Protein 6PX8 (pdb70)

Organism: Dolopus genitalis (NCBI:txid2488630)

Solvent-accessible surface area: 2934 Å² total; per-residue (Å²): 120,82,98,4,116,87,86,42,117,8,192,150,2,30,79,66,0,97,85,108,65,88,211,4,7,49,4,36,106,197,106,68,18,44,19,162,183

Secondary structure (DSSP, 8-state):
----SSSS--HHHHHHHHHHT-S-EEE-TTS-EEE--

Sequence (37 aa):
GITCDLIGNERLCVVHCLAKGFRGGWCDSRKVCNCRRGITCDLIGNERLCVVHCLAKGFRGGWCDSRKVCNCRRGITCDLIGNERLCVVHCLAKGFRGGWCDSRKVCNCRRGITCDLIGNERLCVVHCLAKGFRGGWCDSRKVCNCRRGITCDLIGNERLCVVHCLAKGFRGGWCDSRKVCNCRRGITCDLIGNERLCVVHCLAKGFRGGWCDSRKVCNCRRGITCDLIGNERLCVVHCLAKGFRGGWCDSRKVCNCRRGITCDLIGNERLCVVHCLAKGFRGGWCDSRKVCNCRRGITCDLIGNERLCVVHCLAKGFRGGWCDSRKVCNCRRGITCDLIGNERLCVVHCLAKGFRGGWCDSRKVCNCRRGITCDLIGNERLCVVHCLAKGFRGGWCDSRKVCNCRRGITCDLIGNERLCVVHCLAKGFRGGWCDSRKVCNCRRGITCDLIGNERLCVVHCLAKGFRGGWCDSRKVCNCRRGITCDLIGNERLCVVHCLAKGFRGGWCDSRKVCNCRRGITCDLIGNERLCVVHCLAKGFRGGWCDSRKVCNCRRGITCDLIGNERLCVVHCLAKGFRGGWCDSRKVCNCRRGITCDLIGNERLCVVHCLAKGFRGGWCDSRKVCNCRRGITCDLIGNERLCVVHCLAKGFRGGWCDSRKVCNCRRGITCDLIGNERLCVVHCLAKGFRGGWCDSRKVCNCRRGITCDLIGNERLCVVHCLAKGFRGGWCDSRKVCNCRR

Structure (mmCIF, N/CA/C/O backbone):
data_6PX8
#
_entry.id   6PX8
#
loop_
_atom_site.group_PDB
_atom_site.id
_atom_site.type_symbol
_atom_site.label_atom_id
_atom_site.label_alt_id
_atom_site.label_comp_id
_atom_site.label_asym_id
_atom_site.label_entity_id
_atom_site.label_seq_id
_atom_site.pdbx_PDB_ins_code
_atom_site.Cartn_x
_atom_site.Cartn_y
_atom_site.Cartn_z
_atom_site.occupancy
_atom_site.B_iso_or_equiv
_atom_site.auth_seq_id
_atom_site.auth_comp_id
_atom_site.auth_asym_id
_atom_site.auth_atom_id
_atom_site.pdbx_PDB_model_num
ATOM 1 N N . GLY A 1 1 ? -7.574 -3.403 8.427 1.00 0.00 1 GLY A N 1
ATOM 2 C CA . GLY A 1 1 ? -7.852 -2.386 7.422 1.00 0.00 1 GLY A CA 1
ATOM 3 C C . GLY A 1 1 ? -7.183 -2.701 6.118 1.00 0.00 1 GLY A C 1
ATOM 4 O O . GLY A 1 1 ? -7.756 -3.395 5.277 1.00 0.00 1 GLY A O 1
ATOM 10 N N . ILE A 1 2 ? -5.961 -2.223 5.954 1.00 0.00 2 ILE A N 1
ATOM 11 C CA . ILE A 1 2 ? -5.208 -2.448 4.735 1.00 0.00 2 ILE A CA 1
ATOM 12 C C . ILE A 1 2 ? -4.828 -3.911 4.574 1.00 0.00 2 ILE A C 1
ATOM 13 O O . ILE A 1 2 ? -4.088 -4.493 5.385 1.00 0.00 2 ILE A O 1
ATOM 29 N N . THR A 1 3 ? -5.333 -4.480 3.533 1.00 0.00 3 THR A N 1
ATOM 30 C CA . THR A 1 3 ? -5.219 -5.876 3.262 1.00 0.00 3 THR A CA 1
ATOM 31 C C . THR A 1 3 ? -4.589 -6.046 1.887 1.00 0.00 3 THR A C 1
ATOM 32 O O . THR A 1 3 ? -4.727 -5.169 1.031 1.00 0.00 3 THR A O 1
ATOM 43 N N . CYS A 1 4 ? -3.901 -7.131 1.686 1.00 0.00 4 CYS A N 1
ATOM 44 C CA . CYS A 1 4 ? -3.273 -7.392 0.424 1.00 0.00 4 CYS A CA 1
ATOM 45 C C . CYS A 1 4 ? -3.798 -8.661 -0.199 1.00 0.00 4 CYS A C 1
ATOM 46 O O . CYS A 1 4 ? -3.390 -9.772 0.171 1.00 0.00 4 CYS A O 1
ATOM 53 N N . ASP A 1 5 ? -4.712 -8.512 -1.110 1.00 0.00 5 ASP A N 1
ATOM 54 C CA . ASP A 1 5 ? -5.227 -9.643 -1.853 1.00 0.00 5 ASP A CA 1
ATOM 55 C C . ASP A 1 5 ? -4.360 -9.766 -3.067 1.00 0.00 5 ASP A C 1
ATOM 56 O O . ASP A 1 5 ? -4.031 -10.854 -3.534 1.00 0.00 5 ASP A O 1
ATOM 65 N N . LEU A 1 6 ? -3.951 -8.623 -3.538 1.00 0.00 6 LEU A N 1
ATOM 66 C CA . LEU A 1 6 ? -3.067 -8.504 -4.610 1.00 0.00 6 LEU A CA 1
ATOM 67 C C . LEU A 1 6 ? -1.729 -8.118 -4.020 1.00 0.00 6 LEU A C 1
ATOM 68 O O . LEU A 1 6 ? -1.661 -7.473 -2.973 1.00 0.00 6 LEU A O 1
ATOM 84 N N . ILE A 1 7 ? -0.698 -8.525 -4.632 1.00 0.00 7 ILE A N 1
ATOM 85 C CA . ILE A 1 7 ? 0.614 -8.189 -4.186 1.00 0.00 7 ILE A CA 1
ATOM 86 C C . ILE A 1 7 ? 1.203 -7.206 -5.160 1.00 0.00 7 ILE A C 1
ATOM 87 O O . ILE A 1 7 ? 1.355 -7.503 -6.340 1.00 0.00 7 ILE A O 1
ATOM 103 N N . GLY A 1 8 ? 1.425 -6.002 -4.699 1.00 0.00 8 GLY A N 1
ATOM 104 C CA . GLY A 1 8 ? 1.987 -4.959 -5.551 1.00 0.00 8 GLY A CA 1
ATOM 105 C C . GLY A 1 8 ? 0.918 -4.267 -6.389 1.00 0.00 8 GLY A C 1
ATOM 106 O O . GLY A 1 8 ? 0.893 -3.056 -6.494 1.00 0.00 8 GLY A O 1
ATOM 110 N N . ASN A 1 9 ? -0.019 -5.044 -6.900 1.00 0.00 9 ASN A N 1
ATOM 111 C CA . ASN A 1 9 ? -1.105 -4.537 -7.775 1.00 0.00 9 ASN A CA 1
ATOM 112 C C . ASN A 1 9 ? -2.258 -4.068 -6.922 1.00 0.00 9 ASN A C 1
ATOM 113 O O . ASN A 1 9 ? -3.334 -3.685 -7.413 1.00 0.00 9 ASN A O 1
ATOM 124 N N . GLU A 1 10 ? -2.000 -4.049 -5.657 1.00 0.00 10 GLU A N 1
ATOM 125 C CA . GLU A 1 10 ? -2.954 -3.772 -4.648 1.00 0.00 10 GLU A CA 1
ATOM 126 C C . GLU A 1 10 ? -3.113 -2.253 -4.458 1.00 0.00 10 GLU A C 1
ATOM 127 O O . GLU A 1 10 ? -2.684 -1.667 -3.456 1.00 0.00 10 GLU A O 1
ATOM 139 N N . ARG A 1 11 ? -3.713 -1.633 -5.455 1.00 0.00 11 ARG A N 1
ATOM 140 C CA . ARG A 1 11 ? -3.935 -0.184 -5.502 1.00 0.00 11 ARG A CA 1
ATOM 141 C C . ARG A 1 11 ? -4.796 0.283 -4.335 1.00 0.00 11 ARG A C 1
ATOM 142 O O . ARG A 1 11 ? -4.637 1.405 -3.845 1.00 0.00 11 ARG A O 1
ATOM 163 N N . LEU A 1 12 ? -5.679 -0.588 -3.875 1.00 0.00 12 LEU A N 1
ATOM 164 C CA . LEU A 1 12 ? -6.540 -0.289 -2.740 1.00 0.00 12 LEU A CA 1
ATOM 165 C C . LEU A 1 12 ? -5.707 -0.110 -1.470 1.00 0.00 12 LEU A C 1
ATOM 166 O O . LEU A 1 12 ? -6.132 0.541 -0.523 1.00 0.00 12 LEU A O 1
ATOM 182 N N . CYS A 1 13 ? -4.532 -0.691 -1.450 1.00 0.00 13 CYS A N 1
ATOM 183 C CA . CYS A 1 13 ? -3.628 -0.466 -0.362 1.00 0.00 13 CYS A CA 1
ATOM 184 C C . CYS A 1 13 ? -2.764 0.776 -0.654 1.00 0.00 13 CYS A C 1
ATOM 185 O O . CYS A 1 13 ? -2.638 1.673 0.187 1.00 0.00 13 CYS A O 1
ATOM 192 N N . VAL A 1 14 ? -2.236 0.854 -1.894 1.00 0.00 14 VAL A N 1
ATOM 193 C CA . VAL A 1 14 ? -1.362 1.967 -2.347 1.00 0.00 14 VAL A CA 1
ATOM 194 C C . VAL A 1 14 ? -2.005 3.345 -2.077 1.00 0.00 14 VAL A C 1
ATOM 195 O O . VAL A 1 14 ? -1.332 4.284 -1.609 1.00 0.00 14 VAL A O 1
ATOM 208 N N . VAL A 1 15 ? -3.306 3.446 -2.346 1.00 0.00 15 VAL A N 1
ATOM 209 C CA . VAL A 1 15 ? -4.057 4.688 -2.160 1.00 0.00 15 VAL A CA 1
ATOM 210 C C . VAL A 1 15 ? -3.996 5.172 -0.700 1.00 0.00 15 VAL A C 1
ATOM 211 O O . VAL A 1 15 ? -3.952 6.365 -0.445 1.00 0.00 15 VAL A O 1
ATOM 224 N N . HIS A 1 16 ? -3.907 4.237 0.239 1.00 0.00 16 HIS A N 1
ATOM 225 C CA . HIS A 1 16 ? -3.821 4.572 1.652 1.00 0.00 16 HIS A CA 1
ATOM 226 C C . HIS A 1 16 ? -2.503 5.284 1.925 1.00 0.00 16 HIS A C 1
ATOM 227 O O . HIS A 1 16 ? -2.449 6.302 2.636 1.00 0.00 16 HIS A O 1
ATOM 241 N N . CYS A 1 17 ? -1.463 4.782 1.322 1.00 0.00 17 CYS A N 1
ATOM 242 C CA . CYS A 1 17 ? -0.153 5.357 1.456 1.00 0.00 17 CYS A CA 1
ATOM 243 C C . CYS A 1 17 ? -0.145 6.755 0.837 1.00 0.00 17 CYS A C 1
ATOM 244 O O . CYS A 1 17 ? 0.350 7.721 1.445 1.00 0.00 17 CYS A O 1
ATOM 251 N N . LEU A 1 18 ? -0.772 6.878 -0.324 1.00 0.00 18 LEU A N 1
ATOM 252 C CA . LEU A 1 18 ? -0.844 8.150 -1.030 1.00 0.00 18 LEU A CA 1
ATOM 253 C C . LEU A 1 18 ? -1.716 9.153 -0.270 1.00 0.00 18 LEU A C 1
ATOM 254 O O . LEU A 1 18 ? -1.430 10.346 -0.265 1.00 0.00 18 LEU A O 1
ATOM 270 N N . ALA A 1 19 ? -2.728 8.655 0.415 1.00 0.00 19 ALA A N 1
ATOM 271 C CA . ALA A 1 19 ? -3.613 9.488 1.212 1.00 0.00 19 ALA A CA 1
ATOM 272 C C . ALA A 1 19 ? -2.870 10.050 2.408 1.00 0.00 19 ALA A C 1
ATOM 273 O O . ALA A 1 19 ? -3.056 11.208 2.783 1.00 0.00 19 ALA A O 1
ATOM 280 N N . LYS A 1 20 ? -2.022 9.223 3.007 1.00 0.00 20 LYS A N 1
ATOM 281 C CA . LYS A 1 20 ? -1.199 9.663 4.127 1.00 0.00 20 LYS A CA 1
ATOM 282 C C . LYS A 1 20 ? -0.133 10.645 3.667 1.00 0.00 20 LYS A C 1
ATOM 283 O O . LYS A 1 20 ? 0.250 11.557 4.404 1.00 0.00 20 LYS A O 1
ATOM 302 N N . GLY A 1 21 ? 0.354 10.456 2.466 1.00 0.00 21 GLY A N 1
ATOM 303 C CA . GLY A 1 21 ? 1.343 11.365 1.936 1.00 0.00 21 GLY A CA 1
ATOM 304 C C . GLY A 1 21 ? 2.635 10.674 1.614 1.00 0.00 21 GLY A C 1
ATOM 305 O O . GLY A 1 21 ? 3.688 11.309 1.512 1.00 0.00 21 GLY A O 1
ATOM 309 N N . PHE A 1 22 ? 2.568 9.380 1.471 1.00 0.00 22 PHE A N 1
ATOM 310 C CA . PHE A 1 22 ? 3.705 8.588 1.094 1.00 0.00 22 PHE A CA 1
ATOM 311 C C . PHE A 1 22 ? 3.909 8.643 -0.394 1.00 0.00 22 PHE A C 1
ATOM 312 O O . PHE A 1 22 ? 2.978 8.985 -1.139 1.00 0.00 22 PHE A O 1
ATOM 329 N N . ARG A 1 23 ? 5.123 8.321 -0.827 1.00 0.00 23 ARG A N 1
ATOM 330 C CA . ARG A 1 23 ? 5.451 8.228 -2.252 1.00 0.00 23 ARG A CA 1
ATOM 331 C C . ARG A 1 23 ? 4.596 7.149 -2.880 1.00 0.00 23 ARG A C 1
ATOM 332 O O . ARG A 1 23 ? 4.237 7.221 -4.059 1.00 0.00 23 ARG A O 1
ATOM 353 N N . GLY A 1 24 ? 4.220 6.187 -2.066 1.00 0.00 24 GLY A N 1
ATOM 354 C CA . GLY A 1 24 ? 3.409 5.118 -2.521 1.00 0.00 24 GLY A CA 1
ATOM 355 C C . GLY A 1 24 ? 3.486 3.974 -1.579 1.00 0.00 24 GLY A C 1
ATOM 356 O O . GLY A 1 24 ? 4.077 4.099 -0.483 1.00 0.00 24 GLY A O 1
ATOM 360 N N . GLY A 1 25 ? 2.903 2.889 -1.956 1.00 0.00 25 GLY A N 1
ATOM 361 C CA . GLY A 1 25 ? 2.856 1.753 -1.116 1.00 0.00 25 GLY A CA 1
ATOM 362 C C . GLY A 1 25 ? 2.840 0.517 -1.923 1.00 0.00 25 GLY A C 1
ATOM 363 O O . GLY A 1 25 ? 2.609 0.574 -3.134 1.00 0.00 25 GLY A O 1
ATOM 367 N N . TRP A 1 26 ? 3.098 -0.583 -1.293 1.00 0.00 26 TRP A N 1
ATOM 368 C CA . TRP A 1 26 ? 3.143 -1.839 -1.963 1.00 0.00 26 TRP A CA 1
ATOM 369 C C . TRP A 1 26 ? 2.959 -2.940 -0.950 1.00 0.00 26 TRP A C 1
ATOM 370 O O . TRP A 1 26 ? 3.252 -2.766 0.241 1.00 0.00 26 TRP A O 1
ATOM 391 N N . CYS A 1 27 ? 2.450 -4.029 -1.394 1.00 0.00 27 CYS A N 1
ATOM 392 C CA . CYS A 1 27 ? 2.362 -5.185 -0.572 1.00 0.00 27 CYS A CA 1
ATOM 393 C C . CYS A 1 27 ? 3.536 -6.045 -0.879 1.00 0.00 27 CYS A C 1
ATOM 394 O O . CYS A 1 27 ? 3.817 -6.321 -2.058 1.00 0.00 27 CYS A O 1
ATOM 401 N N . ASP A 1 28 ? 4.244 -6.444 0.128 1.00 0.00 28 ASP A N 1
ATOM 402 C CA . ASP A 1 28 ? 5.442 -7.224 -0.094 1.00 0.00 28 ASP A CA 1
ATOM 403 C C . ASP A 1 28 ? 5.105 -8.705 -0.090 1.00 0.00 28 ASP A C 1
ATOM 404 O O . ASP A 1 28 ? 3.927 -9.079 0.013 1.00 0.00 28 ASP A O 1
ATOM 413 N N . SER A 1 29 ? 6.122 -9.535 -0.193 1.00 0.00 29 SER A N 1
ATOM 414 C CA . SER A 1 29 ? 5.978 -10.977 -0.202 1.00 0.00 29 SER A CA 1
ATOM 415 C C . SER A 1 29 ? 5.278 -11.512 1.064 1.00 0.00 29 SER A C 1
ATOM 416 O O . SER A 1 29 ? 4.641 -12.563 1.030 1.00 0.00 29 SER A O 1
ATOM 424 N N . ARG A 1 30 ? 5.364 -10.776 2.163 1.00 0.00 30 ARG A N 1
ATOM 425 C CA . ARG A 1 30 ? 4.717 -11.172 3.410 1.00 0.00 30 ARG A CA 1
ATOM 426 C C . ARG A 1 30 ? 3.228 -10.853 3.399 1.00 0.00 30 ARG A C 1
ATOM 427 O O . ARG A 1 30 ? 2.538 -11.104 4.391 1.00 0.00 30 ARG A O 1
ATOM 448 N N . LYS A 1 31 ? 2.744 -10.274 2.276 1.00 0.00 31 LYS A N 1
ATOM 449 C CA . LYS A 1 31 ? 1.330 -9.908 2.094 1.00 0.00 31 LYS A CA 1
ATOM 450 C C . LYS A 1 31 ? 0.963 -8.740 2.999 1.00 0.00 31 LYS A C 1
ATOM 451 O O . LYS A 1 31 ? -0.213 -8.498 3.289 1.00 0.00 31 LYS A O 1
ATOM 470 N N . VAL A 1 32 ? 1.973 -8.000 3.395 1.00 0.00 32 VAL A N 1
ATOM 471 C CA . VAL A 1 32 ? 1.810 -6.868 4.268 1.00 0.00 32 VAL A CA 1
ATOM 472 C C . VAL A 1 32 ? 1.886 -5.586 3.458 1.00 0.00 32 VAL A C 1
ATOM 473 O O . VAL A 1 32 ? 2.667 -5.489 2.486 1.00 0.00 32 VAL A O 1
ATOM 486 N N . CYS A 1 33 ? 1.037 -4.655 3.813 1.00 0.00 33 CYS A N 1
ATOM 487 C CA . CYS A 1 33 ? 1.026 -3.336 3.246 1.00 0.00 33 CYS A CA 1
ATOM 488 C C . CYS A 1 33 ? 2.171 -2.511 3.798 1.00 0.00 33 CYS A C 1
ATOM 489 O O . CYS A 1 33 ? 2.286 -2.320 5.020 1.00 0.00 33 CYS A O 1
ATOM 496 N N . ASN A 1 34 ? 3.014 -2.032 2.929 1.00 0.00 34 ASN A N 1
ATOM 497 C CA . ASN A 1 34 ? 4.121 -1.202 3.324 1.00 0.00 34 ASN A CA 1
ATOM 498 C C . ASN A 1 34 ? 4.026 0.080 2.538 1.00 0.00 34 ASN A C 1
ATOM 499 O O . ASN A 1 34 ? 3.684 0.053 1.366 1.00 0.00 34 ASN A O 1
ATOM 510 N N . CYS A 1 35 ? 4.249 1.189 3.172 1.00 0.00 35 CYS A N 1
ATOM 511 C CA . CYS A 1 35 ? 4.240 2.465 2.478 1.00 0.00 35 CYS A CA 1
ATOM 512 C C . CYS A 1 35 ? 5.623 3.072 2.541 1.00 0.00 35 CYS A C 1
ATOM 513 O O . CYS A 1 35 ? 6.196 3.128 3.627 1.00 0.00 35 CYS A O 1
ATOM 520 N N . ARG A 1 36 ? 6.161 3.508 1.382 1.00 0.00 36 ARG A N 1
ATOM 521 C CA . ARG A 1 36 ? 7.485 4.152 1.291 1.00 0.00 36 ARG A CA 1
ATOM 522 C C . ARG A 1 36 ? 7.865 4.347 -0.173 1.00 0.00 36 ARG A C 1
ATOM 523 O O . ARG A 1 36 ? 8.406 5.373 -0.554 1.00 0.00 36 ARG A O 1
ATOM 544 N N . ARG A 1 37 ? 7.547 3.363 -0.983 1.00 0.00 37 ARG A N 1
ATOM 545 C CA . ARG A 1 37 ? 7.954 3.339 -2.367 1.00 0.00 37 ARG A CA 1
ATOM 546 C C . ARG A 1 37 ? 6.756 3.552 -3.250 1.00 0.00 37 ARG A C 1
ATOM 547 O O . ARG A 1 37 ? 6.597 4.664 -3.773 1.00 0.00 37 ARG A O 1
ATOM 569 N N . GLY A 1 1 ? -9.209 -0.442 5.771 1.00 0.00 1 GLY A N 2
ATOM 570 C CA . GLY A 1 1 ? -7.764 -0.458 5.983 1.00 0.00 1 GLY A CA 2
ATOM 571 C C . GLY A 1 1 ? -7.071 -1.308 4.964 1.00 0.00 1 GLY A C 2
ATOM 572 O O . GLY A 1 1 ? -7.707 -1.787 4.018 1.00 0.00 1 GLY A O 2
ATOM 578 N N . ILE A 1 2 ? -5.781 -1.492 5.141 1.00 0.00 2 ILE A N 2
ATOM 579 C CA . ILE A 1 2 ? -4.960 -2.279 4.235 1.00 0.00 2 ILE A CA 2
ATOM 580 C C . ILE A 1 2 ? -5.327 -3.761 4.241 1.00 0.00 2 ILE A C 2
ATOM 581 O O . ILE A 1 2 ? -5.596 -4.356 5.288 1.00 0.00 2 ILE A O 2
ATOM 597 N N . THR A 1 3 ? -5.439 -4.307 3.073 1.00 0.00 3 THR A N 2
ATOM 598 C CA . THR A 1 3 ? -5.688 -5.708 2.877 1.00 0.00 3 THR A CA 2
ATOM 599 C C . THR A 1 3 ? -4.933 -6.116 1.624 1.00 0.00 3 THR A C 2
ATOM 600 O O . THR A 1 3 ? -4.757 -5.281 0.729 1.00 0.00 3 THR A O 2
ATOM 611 N N . CYS A 1 4 ? -4.466 -7.333 1.555 1.00 0.00 4 CYS A N 2
ATOM 612 C CA . CYS A 1 4 ? -3.745 -7.760 0.391 1.00 0.00 4 CYS A CA 2
ATOM 613 C C . CYS A 1 4 ? -4.455 -8.861 -0.353 1.00 0.00 4 CYS A C 2
ATOM 614 O O . CYS A 1 4 ? -4.572 -9.988 0.129 1.00 0.00 4 CYS A O 2
ATOM 621 N N . ASP A 1 5 ? -4.951 -8.527 -1.503 1.00 0.00 5 ASP A N 2
ATOM 622 C CA . ASP A 1 5 ? -5.498 -9.495 -2.420 1.00 0.00 5 ASP A CA 2
ATOM 623 C C . ASP A 1 5 ? -4.401 -9.839 -3.393 1.00 0.00 5 ASP A C 2
ATOM 624 O O . ASP A 1 5 ? -4.074 -11.008 -3.614 1.00 0.00 5 ASP A O 2
ATOM 633 N N . LEU A 1 6 ? -3.766 -8.812 -3.891 1.00 0.00 6 LEU A N 2
ATOM 634 C CA . LEU A 1 6 ? -2.640 -8.939 -4.757 1.00 0.00 6 LEU A CA 2
ATOM 635 C C . LEU A 1 6 ? -1.411 -8.421 -4.030 1.00 0.00 6 LEU A C 2
ATOM 636 O O . LEU A 1 6 ? -1.502 -7.897 -2.916 1.00 0.00 6 LEU A O 2
ATOM 652 N N . ILE A 1 7 ? -0.298 -8.615 -4.623 1.00 0.00 7 ILE A N 2
ATOM 653 C CA . ILE A 1 7 ? 0.975 -8.160 -4.128 1.00 0.00 7 ILE A CA 2
ATOM 654 C C . ILE A 1 7 ? 1.500 -7.154 -5.130 1.00 0.00 7 ILE A C 2
ATOM 655 O O . ILE A 1 7 ? 1.469 -7.421 -6.328 1.00 0.00 7 ILE A O 2
ATOM 671 N N . GLY A 1 8 ? 1.913 -5.990 -4.669 1.00 0.00 8 GLY A N 2
ATOM 672 C CA . GLY A 1 8 ? 2.403 -4.950 -5.573 1.00 0.00 8 GLY A CA 2
ATOM 673 C C . GLY A 1 8 ? 1.289 -4.192 -6.303 1.00 0.00 8 GLY A C 2
ATOM 674 O O . GLY A 1 8 ? 1.259 -2.974 -6.301 1.00 0.00 8 GLY A O 2
ATOM 678 N N . ASN A 1 9 ? 0.334 -4.924 -6.841 1.00 0.00 9 ASN A N 2
ATOM 679 C CA . ASN A 1 9 ? -0.758 -4.366 -7.678 1.00 0.00 9 ASN A CA 2
ATOM 680 C C . ASN A 1 9 ? -1.935 -4.042 -6.816 1.00 0.00 9 ASN A C 2
ATOM 681 O O . ASN A 1 9 ? -3.034 -3.756 -7.288 1.00 0.00 9 ASN A O 2
ATOM 692 N N . GLU A 1 10 ? -1.702 -4.052 -5.564 1.00 0.00 10 GLU A N 2
ATOM 693 C CA . GLU A 1 10 ? -2.724 -3.907 -4.627 1.00 0.00 10 GLU A CA 2
ATOM 694 C C . GLU A 1 10 ? -2.989 -2.436 -4.337 1.00 0.00 10 GLU A C 2
ATOM 695 O O . GLU A 1 10 ? -2.540 -1.877 -3.336 1.00 0.00 10 GLU A O 2
ATOM 707 N N . ARG A 1 11 ? -3.668 -1.829 -5.259 1.00 0.00 11 ARG A N 2
ATOM 708 C CA . ARG A 1 11 ? -4.031 -0.414 -5.227 1.00 0.00 11 ARG A CA 2
ATOM 709 C C . ARG A 1 11 ? -4.819 -0.038 -3.973 1.00 0.00 11 ARG A C 2
ATOM 710 O O . ARG A 1 11 ? -4.642 1.057 -3.421 1.00 0.00 11 ARG A O 2
ATOM 731 N N . LEU A 1 12 ? -5.653 -0.945 -3.504 1.00 0.00 12 LEU A N 2
ATOM 732 C CA . LEU A 1 12 ? -6.428 -0.718 -2.293 1.00 0.00 12 LEU A CA 2
ATOM 733 C C . LEU A 1 12 ? -5.519 -0.670 -1.061 1.00 0.00 12 LEU A C 2
ATOM 734 O O . LEU A 1 12 ? -5.893 -0.163 -0.006 1.00 0.00 12 LEU A O 2
ATOM 750 N N . CYS A 1 13 ? -4.335 -1.192 -1.210 1.00 0.00 13 CYS A N 2
ATOM 751 C CA . CYS A 1 13 ? -3.319 -1.094 -0.198 1.00 0.00 13 CYS A CA 2
ATOM 752 C C . CYS A 1 13 ? -2.568 0.229 -0.392 1.00 0.00 13 CYS A C 2
ATOM 753 O O . CYS A 1 13 ? -2.409 1.016 0.543 1.00 0.00 13 CYS A O 2
ATOM 760 N N . VAL A 1 14 ? -2.205 0.501 -1.649 1.00 0.00 14 VAL A N 2
ATOM 761 C CA . VAL A 1 14 ? -1.451 1.704 -2.048 1.00 0.00 14 VAL A CA 2
ATOM 762 C C . VAL A 1 14 ? -2.162 2.995 -1.598 1.00 0.00 14 VAL A C 2
ATOM 763 O O . VAL A 1 14 ? -1.512 3.963 -1.178 1.00 0.00 14 VAL A O 2
ATOM 776 N N . VAL A 1 15 ? -3.490 2.987 -1.652 1.00 0.00 15 VAL A N 2
ATOM 777 C CA . VAL A 1 15 ? -4.299 4.150 -1.286 1.00 0.00 15 VAL A CA 2
ATOM 778 C C . VAL A 1 15 ? -4.091 4.561 0.189 1.00 0.00 15 VAL A C 2
ATOM 779 O O . VAL A 1 15 ? -4.270 5.719 0.555 1.00 0.00 15 VAL A O 2
ATOM 792 N N . HIS A 1 16 ? -3.674 3.625 1.013 1.00 0.00 16 HIS A N 2
ATOM 793 C CA . HIS A 1 16 ? -3.395 3.920 2.414 1.00 0.00 16 HIS A CA 2
ATOM 794 C C . HIS A 1 16 ? -2.146 4.794 2.499 1.00 0.00 16 HIS A C 2
ATOM 795 O O . HIS A 1 16 ? -2.088 5.786 3.238 1.00 0.00 16 HIS A O 2
ATOM 809 N N . CYS A 1 17 ? -1.188 4.456 1.691 1.00 0.00 17 CYS A N 2
ATOM 810 C CA . CYS A 1 17 ? 0.048 5.177 1.605 1.00 0.00 17 CYS A CA 2
ATOM 811 C C . CYS A 1 17 ? -0.211 6.551 1.008 1.00 0.00 17 CYS A C 2
ATOM 812 O O . CYS A 1 17 ? 0.333 7.563 1.476 1.00 0.00 17 CYS A O 2
ATOM 819 N N . LEU A 1 18 ? -1.100 6.594 0.027 1.00 0.00 18 LEU A N 2
ATOM 820 C CA . LEU A 1 18 ? -1.478 7.838 -0.624 1.00 0.00 18 LEU A CA 2
ATOM 821 C C . LEU A 1 18 ? -2.215 8.745 0.366 1.00 0.00 18 LEU A C 2
ATOM 822 O O . LEU A 1 18 ? -2.070 9.963 0.332 1.00 0.00 18 LEU A O 2
ATOM 838 N N . ALA A 1 19 ? -2.948 8.129 1.286 1.00 0.00 19 ALA A N 2
ATOM 839 C CA . ALA A 1 19 ? -3.672 8.852 2.317 1.00 0.00 19 ALA A CA 2
ATOM 840 C C . ALA A 1 19 ? -2.708 9.441 3.335 1.00 0.00 19 ALA A C 2
ATOM 841 O O . ALA A 1 19 ? -2.887 10.578 3.790 1.00 0.00 19 ALA A O 2
ATOM 848 N N . LYS A 1 20 ? -1.688 8.670 3.691 1.00 0.00 20 LYS A N 2
ATOM 849 C CA . LYS A 1 20 ? -0.664 9.137 4.621 1.00 0.00 20 LYS A CA 2
ATOM 850 C C . LYS A 1 20 ? 0.274 10.165 3.981 1.00 0.00 20 LYS A C 2
ATOM 851 O O . LYS A 1 20 ? 0.923 10.942 4.686 1.00 0.00 20 LYS A O 2
ATOM 870 N N . GLY A 1 21 ? 0.356 10.159 2.664 1.00 0.00 21 GLY A N 2
ATOM 871 C CA . GLY A 1 21 ? 1.139 11.175 1.971 1.00 0.00 21 GLY A CA 2
ATOM 872 C C . GLY A 1 21 ? 2.392 10.623 1.346 1.00 0.00 21 GLY A C 2
ATOM 873 O O . GLY A 1 21 ? 3.288 11.375 0.945 1.00 0.00 21 GLY A O 2
ATOM 877 N N . PHE A 1 22 ? 2.447 9.326 1.240 1.00 0.00 22 PHE A N 2
ATOM 878 C CA . PHE A 1 22 ? 3.588 8.629 0.687 1.00 0.00 22 PHE A CA 2
ATOM 879 C C . PHE A 1 22 ? 3.688 8.769 -0.801 1.00 0.00 22 PHE A C 2
ATOM 880 O O . PHE A 1 22 ? 2.693 9.064 -1.479 1.00 0.00 22 PHE A O 2
ATOM 897 N N . ARG A 1 23 ? 4.895 8.546 -1.312 1.00 0.00 23 ARG A N 2
ATOM 898 C CA . ARG A 1 23 ? 5.144 8.533 -2.742 1.00 0.00 23 ARG A CA 2
ATOM 899 C C . ARG A 1 23 ? 4.475 7.313 -3.336 1.00 0.00 23 ARG A C 2
ATOM 900 O O . ARG A 1 23 ? 4.206 7.251 -4.541 1.00 0.00 23 ARG A O 2
ATOM 921 N N . GLY A 1 24 ? 4.158 6.367 -2.472 1.00 0.00 24 GLY A N 2
ATOM 922 C CA . GLY A 1 24 ? 3.471 5.203 -2.892 1.00 0.00 24 GLY A CA 2
ATOM 923 C C . GLY A 1 24 ? 3.590 4.111 -1.891 1.00 0.00 24 GLY A C 2
ATOM 924 O O . GLY A 1 24 ? 4.254 4.274 -0.836 1.00 0.00 24 GLY A O 2
ATOM 928 N N . GLY A 1 25 ? 2.944 3.035 -2.177 1.00 0.00 25 GLY A N 2
ATOM 929 C CA . GLY A 1 25 ? 2.903 1.939 -1.297 1.00 0.00 25 GLY A CA 2
ATOM 930 C C . GLY A 1 25 ? 2.684 0.690 -2.055 1.00 0.00 25 GLY A C 2
ATOM 931 O O . GLY A 1 25 ? 2.349 0.749 -3.236 1.00 0.00 25 GLY A O 2
ATOM 935 N N . TRP A 1 26 ? 2.897 -0.423 -1.415 1.00 0.00 26 TRP A N 2
ATOM 936 C CA . TRP A 1 26 ? 2.755 -1.703 -2.040 1.00 0.00 26 TRP A CA 2
ATOM 937 C C . TRP A 1 26 ? 2.674 -2.779 -0.982 1.00 0.00 26 TRP A C 2
ATOM 938 O O . TRP A 1 26 ? 3.275 -2.658 0.098 1.00 0.00 26 TRP A O 2
ATOM 959 N N . CYS A 1 27 ? 1.915 -3.786 -1.253 1.00 0.00 27 CYS A N 2
ATOM 960 C CA . CYS A 1 27 ? 1.887 -4.937 -0.399 1.00 0.00 27 CYS A CA 2
ATOM 961 C C . CYS A 1 27 ? 3.008 -5.839 -0.848 1.00 0.00 27 CYS A C 2
ATOM 962 O O . CYS A 1 27 ? 3.160 -6.063 -2.054 1.00 0.00 27 CYS A O 2
ATOM 969 N N . ASP A 1 28 ? 3.810 -6.310 0.074 1.00 0.00 28 ASP A N 2
ATOM 970 C CA . ASP A 1 28 ? 4.948 -7.139 -0.279 1.00 0.00 28 ASP A CA 2
ATOM 971 C C . ASP A 1 28 ? 4.615 -8.618 -0.103 1.00 0.00 28 ASP A C 2
ATOM 972 O O . ASP A 1 28 ? 3.471 -8.974 0.213 1.00 0.00 28 ASP A O 2
ATOM 981 N N . SER A 1 29 ? 5.615 -9.462 -0.279 1.00 0.00 29 SER A N 2
ATOM 982 C CA . SER A 1 29 ? 5.465 -10.905 -0.242 1.00 0.00 29 SER A CA 2
ATOM 983 C C . SER A 1 29 ? 4.944 -11.430 1.113 1.00 0.00 29 SER A C 2
ATOM 984 O O . SER A 1 29 ? 4.292 -12.475 1.173 1.00 0.00 29 SER A O 2
ATOM 992 N N . ARG A 1 30 ? 5.184 -10.679 2.177 1.00 0.00 30 ARG A N 2
ATOM 993 C CA . ARG A 1 30 ? 4.742 -11.069 3.519 1.00 0.00 30 ARG A CA 2
ATOM 994 C C . ARG A 1 30 ? 3.256 -10.728 3.730 1.00 0.00 30 ARG A C 2
ATOM 995 O O . ARG A 1 30 ? 2.724 -10.915 4.839 1.00 0.00 30 ARG A O 2
ATOM 1016 N N . LYS A 1 31 ? 2.600 -10.201 2.667 1.00 0.00 31 LYS A N 2
ATOM 1017 C CA . LYS A 1 31 ? 1.181 -9.763 2.699 1.00 0.00 31 LYS A CA 2
ATOM 1018 C C . LYS A 1 31 ? 1.063 -8.525 3.582 1.00 0.00 31 LYS A C 2
ATOM 1019 O O . LYS A 1 31 ? 0.003 -8.229 4.146 1.00 0.00 31 LYS A O 2
ATOM 1038 N N . VAL A 1 32 ? 2.151 -7.804 3.673 1.00 0.00 32 VAL A N 2
ATOM 1039 C CA . VAL A 1 32 ? 2.222 -6.623 4.480 1.00 0.00 32 VAL A CA 2
ATOM 1040 C C . VAL A 1 32 ? 2.247 -5.416 3.579 1.00 0.00 32 VAL A C 2
ATOM 1041 O O . VAL A 1 32 ? 2.910 -5.419 2.541 1.00 0.00 32 VAL A O 2
ATOM 1054 N N . CYS A 1 33 ? 1.505 -4.426 3.946 1.00 0.00 33 CYS A N 2
ATOM 1055 C CA . CYS A 1 33 ? 1.476 -3.200 3.227 1.00 0.00 33 CYS A CA 2
ATOM 1056 C C . CYS A 1 33 ? 2.570 -2.275 3.689 1.00 0.00 33 CYS A C 2
ATOM 1057 O O . CYS A 1 33 ? 2.675 -1.954 4.874 1.00 0.00 33 CYS A O 2
ATOM 1064 N N . ASN A 1 34 ? 3.390 -1.869 2.762 1.00 0.00 34 ASN A N 2
ATOM 1065 C CA . ASN A 1 34 ? 4.511 -1.007 3.041 1.00 0.00 34 ASN A CA 2
ATOM 1066 C C . ASN A 1 34 ? 4.305 0.255 2.290 1.00 0.00 34 ASN A C 2
ATOM 1067 O O . ASN A 1 34 ? 3.830 0.228 1.160 1.00 0.00 34 ASN A O 2
ATOM 1078 N N . CYS A 1 35 ? 4.574 1.340 2.904 1.00 0.00 35 CYS A N 2
ATOM 1079 C CA . CYS A 1 35 ? 4.515 2.610 2.242 1.00 0.00 35 CYS A CA 2
ATOM 1080 C C . CYS A 1 35 ? 5.889 3.210 2.239 1.00 0.00 35 CYS A C 2
ATOM 1081 O O . CYS A 1 35 ? 6.532 3.268 3.293 1.00 0.00 35 CYS A O 2
ATOM 1088 N N . ARG A 1 36 ? 6.342 3.647 1.070 1.00 0.00 36 ARG A N 2
ATOM 1089 C CA . ARG A 1 36 ? 7.662 4.234 0.903 1.00 0.00 36 ARG A CA 2
ATOM 1090 C C . ARG A 1 36 ? 7.920 4.507 -0.552 1.00 0.00 36 ARG A C 2
ATOM 1091 O O . ARG A 1 36 ? 8.207 5.631 -0.938 1.00 0.00 36 ARG A O 2
ATOM 1112 N N . ARG A 1 37 ? 7.772 3.478 -1.351 1.00 0.00 37 ARG A N 2
ATOM 1113 C CA . ARG A 1 37 ? 8.184 3.529 -2.710 1.00 0.00 37 ARG A CA 2
ATOM 1114 C C . ARG A 1 37 ? 7.127 4.154 -3.619 1.00 0.00 37 ARG A C 2
ATOM 1115 O O . ARG A 1 37 ? 7.295 5.322 -3.980 1.00 0.00 37 ARG A O 2
ATOM 1137 N N . GLY A 1 1 ? -9.442 -0.961 6.216 1.00 0.00 1 GLY A N 3
ATOM 1138 C CA . GLY A 1 1 ? -8.006 -1.045 6.409 1.00 0.00 1 GLY A CA 3
ATOM 1139 C C . GLY A 1 1 ? -7.338 -1.589 5.187 1.00 0.00 1 GLY A C 3
ATOM 1140 O O . GLY A 1 1 ? -8.003 -1.853 4.181 1.00 0.00 1 GLY A O 3
ATOM 1146 N N . ILE A 1 2 ? -6.042 -1.749 5.246 1.00 0.00 2 ILE A N 3
ATOM 1147 C CA . ILE A 1 2 ? -5.297 -2.268 4.138 1.00 0.00 2 ILE A CA 3
ATOM 1148 C C . ILE A 1 2 ? -5.149 -3.771 4.254 1.00 0.00 2 ILE A C 3
ATOM 1149 O O . ILE A 1 2 ? -4.860 -4.309 5.341 1.00 0.00 2 ILE A O 3
ATOM 1165 N N . THR A 1 3 ? -5.364 -4.430 3.166 1.00 0.00 3 THR A N 3
ATOM 1166 C CA . THR A 1 3 ? -5.378 -5.862 3.106 1.00 0.00 3 THR A CA 3
ATOM 1167 C C . THR A 1 3 ? -4.750 -6.267 1.785 1.00 0.00 3 THR A C 3
ATOM 1168 O O . THR A 1 3 ? -4.841 -5.518 0.811 1.00 0.00 3 THR A O 3
ATOM 1179 N N . CYS A 1 4 ? -4.128 -7.407 1.740 1.00 0.00 4 CYS A N 3
ATOM 1180 C CA . CYS A 1 4 ? -3.499 -7.845 0.535 1.00 0.00 4 CYS A CA 3
ATOM 1181 C C . CYS A 1 4 ? -4.215 -9.009 -0.094 1.00 0.00 4 CYS A C 3
ATOM 1182 O O . CYS A 1 4 ? -4.445 -10.055 0.545 1.00 0.00 4 CYS A O 3
ATOM 1189 N N . ASP A 1 5 ? -4.612 -8.807 -1.299 1.00 0.00 5 ASP A N 3
ATOM 1190 C CA . ASP A 1 5 ? -5.100 -9.851 -2.163 1.00 0.00 5 ASP A CA 3
ATOM 1191 C C . ASP A 1 5 ? -4.100 -9.969 -3.276 1.00 0.00 5 ASP A C 3
ATOM 1192 O O . ASP A 1 5 ? -3.770 -11.062 -3.743 1.00 0.00 5 ASP A O 3
ATOM 1201 N N . LEU A 1 6 ? -3.585 -8.824 -3.658 1.00 0.00 6 LEU A N 3
ATOM 1202 C CA . LEU A 1 6 ? -2.598 -8.703 -4.657 1.00 0.00 6 LEU A CA 3
ATOM 1203 C C . LEU A 1 6 ? -1.301 -8.274 -4.000 1.00 0.00 6 LEU A C 3
ATOM 1204 O O . LEU A 1 6 ? -1.294 -7.707 -2.909 1.00 0.00 6 LEU A O 3
ATOM 1220 N N . ILE A 1 7 ? -0.239 -8.553 -4.644 1.00 0.00 7 ILE A N 3
ATOM 1221 C CA . ILE A 1 7 ? 1.071 -8.192 -4.193 1.00 0.00 7 ILE A CA 3
ATOM 1222 C C . ILE A 1 7 ? 1.631 -7.200 -5.190 1.00 0.00 7 ILE A C 3
ATOM 1223 O O . ILE A 1 7 ? 1.670 -7.474 -6.383 1.00 0.00 7 ILE A O 3
ATOM 1239 N N . GLY A 1 8 ? 1.970 -6.021 -4.720 1.00 0.00 8 GLY A N 3
ATOM 1240 C CA . GLY A 1 8 ? 2.441 -4.962 -5.605 1.00 0.00 8 GLY A CA 3
ATOM 1241 C C . GLY A 1 8 ? 1.296 -4.243 -6.335 1.00 0.00 8 GLY A C 3
ATOM 1242 O O . GLY A 1 8 ? 1.241 -3.019 -6.369 1.00 0.00 8 GLY A O 3
ATOM 1246 N N . ASN A 1 9 ? 0.335 -5.011 -6.826 1.00 0.00 9 ASN A N 3
ATOM 1247 C CA . ASN A 1 9 ? -0.790 -4.493 -7.636 1.00 0.00 9 ASN A CA 3
ATOM 1248 C C . ASN A 1 9 ? -1.942 -4.141 -6.737 1.00 0.00 9 ASN A C 3
ATOM 1249 O O . ASN A 1 9 ? -3.062 -3.857 -7.175 1.00 0.00 9 ASN A O 3
ATOM 1260 N N . GLU A 1 10 ? -1.645 -4.114 -5.487 1.00 0.00 10 GLU A N 3
ATOM 1261 C CA . GLU A 1 10 ? -2.599 -3.918 -4.466 1.00 0.00 10 GLU A CA 3
ATOM 1262 C C . GLU A 1 10 ? -2.834 -2.416 -4.231 1.00 0.00 10 GLU A C 3
ATOM 1263 O O . GLU A 1 10 ? -2.469 -1.845 -3.195 1.00 0.00 10 GLU A O 3
ATOM 1275 N N . ARG A 1 11 ? -3.434 -1.788 -5.226 1.00 0.00 11 ARG A N 3
ATOM 1276 C CA . ARG A 1 11 ? -3.706 -0.355 -5.233 1.00 0.00 11 ARG A CA 3
ATOM 1277 C C . ARG A 1 11 ? -4.676 0.035 -4.123 1.00 0.00 11 ARG A C 3
ATOM 1278 O O . ARG A 1 11 ? -4.624 1.159 -3.599 1.00 0.00 11 ARG A O 3
ATOM 1299 N N . LEU A 1 12 ? -5.513 -0.912 -3.723 1.00 0.00 12 LEU A N 3
ATOM 1300 C CA . LEU A 1 12 ? -6.462 -0.690 -2.635 1.00 0.00 12 LEU A CA 3
ATOM 1301 C C . LEU A 1 12 ? -5.705 -0.488 -1.322 1.00 0.00 12 LEU A C 3
ATOM 1302 O O . LEU A 1 12 ? -6.229 0.063 -0.361 1.00 0.00 12 LEU A O 3
ATOM 1318 N N . CYS A 1 13 ? -4.485 -0.964 -1.287 1.00 0.00 13 CYS A N 3
ATOM 1319 C CA . CYS A 1 13 ? -3.617 -0.736 -0.175 1.00 0.00 13 CYS A CA 3
ATOM 1320 C C . CYS A 1 13 ? -2.850 0.582 -0.379 1.00 0.00 13 CYS A C 3
ATOM 1321 O O . CYS A 1 13 ? -2.761 1.421 0.523 1.00 0.00 13 CYS A O 3
ATOM 1328 N N . VAL A 1 14 ? -2.361 0.775 -1.613 1.00 0.00 14 VAL A N 3
ATOM 1329 C CA . VAL A 1 14 ? -1.553 1.949 -2.014 1.00 0.00 14 VAL A CA 3
ATOM 1330 C C . VAL A 1 14 ? -2.256 3.272 -1.675 1.00 0.00 14 VAL A C 3
ATOM 1331 O O . VAL A 1 14 ? -1.599 4.251 -1.263 1.00 0.00 14 VAL A O 3
ATOM 1344 N N . VAL A 1 15 ? -3.587 3.288 -1.823 1.00 0.00 15 VAL A N 3
ATOM 1345 C CA . VAL A 1 15 ? -4.403 4.473 -1.533 1.00 0.00 15 VAL A CA 3
ATOM 1346 C C . VAL A 1 15 ? -4.146 5.013 -0.098 1.00 0.00 15 VAL A C 3
ATOM 1347 O O . VAL A 1 15 ? -4.138 6.230 0.118 1.00 0.00 15 VAL A O 3
ATOM 1360 N N . HIS A 1 16 ? -3.855 4.108 0.840 1.00 0.00 16 HIS A N 3
ATOM 1361 C CA . HIS A 1 16 ? -3.573 4.470 2.231 1.00 0.00 16 HIS A CA 3
ATOM 1362 C C . HIS A 1 16 ? -2.267 5.225 2.331 1.00 0.00 16 HIS A C 3
ATOM 1363 O O . HIS A 1 16 ? -2.176 6.251 2.998 1.00 0.00 16 HIS A O 3
ATOM 1377 N N . CYS A 1 17 ? -1.280 4.748 1.633 1.00 0.00 17 CYS A N 3
ATOM 1378 C CA . CYS A 1 17 ? 0.021 5.371 1.632 1.00 0.00 17 CYS A CA 3
ATOM 1379 C C . CYS A 1 17 ? -0.075 6.754 1.004 1.00 0.00 17 CYS A C 3
ATOM 1380 O O . CYS A 1 17 ? 0.478 7.737 1.530 1.00 0.00 17 CYS A O 3
ATOM 1387 N N . LEU A 1 18 ? -0.851 6.852 -0.062 1.00 0.00 18 LEU A N 3
ATOM 1388 C CA . LEU A 1 18 ? -1.063 8.122 -0.734 1.00 0.00 18 LEU A CA 3
ATOM 1389 C C . LEU A 1 18 ? -1.847 9.078 0.174 1.00 0.00 18 LEU A C 3
ATOM 1390 O O . LEU A 1 18 ? -1.609 10.279 0.167 1.00 0.00 18 LEU A O 3
ATOM 1406 N N . ALA A 1 19 ? -2.723 8.522 1.002 1.00 0.00 19 ALA A N 3
ATOM 1407 C CA . ALA A 1 19 ? -3.493 9.310 1.958 1.00 0.00 19 ALA A CA 3
ATOM 1408 C C . ALA A 1 19 ? -2.579 9.847 3.047 1.00 0.00 19 ALA A C 3
ATOM 1409 O O . ALA A 1 19 ? -2.683 11.008 3.442 1.00 0.00 19 ALA A O 3
ATOM 1416 N N . LYS A 1 20 ? -1.667 8.998 3.513 1.00 0.00 20 LYS A N 3
ATOM 1417 C CA . LYS A 1 20 ? -0.680 9.377 4.530 1.00 0.00 20 LYS A CA 3
ATOM 1418 C C . LYS A 1 20 ? 0.297 10.418 3.981 1.00 0.00 20 LYS A C 3
ATOM 1419 O O . LYS A 1 20 ? 0.877 11.200 4.733 1.00 0.00 20 LYS A O 3
ATOM 1438 N N . GLY A 1 21 ? 0.495 10.396 2.678 1.00 0.00 21 GLY A N 3
ATOM 1439 C CA . GLY A 1 21 ? 1.344 11.389 2.047 1.00 0.00 21 GLY A CA 3
ATOM 1440 C C . GLY A 1 21 ? 2.613 10.780 1.533 1.00 0.00 21 GLY A C 3
ATOM 1441 O O . GLY A 1 21 ? 3.611 11.467 1.316 1.00 0.00 21 GLY A O 3
ATOM 1445 N N . PHE A 1 22 ? 2.583 9.494 1.362 1.00 0.00 22 PHE A N 3
ATOM 1446 C CA . PHE A 1 22 ? 3.702 8.748 0.859 1.00 0.00 22 PHE A CA 3
ATOM 1447 C C . PHE A 1 22 ? 3.755 8.805 -0.621 1.00 0.00 22 PHE A C 3
ATOM 1448 O O . PHE A 1 22 ? 2.741 9.090 -1.274 1.00 0.00 22 PHE A O 3
ATOM 1465 N N . ARG A 1 23 ? 4.941 8.530 -1.153 1.00 0.00 23 ARG A N 3
ATOM 1466 C CA . ARG A 1 23 ? 5.154 8.414 -2.586 1.00 0.00 23 ARG A CA 3
ATOM 1467 C C . ARG A 1 23 ? 4.259 7.323 -3.121 1.00 0.00 23 ARG A C 3
ATOM 1468 O O . ARG A 1 23 ? 3.780 7.385 -4.260 1.00 0.00 23 ARG A O 3
ATOM 1489 N N . GLY A 1 24 ? 3.977 6.363 -2.262 1.00 0.00 24 GLY A N 3
ATOM 1490 C CA . GLY A 1 24 ? 3.131 5.294 -2.619 1.00 0.00 24 GLY A CA 3
ATOM 1491 C C . GLY A 1 24 ? 3.314 4.156 -1.688 1.00 0.00 24 GLY A C 3
ATOM 1492 O O . GLY A 1 24 ? 3.974 4.304 -0.644 1.00 0.00 24 GLY A O 3
ATOM 1496 N N . GLY A 1 25 ? 2.760 3.044 -2.023 1.00 0.00 25 GLY A N 3
ATOM 1497 C CA . GLY A 1 25 ? 2.807 1.919 -1.166 1.00 0.00 25 GLY A CA 3
ATOM 1498 C C . GLY A 1 25 ? 2.666 0.670 -1.944 1.00 0.00 25 GLY A C 3
ATOM 1499 O O . GLY A 1 25 ? 2.383 0.718 -3.137 1.00 0.00 25 GLY A O 3
ATOM 1503 N N . TRP A 1 26 ? 2.867 -0.436 -1.308 1.00 0.00 26 TRP A N 3
ATOM 1504 C CA . TRP A 1 26 ? 2.783 -1.705 -1.963 1.00 0.00 26 TRP A CA 3
ATOM 1505 C C . TRP A 1 26 ? 2.654 -2.778 -0.917 1.00 0.00 26 TRP A C 3
ATOM 1506 O O . TRP A 1 26 ? 2.958 -2.557 0.255 1.00 0.00 26 TRP A O 3
ATOM 1527 N N . CYS A 1 27 ? 2.203 -3.904 -1.319 1.00 0.00 27 CYS A N 3
ATOM 1528 C CA . CYS A 1 27 ? 2.160 -5.033 -0.452 1.00 0.00 27 CYS A CA 3
ATOM 1529 C C . CYS A 1 27 ? 3.268 -5.944 -0.882 1.00 0.00 27 CYS A C 3
ATOM 1530 O O . CYS A 1 27 ? 3.441 -6.158 -2.089 1.00 0.00 27 CYS A O 3
ATOM 1537 N N . ASP A 1 28 ? 4.041 -6.438 0.055 1.00 0.00 28 ASP A N 3
ATOM 1538 C CA . ASP A 1 28 ? 5.163 -7.297 -0.284 1.00 0.00 28 ASP A CA 3
ATOM 1539 C C . ASP A 1 28 ? 4.759 -8.766 -0.136 1.00 0.00 28 ASP A C 3
ATOM 1540 O O . ASP A 1 28 ? 3.623 -9.064 0.247 1.00 0.00 28 ASP A O 3
ATOM 1549 N N . SER A 1 29 ? 5.687 -9.668 -0.415 1.00 0.00 29 SER A N 3
ATOM 1550 C CA . SER A 1 29 ? 5.448 -11.111 -0.409 1.00 0.00 29 SER A CA 3
ATOM 1551 C C . SER A 1 29 ? 4.968 -11.664 0.957 1.00 0.00 29 SER A C 3
ATOM 1552 O O . SER A 1 29 ? 4.404 -12.754 1.019 1.00 0.00 29 SER A O 3
ATOM 1560 N N . ARG A 1 30 ? 5.169 -10.912 2.035 1.00 0.00 30 ARG A N 3
ATOM 1561 C CA . ARG A 1 30 ? 4.712 -11.338 3.365 1.00 0.00 30 ARG A CA 3
ATOM 1562 C C . ARG A 1 30 ? 3.217 -11.057 3.543 1.00 0.00 30 ARG A C 3
ATOM 1563 O O . ARG A 1 30 ? 2.652 -11.370 4.599 1.00 0.00 30 ARG A O 3
ATOM 1584 N N . LYS A 1 31 ? 2.593 -10.439 2.520 1.00 0.00 31 LYS A N 3
ATOM 1585 C CA . LYS A 1 31 ? 1.177 -10.018 2.556 1.00 0.00 31 LYS A CA 3
ATOM 1586 C C . LYS A 1 31 ? 1.020 -8.849 3.522 1.00 0.00 31 LYS A C 3
ATOM 1587 O O . LYS A 1 31 ? -0.043 -8.636 4.116 1.00 0.00 31 LYS A O 3
ATOM 1606 N N . VAL A 1 32 ? 2.077 -8.078 3.632 1.00 0.00 32 VAL A N 3
ATOM 1607 C CA . VAL A 1 32 ? 2.114 -6.922 4.493 1.00 0.00 32 VAL A CA 3
ATOM 1608 C C . VAL A 1 32 ? 2.176 -5.688 3.637 1.00 0.00 32 VAL A C 3
ATOM 1609 O O . VAL A 1 32 ? 2.911 -5.647 2.635 1.00 0.00 32 VAL A O 3
ATOM 1622 N N . CYS A 1 33 ? 1.410 -4.717 4.003 1.00 0.00 33 CYS A N 3
ATOM 1623 C CA . CYS A 1 33 ? 1.412 -3.466 3.333 1.00 0.00 33 CYS A CA 3
ATOM 1624 C C . CYS A 1 33 ? 2.537 -2.575 3.844 1.00 0.00 33 CYS A C 3
ATOM 1625 O O . CYS A 1 33 ? 2.774 -2.479 5.054 1.00 0.00 33 CYS A O 3
ATOM 1632 N N . ASN A 1 34 ? 3.266 -1.989 2.923 1.00 0.00 34 ASN A N 3
ATOM 1633 C CA . ASN A 1 34 ? 4.373 -1.099 3.234 1.00 0.00 34 ASN A CA 3
ATOM 1634 C C . ASN A 1 34 ? 4.180 0.198 2.465 1.00 0.00 34 ASN A C 3
ATOM 1635 O O . ASN A 1 34 ? 3.668 0.177 1.346 1.00 0.00 34 ASN A O 3
ATOM 1646 N N . CYS A 1 35 ? 4.550 1.314 3.048 1.00 0.00 35 CYS A N 3
ATOM 1647 C CA . CYS A 1 35 ? 4.453 2.600 2.363 1.00 0.00 35 CYS A CA 3
ATOM 1648 C C . CYS A 1 35 ? 5.841 3.201 2.169 1.00 0.00 35 CYS A C 3
ATOM 1649 O O . CYS A 1 35 ? 6.592 3.302 3.139 1.00 0.00 35 CYS A O 3
ATOM 1656 N N . ARG A 1 36 ? 6.177 3.603 0.921 1.00 0.00 36 ARG A N 3
ATOM 1657 C CA . ARG A 1 36 ? 7.467 4.244 0.595 1.00 0.00 36 ARG A CA 3
ATOM 1658 C C . ARG A 1 36 ? 7.623 4.396 -0.918 1.00 0.00 36 ARG A C 3
ATOM 1659 O O . ARG A 1 36 ? 8.049 5.434 -1.404 1.00 0.00 36 ARG A O 3
ATOM 1680 N N . ARG A 1 37 ? 7.269 3.353 -1.641 1.00 0.00 37 ARG A N 3
ATOM 1681 C CA . ARG A 1 37 ? 7.494 3.286 -3.069 1.00 0.00 37 ARG A CA 3
ATOM 1682 C C . ARG A 1 37 ? 6.286 3.753 -3.828 1.00 0.00 37 ARG A C 3
ATOM 1683 O O . ARG A 1 37 ? 6.276 4.892 -4.308 1.00 0.00 37 ARG A O 3
ATOM 1705 N N . GLY A 1 1 ? -8.925 -0.524 6.152 1.00 0.00 1 GLY A N 4
ATOM 1706 C CA . GLY A 1 1 ? -7.755 -1.229 6.654 1.00 0.00 1 GLY A CA 4
ATOM 1707 C C . GLY A 1 1 ? -6.978 -1.825 5.525 1.00 0.00 1 GLY A C 4
ATOM 1708 O O . GLY A 1 1 ? -7.543 -2.539 4.685 1.00 0.00 1 GLY A O 4
ATOM 1714 N N . ILE A 1 2 ? -5.700 -1.531 5.467 1.00 0.00 2 ILE A N 4
ATOM 1715 C CA . ILE A 1 2 ? -4.853 -2.049 4.423 1.00 0.00 2 ILE A CA 4
ATOM 1716 C C . ILE A 1 2 ? -4.770 -3.569 4.454 1.00 0.00 2 ILE A C 4
ATOM 1717 O O . ILE A 1 2 ? -4.375 -4.187 5.445 1.00 0.00 2 ILE A O 4
ATOM 1733 N N . THR A 1 3 ? -5.207 -4.147 3.380 1.00 0.00 3 THR A N 4
ATOM 1734 C CA . THR A 1 3 ? -5.302 -5.563 3.230 1.00 0.00 3 THR A CA 4
ATOM 1735 C C . THR A 1 3 ? -4.608 -5.918 1.930 1.00 0.00 3 THR A C 4
ATOM 1736 O O . THR A 1 3 ? -4.699 -5.152 0.969 1.00 0.00 3 THR A O 4
ATOM 1747 N N . CYS A 1 4 ? -3.923 -7.022 1.888 1.00 0.00 4 CYS A N 4
ATOM 1748 C CA . CYS A 1 4 ? -3.223 -7.392 0.695 1.00 0.00 4 CYS A CA 4
ATOM 1749 C C . CYS A 1 4 ? -3.755 -8.656 0.103 1.00 0.00 4 CYS A C 4
ATOM 1750 O O . CYS A 1 4 ? -3.523 -9.755 0.617 1.00 0.00 4 CYS A O 4
ATOM 1757 N N . ASP A 1 5 ? -4.492 -8.499 -0.939 1.00 0.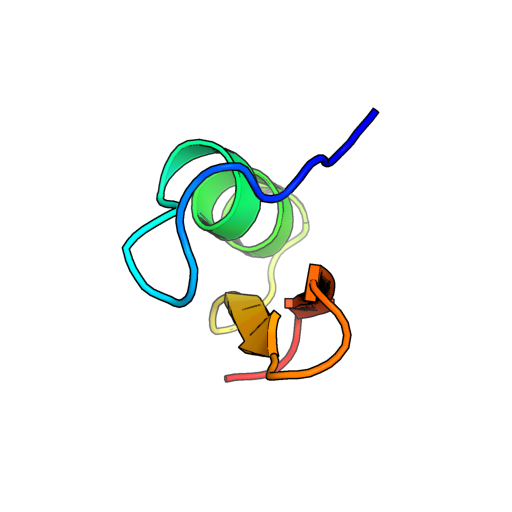00 5 ASP A N 4
ATOM 1758 C CA . ASP A 1 5 ? -4.982 -9.601 -1.708 1.00 0.00 5 ASP A CA 4
ATOM 1759 C C . ASP A 1 5 ? -3.994 -9.824 -2.824 1.00 0.00 5 ASP A C 4
ATOM 1760 O O . ASP A 1 5 ? -3.649 -10.961 -3.175 1.00 0.00 5 ASP A O 4
ATOM 1769 N N . LEU A 1 6 ? -3.477 -8.721 -3.320 1.00 0.00 6 LEU A N 4
ATOM 1770 C CA . LEU A 1 6 ? -2.487 -8.707 -4.333 1.00 0.00 6 LEU A CA 4
ATOM 1771 C C . LEU A 1 6 ? -1.184 -8.192 -3.737 1.00 0.00 6 LEU A C 4
ATOM 1772 O O . LEU A 1 6 ? -1.168 -7.550 -2.690 1.00 0.00 6 LEU A O 4
ATOM 1788 N N . ILE A 1 7 ? -0.123 -8.505 -4.377 1.00 0.00 7 ILE A N 4
ATOM 1789 C CA . ILE A 1 7 ? 1.194 -8.061 -4.011 1.00 0.00 7 ILE A CA 4
ATOM 1790 C C . ILE A 1 7 ? 1.640 -7.012 -5.002 1.00 0.00 7 ILE A C 4
ATOM 1791 O O . ILE A 1 7 ? 1.657 -7.256 -6.199 1.00 0.00 7 ILE A O 4
ATOM 1807 N N . GLY A 1 8 ? 1.896 -5.818 -4.508 1.00 0.00 8 GLY A N 4
ATOM 1808 C CA . GLY A 1 8 ? 2.350 -4.718 -5.358 1.00 0.00 8 GLY A CA 4
ATOM 1809 C C . GLY A 1 8 ? 1.228 -4.053 -6.153 1.00 0.00 8 GLY A C 4
ATOM 1810 O O . GLY A 1 8 ? 1.140 -2.831 -6.208 1.00 0.00 8 GLY A O 4
ATOM 1814 N N . ASN A 1 9 ? 0.329 -4.866 -6.681 1.00 0.00 9 ASN A N 4
ATOM 1815 C CA . ASN A 1 9 ? -0.780 -4.427 -7.557 1.00 0.00 9 ASN A CA 4
ATOM 1816 C C . ASN A 1 9 ? -1.969 -4.078 -6.719 1.00 0.00 9 ASN A C 4
ATOM 1817 O O . ASN A 1 9 ? -3.051 -3.789 -7.215 1.00 0.00 9 ASN A O 4
ATOM 1828 N N . GLU A 1 10 ? -1.744 -4.081 -5.450 1.00 0.00 10 GLU A N 4
ATOM 1829 C CA . GLU A 1 10 ? -2.744 -3.884 -4.483 1.00 0.00 10 GLU A CA 4
ATOM 1830 C C . GLU A 1 10 ? -3.028 -2.390 -4.302 1.00 0.00 10 GLU A C 4
ATOM 1831 O O . GLU A 1 10 ? -2.579 -1.737 -3.350 1.00 0.00 10 GLU A O 4
ATOM 1843 N N . ARG A 1 11 ? -3.722 -1.872 -5.274 1.00 0.00 11 ARG A N 4
ATOM 1844 C CA . ARG A 1 11 ? -4.111 -0.475 -5.382 1.00 0.00 11 ARG A CA 4
ATOM 1845 C C . ARG A 1 11 ? -4.898 -0.002 -4.160 1.00 0.00 11 ARG A C 4
ATOM 1846 O O . ARG A 1 11 ? -4.745 1.142 -3.722 1.00 0.00 11 ARG A O 4
ATOM 1867 N N . LEU A 1 12 ? -5.695 -0.895 -3.587 1.00 0.00 12 LEU A N 4
ATOM 1868 C CA . LEU A 1 12 ? -6.477 -0.576 -2.392 1.00 0.00 12 LEU A CA 4
ATOM 1869 C C . LEU A 1 12 ? -5.565 -0.302 -1.201 1.00 0.00 12 LEU A C 4
ATOM 1870 O O . LEU A 1 12 ? -5.962 0.344 -0.233 1.00 0.00 12 LEU A O 4
ATOM 1886 N N . CYS A 1 13 ? -4.358 -0.798 -1.273 1.00 0.00 13 CYS A N 4
ATOM 1887 C CA . CYS A 1 13 ? -3.380 -0.533 -0.266 1.00 0.00 13 CYS A CA 4
ATOM 1888 C C . CYS A 1 13 ? -2.635 0.761 -0.609 1.00 0.00 13 CYS A C 4
ATOM 1889 O O . CYS A 1 13 ? -2.527 1.673 0.221 1.00 0.00 13 CYS A O 4
ATOM 1896 N N . VAL A 1 14 ? -2.197 0.864 -1.874 1.00 0.00 14 VAL A N 4
ATOM 1897 C CA . VAL A 1 14 ? -1.408 2.008 -2.372 1.00 0.00 14 VAL A CA 4
ATOM 1898 C C . VAL A 1 14 ? -2.113 3.336 -2.084 1.00 0.00 14 VAL A C 4
ATOM 1899 O O . VAL A 1 14 ? -1.484 4.301 -1.615 1.00 0.00 14 VAL A O 4
ATOM 1912 N N . VAL A 1 15 ? -3.423 3.361 -2.325 1.00 0.00 15 VAL A N 4
ATOM 1913 C CA . VAL A 1 15 ? -4.241 4.557 -2.130 1.00 0.00 15 VAL A CA 4
ATOM 1914 C C . VAL A 1 15 ? -4.164 5.070 -0.677 1.00 0.00 15 VAL A C 4
ATOM 1915 O O . VAL A 1 15 ? -4.176 6.288 -0.438 1.00 0.00 15 VAL A O 4
ATOM 1928 N N . HIS A 1 16 ? -3.996 4.149 0.268 1.00 0.00 16 HIS A N 4
ATOM 1929 C CA . HIS A 1 16 ? -3.933 4.496 1.675 1.00 0.00 16 HIS A CA 4
ATOM 1930 C C . HIS A 1 16 ? -2.600 5.161 1.979 1.00 0.00 16 HIS A C 4
ATOM 1931 O O . HIS A 1 16 ? -2.535 6.153 2.711 1.00 0.00 16 HIS A O 4
ATOM 1945 N N . CYS A 1 17 ? -1.549 4.634 1.398 1.00 0.00 17 CYS A N 4
ATOM 1946 C CA . CYS A 1 17 ? -0.232 5.210 1.559 1.00 0.00 17 CYS A CA 4
ATOM 1947 C C . CYS A 1 17 ? -0.223 6.615 0.964 1.00 0.00 17 CYS A C 4
ATOM 1948 O O . CYS A 1 17 ? 0.279 7.567 1.586 1.00 0.00 17 CYS A O 4
ATOM 1955 N N . LEU A 1 18 ? -0.867 6.763 -0.192 1.00 0.00 18 LEU A N 4
ATOM 1956 C CA . LEU A 1 18 ? -0.966 8.053 -0.858 1.00 0.00 18 LEU A CA 4
ATOM 1957 C C . LEU A 1 18 ? -1.802 9.022 -0.015 1.00 0.00 18 LEU A C 4
ATOM 1958 O O . LEU A 1 18 ? -1.537 10.213 0.006 1.00 0.00 18 LEU A O 4
ATOM 1974 N N . ALA A 1 19 ? -2.778 8.484 0.711 1.00 0.00 19 ALA A N 4
ATOM 1975 C CA . ALA A 1 19 ? -3.617 9.280 1.607 1.00 0.00 19 ALA A CA 4
ATOM 1976 C C . ALA A 1 19 ? -2.801 9.780 2.791 1.00 0.00 19 ALA A C 4
ATOM 1977 O O . ALA A 1 19 ? -2.865 10.963 3.150 1.00 0.00 19 ALA A O 4
ATOM 1984 N N . LYS A 1 20 ? -2.005 8.885 3.376 1.00 0.00 20 LYS A N 4
ATOM 1985 C CA . LYS A 1 20 ? -1.142 9.246 4.496 1.00 0.00 20 LYS A CA 4
ATOM 1986 C C . LYS A 1 20 ? -0.038 10.206 4.074 1.00 0.00 20 LYS A C 4
ATOM 1987 O O . LYS A 1 20 ? 0.508 10.932 4.899 1.00 0.00 20 LYS A O 4
ATOM 2006 N N . GLY A 1 21 ? 0.300 10.194 2.804 1.00 0.00 21 GLY A N 4
ATOM 2007 C CA . GLY A 1 21 ? 1.261 11.155 2.309 1.00 0.00 21 GLY A CA 4
ATOM 2008 C C . GLY A 1 21 ? 2.510 10.506 1.811 1.00 0.00 21 GLY A C 4
ATOM 2009 O O . GLY A 1 21 ? 3.501 11.176 1.519 1.00 0.00 21 GLY A O 4
ATOM 2013 N N . PHE A 1 22 ? 2.470 9.214 1.711 1.00 0.00 22 PHE A N 4
ATOM 2014 C CA . PHE A 1 22 ? 3.576 8.445 1.214 1.00 0.00 22 PHE A CA 4
ATOM 2015 C C . PHE A 1 22 ? 3.677 8.553 -0.266 1.00 0.00 22 PHE A C 4
ATOM 2016 O O . PHE A 1 22 ? 2.682 8.810 -0.946 1.00 0.00 22 PHE A O 4
ATOM 2033 N N . ARG A 1 23 ? 4.878 8.343 -0.772 1.00 0.00 23 ARG A N 4
ATOM 2034 C CA . ARG A 1 23 ? 5.138 8.371 -2.197 1.00 0.00 23 ARG A CA 4
ATOM 2035 C C . ARG A 1 23 ? 4.493 7.179 -2.868 1.00 0.00 23 ARG A C 4
ATOM 2036 O O . ARG A 1 23 ? 4.356 7.142 -4.093 1.00 0.00 23 ARG A O 4
ATOM 2057 N N . GLY A 1 24 ? 4.067 6.232 -2.056 1.00 0.00 24 GLY A N 4
ATOM 2058 C CA . GLY A 1 24 ? 3.362 5.099 -2.557 1.00 0.00 24 GLY A CA 4
ATOM 2059 C C . GLY A 1 24 ? 3.388 4.004 -1.562 1.00 0.00 24 GLY A C 4
ATOM 2060 O O . GLY A 1 24 ? 3.880 4.204 -0.449 1.00 0.00 24 GLY A O 4
ATOM 2064 N N . GLY A 1 25 ? 2.872 2.875 -1.919 1.00 0.00 25 GLY A N 4
ATOM 2065 C CA . GLY A 1 25 ? 2.816 1.769 -1.022 1.00 0.00 25 GLY A CA 4
ATOM 2066 C C . GLY A 1 25 ? 2.654 0.497 -1.763 1.00 0.00 25 GLY A C 4
ATOM 2067 O O . GLY A 1 25 ? 2.091 0.487 -2.854 1.00 0.00 25 GLY A O 4
ATOM 2071 N N . TRP A 1 26 ? 3.124 -0.563 -1.202 1.00 0.00 26 TRP A N 4
ATOM 2072 C CA . TRP A 1 26 ? 3.103 -1.821 -1.862 1.00 0.00 26 TRP A CA 4
ATOM 2073 C C . TRP A 1 26 ? 2.909 -2.908 -0.849 1.00 0.00 26 TRP A C 4
ATOM 2074 O O . TRP A 1 26 ? 3.286 -2.766 0.317 1.00 0.00 26 TRP A O 4
ATOM 2095 N N . CYS A 1 27 ? 2.301 -3.951 -1.265 1.00 0.00 27 CYS A N 4
ATOM 2096 C CA . CYS A 1 27 ? 2.258 -5.122 -0.470 1.00 0.00 27 CYS A CA 4
ATOM 2097 C C . CYS A 1 27 ? 3.445 -5.946 -0.842 1.00 0.00 27 CYS A C 4
ATOM 2098 O O . CYS A 1 27 ? 3.731 -6.118 -2.040 1.00 0.00 27 CYS A O 4
ATOM 2105 N N . ASP A 1 28 ? 4.175 -6.388 0.136 1.00 0.00 28 ASP A N 4
ATOM 2106 C CA . ASP A 1 28 ? 5.344 -7.191 -0.126 1.00 0.00 28 ASP A CA 4
ATOM 2107 C C . ASP A 1 28 ? 4.944 -8.657 -0.218 1.00 0.00 28 ASP A C 4
ATOM 2108 O O . ASP A 1 28 ? 3.749 -8.986 -0.112 1.00 0.00 28 ASP A O 4
ATOM 2117 N N . SER A 1 29 ? 5.928 -9.521 -0.395 1.00 0.00 29 SER A N 4
ATOM 2118 C CA . SER A 1 29 ? 5.729 -10.953 -0.574 1.00 0.00 29 SER A CA 4
ATOM 2119 C C . SER A 1 29 ? 4.924 -11.599 0.586 1.00 0.00 29 SER A C 4
ATOM 2120 O O . SER A 1 29 ? 4.202 -12.573 0.383 1.00 0.00 29 SER A O 4
ATOM 2128 N N . ARG A 1 30 ? 5.003 -11.023 1.772 1.00 0.00 30 ARG A N 4
ATOM 2129 C CA . ARG A 1 30 ? 4.319 -11.567 2.949 1.00 0.00 30 ARG A CA 4
ATOM 2130 C C . ARG A 1 30 ? 2.869 -11.080 3.032 1.00 0.00 30 ARG A C 4
ATOM 2131 O O . ARG A 1 30 ? 2.184 -11.322 4.041 1.00 0.00 30 ARG A O 4
ATOM 2152 N N . LYS A 1 31 ? 2.405 -10.385 1.973 1.00 0.00 31 LYS A N 4
ATOM 2153 C CA . LYS A 1 31 ? 1.043 -9.815 1.904 1.00 0.00 31 LYS A CA 4
ATOM 2154 C C . LYS A 1 31 ? 0.894 -8.711 2.960 1.00 0.00 31 LYS A C 4
ATOM 2155 O O . LYS A 1 31 ? -0.179 -8.510 3.526 1.00 0.00 31 LYS A O 4
ATOM 2174 N N . VAL A 1 32 ? 1.975 -7.994 3.196 1.00 0.00 32 VAL A N 4
ATOM 2175 C CA . VAL A 1 32 ? 1.992 -6.900 4.157 1.00 0.00 32 VAL A CA 4
ATOM 2176 C C . VAL A 1 32 ? 2.081 -5.590 3.413 1.00 0.00 32 VAL A C 4
ATOM 2177 O O . VAL A 1 32 ? 2.854 -5.468 2.463 1.00 0.00 32 VAL A O 4
ATOM 2190 N N . CYS A 1 33 ? 1.272 -4.649 3.810 1.00 0.00 33 CYS A N 4
ATOM 2191 C CA . CYS A 1 33 ? 1.304 -3.326 3.256 1.00 0.00 33 CYS A CA 4
ATOM 2192 C C . CYS A 1 33 ? 2.450 -2.541 3.832 1.00 0.00 33 CYS A C 4
ATOM 2193 O O . CYS A 1 33 ? 2.601 -2.457 5.060 1.00 0.00 33 CYS A O 4
ATOM 2200 N N . ASN A 1 34 ? 3.261 -1.996 2.976 1.00 0.00 34 ASN A N 4
ATOM 2201 C CA . ASN A 1 34 ? 4.355 -1.155 3.379 1.00 0.00 34 ASN A CA 4
ATOM 2202 C C . ASN A 1 34 ? 4.259 0.092 2.542 1.00 0.00 34 ASN A C 4
ATOM 2203 O O . ASN A 1 34 ? 3.932 0.012 1.365 1.00 0.00 34 ASN A O 4
ATOM 2214 N N . CYS A 1 35 ? 4.491 1.225 3.115 1.00 0.00 35 CYS A N 4
ATOM 2215 C CA . CYS A 1 35 ? 4.377 2.461 2.373 1.00 0.00 35 CYS A CA 4
ATOM 2216 C C . CYS A 1 35 ? 5.739 3.136 2.226 1.00 0.00 35 CYS A C 4
ATOM 2217 O O . CYS A 1 35 ? 6.455 3.273 3.210 1.00 0.00 35 CYS A O 4
ATOM 2224 N N . ARG A 1 36 ? 6.085 3.518 0.971 1.00 0.00 36 ARG A N 4
ATOM 2225 C CA . ARG A 1 36 ? 7.333 4.219 0.590 1.00 0.00 36 ARG A CA 4
ATOM 2226 C C . ARG A 1 36 ? 7.500 4.174 -0.942 1.00 0.00 36 ARG A C 4
ATOM 2227 O O . ARG A 1 36 ? 8.047 5.092 -1.553 1.00 0.00 36 ARG A O 4
ATOM 2248 N N . ARG A 1 37 ? 7.013 3.105 -1.553 1.00 0.00 37 ARG A N 4
ATOM 2249 C CA . ARG A 1 37 ? 7.226 2.866 -2.970 1.00 0.00 37 ARG A CA 4
ATOM 2250 C C . ARG A 1 37 ? 5.908 2.632 -3.659 1.00 0.00 37 ARG A C 4
ATOM 2251 O O . ARG A 1 37 ? 5.369 3.572 -4.252 1.00 0.00 37 ARG A O 4
ATOM 2273 N N . GLY A 1 1 ? -7.796 0.495 6.298 1.00 0.00 1 GLY A N 5
ATOM 2274 C CA . GLY A 1 1 ? -7.928 -0.963 6.234 1.00 0.00 1 GLY A CA 5
ATOM 2275 C C . GLY A 1 1 ? -7.080 -1.534 5.131 1.00 0.00 1 GLY A C 5
ATOM 2276 O O . GLY A 1 1 ? -7.554 -1.734 4.005 1.00 0.00 1 GLY A O 5
ATOM 2282 N N . ILE A 1 2 ? -5.824 -1.773 5.428 1.00 0.00 2 ILE A N 5
ATOM 2283 C CA . ILE A 1 2 ? -4.907 -2.295 4.464 1.00 0.00 2 ILE A CA 5
ATOM 2284 C C . ILE A 1 2 ? -4.851 -3.814 4.522 1.00 0.00 2 ILE A C 5
ATOM 2285 O O . ILE A 1 2 ? -4.544 -4.416 5.564 1.00 0.00 2 ILE A O 5
ATOM 2301 N N . THR A 1 3 ? -5.183 -4.412 3.423 1.00 0.00 3 THR A N 5
ATOM 2302 C CA . THR A 1 3 ? -5.252 -5.838 3.270 1.00 0.00 3 THR A CA 5
ATOM 2303 C C . THR A 1 3 ? -4.697 -6.149 1.898 1.00 0.00 3 THR A C 5
ATOM 2304 O O . THR A 1 3 ? -4.943 -5.382 0.958 1.00 0.00 3 THR A O 5
ATOM 2315 N N . CYS A 1 4 ? -3.968 -7.220 1.767 1.00 0.00 4 CYS A N 5
ATOM 2316 C CA . CYS A 1 4 ? -3.365 -7.533 0.506 1.00 0.00 4 CYS A CA 5
ATOM 2317 C C . CYS A 1 4 ? -3.898 -8.802 -0.095 1.00 0.00 4 CYS A C 5
ATOM 2318 O O . CYS A 1 4 ? -3.616 -9.912 0.376 1.00 0.00 4 CYS A O 5
ATOM 2325 N N . ASP A 1 5 ? -4.672 -8.641 -1.123 1.00 0.00 5 ASP A N 5
ATOM 2326 C CA . ASP A 1 5 ? -5.165 -9.753 -1.887 1.00 0.00 5 ASP A CA 5
ATOM 2327 C C . ASP A 1 5 ? -4.189 -9.951 -3.022 1.00 0.00 5 ASP A C 5
ATOM 2328 O O . ASP A 1 5 ? -3.877 -11.071 -3.419 1.00 0.00 5 ASP A O 5
ATOM 2337 N N . LEU A 1 6 ? -3.660 -8.834 -3.492 1.00 0.00 6 LEU A N 5
ATOM 2338 C CA . LEU A 1 6 ? -2.658 -8.817 -4.507 1.00 0.00 6 LEU A CA 5
ATOM 2339 C C . LEU A 1 6 ? -1.345 -8.382 -3.885 1.00 0.00 6 LEU A C 5
ATOM 2340 O O . LEU A 1 6 ? -1.307 -7.851 -2.771 1.00 0.00 6 LEU A O 5
ATOM 2356 N N . ILE A 1 7 ? -0.306 -8.613 -4.586 1.00 0.00 7 ILE A N 5
ATOM 2357 C CA . ILE A 1 7 ? 1.025 -8.269 -4.178 1.00 0.00 7 ILE A CA 5
ATOM 2358 C C . ILE A 1 7 ? 1.518 -7.161 -5.076 1.00 0.00 7 ILE A C 5
ATOM 2359 O O . ILE A 1 7 ? 1.630 -7.336 -6.287 1.00 0.00 7 ILE A O 5
ATOM 2375 N N . GLY A 1 8 ? 1.724 -6.008 -4.501 1.00 0.00 8 GLY A N 5
ATOM 2376 C CA . GLY A 1 8 ? 2.185 -4.844 -5.249 1.00 0.00 8 GLY A CA 5
ATOM 2377 C C . GLY A 1 8 ? 1.074 -4.143 -6.029 1.00 0.00 8 GLY A C 5
ATOM 2378 O O . GLY A 1 8 ? 0.996 -2.929 -6.047 1.00 0.00 8 GLY A O 5
ATOM 2382 N N . ASN A 1 9 ? 0.172 -4.926 -6.587 1.00 0.00 9 ASN A N 5
ATOM 2383 C CA . ASN A 1 9 ? -0.912 -4.428 -7.463 1.00 0.00 9 ASN A CA 5
ATOM 2384 C C . ASN A 1 9 ? -2.112 -4.089 -6.634 1.00 0.00 9 ASN A C 5
ATOM 2385 O O . ASN A 1 9 ? -3.206 -3.799 -7.134 1.00 0.00 9 ASN A O 5
ATOM 2396 N N . GLU A 1 10 ? -1.898 -4.088 -5.378 1.00 0.00 10 GLU A N 5
ATOM 2397 C CA . GLU A 1 10 ? -2.910 -3.908 -4.440 1.00 0.00 10 GLU A CA 5
ATOM 2398 C C . GLU A 1 10 ? -3.142 -2.421 -4.182 1.00 0.00 10 GLU A C 5
ATOM 2399 O O . GLU A 1 10 ? -2.688 -1.842 -3.184 1.00 0.00 10 GLU A O 5
ATOM 2411 N N . ARG A 1 11 ? -3.803 -1.814 -5.136 1.00 0.00 11 ARG A N 5
ATOM 2412 C CA . ARG A 1 11 ? -4.141 -0.395 -5.124 1.00 0.00 11 ARG A CA 5
ATOM 2413 C C . ARG A 1 11 ? -4.926 0.006 -3.889 1.00 0.00 11 ARG A C 5
ATOM 2414 O O . ARG A 1 11 ? -4.791 1.130 -3.421 1.00 0.00 11 ARG A O 5
ATOM 2435 N N . LEU A 1 12 ? -5.703 -0.923 -3.339 1.00 0.00 12 LEU A N 5
ATOM 2436 C CA . LEU A 1 12 ? -6.484 -0.659 -2.126 1.00 0.00 12 LEU A CA 5
ATOM 2437 C C . LEU A 1 12 ? -5.566 -0.376 -0.954 1.00 0.00 12 LEU A C 5
ATOM 2438 O O . LEU A 1 12 ? -5.931 0.323 -0.008 1.00 0.00 12 LEU A O 5
ATOM 2454 N N . CYS A 1 13 ? -4.383 -0.912 -1.024 1.00 0.00 13 CYS A N 5
ATOM 2455 C CA . CYS A 1 13 ? -3.402 -0.683 -0.020 1.00 0.00 13 CYS A CA 5
ATOM 2456 C C . CYS A 1 13 ? -2.623 0.591 -0.364 1.00 0.00 13 CYS A C 5
ATOM 2457 O O . CYS A 1 13 ? -2.491 1.499 0.461 1.00 0.00 13 CYS A O 5
ATOM 2464 N N . VAL A 1 14 ? -2.204 0.690 -1.625 1.00 0.00 14 VAL A N 5
ATOM 2465 C CA . VAL A 1 14 ? -1.405 1.822 -2.123 1.00 0.00 14 VAL A CA 5
ATOM 2466 C C . VAL A 1 14 ? -2.124 3.165 -1.893 1.00 0.00 14 VAL A C 5
ATOM 2467 O O . VAL A 1 14 ? -1.491 4.173 -1.538 1.00 0.00 14 VAL A O 5
ATOM 2480 N N . VAL A 1 15 ? -3.442 3.164 -2.062 1.00 0.00 15 VAL A N 5
ATOM 2481 C CA . VAL A 1 15 ? -4.247 4.365 -1.902 1.00 0.00 15 VAL A CA 5
ATOM 2482 C C . VAL A 1 15 ? -4.175 4.907 -0.459 1.00 0.00 15 VAL A C 5
ATOM 2483 O O . VAL A 1 15 ? -4.274 6.112 -0.243 1.00 0.00 15 VAL A O 5
ATOM 2496 N N . HIS A 1 16 ? -3.931 4.018 0.501 1.00 0.00 16 HIS A N 5
ATOM 2497 C CA . HIS A 1 16 ? -3.800 4.395 1.913 1.00 0.00 16 HIS A CA 5
ATOM 2498 C C . HIS A 1 16 ? -2.501 5.168 2.102 1.00 0.00 16 HIS A C 5
ATOM 2499 O O . HIS A 1 16 ? -2.446 6.196 2.794 1.00 0.00 16 HIS A O 5
ATOM 2513 N N . CYS A 1 17 ? -1.476 4.686 1.454 1.00 0.00 17 CYS A N 5
ATOM 2514 C CA . CYS A 1 17 ? -0.176 5.301 1.495 1.00 0.00 17 CYS A CA 5
ATOM 2515 C C . CYS A 1 17 ? -0.258 6.692 0.872 1.00 0.00 17 CYS A C 5
ATOM 2516 O O . CYS A 1 17 ? 0.219 7.681 1.447 1.00 0.00 17 CYS A O 5
ATOM 2523 N N . LEU A 1 18 ? -0.927 6.771 -0.270 1.00 0.00 18 LEU A N 5
ATOM 2524 C CA . LEU A 1 18 ? -1.104 8.029 -0.985 1.00 0.00 18 LEU A CA 5
ATOM 2525 C C . LEU A 1 18 ? -1.977 8.983 -0.174 1.00 0.00 18 LEU A C 5
ATOM 2526 O O . LEU A 1 18 ? -1.795 10.197 -0.227 1.00 0.00 18 LEU A O 5
ATOM 2542 N N . ALA A 1 19 ? -2.900 8.413 0.597 1.00 0.00 19 ALA A N 5
ATOM 2543 C CA . ALA A 1 19 ? -3.783 9.177 1.462 1.00 0.00 19 ALA A CA 5
ATOM 2544 C C . ALA A 1 19 ? -2.991 9.873 2.534 1.00 0.00 19 ALA A C 5
ATOM 2545 O O . ALA A 1 19 ? -3.144 11.078 2.747 1.00 0.00 19 ALA A O 5
ATOM 2552 N N . LYS A 1 20 ? -2.127 9.122 3.195 1.00 0.00 20 LYS A N 5
ATOM 2553 C CA . LYS A 1 20 ? -1.297 9.677 4.250 1.00 0.00 20 LYS A CA 5
ATOM 2554 C C . LYS A 1 20 ? -0.289 10.679 3.709 1.00 0.00 20 LYS A C 5
ATOM 2555 O O . LYS A 1 20 ? -0.032 11.699 4.335 1.00 0.00 20 LYS A O 5
ATOM 2574 N N . GLY A 1 21 ? 0.247 10.405 2.549 1.00 0.00 21 GLY A N 5
ATOM 2575 C CA . GLY A 1 21 ? 1.208 11.315 1.965 1.00 0.00 21 GLY A CA 5
ATOM 2576 C C . GLY A 1 21 ? 2.494 10.625 1.606 1.00 0.00 21 GLY A C 5
ATOM 2577 O O . GLY A 1 21 ? 3.580 11.220 1.645 1.00 0.00 21 GLY A O 5
ATOM 2581 N N . PHE A 1 22 ? 2.388 9.373 1.283 1.00 0.00 22 PHE A N 5
ATOM 2582 C CA . PHE A 1 22 ? 3.516 8.596 0.876 1.00 0.00 22 PHE A CA 5
ATOM 2583 C C . PHE A 1 22 ? 3.729 8.691 -0.584 1.00 0.00 22 PHE A C 5
ATOM 2584 O O . PHE A 1 22 ? 2.814 9.037 -1.338 1.00 0.00 22 PHE A O 5
ATOM 2601 N N . ARG A 1 23 ? 4.935 8.389 -0.990 1.00 0.00 23 ARG A N 5
ATOM 2602 C CA . ARG A 1 23 ? 5.273 8.354 -2.382 1.00 0.00 23 ARG A CA 5
ATOM 2603 C C . ARG A 1 23 ? 4.624 7.127 -3.014 1.00 0.00 23 ARG A C 5
ATOM 2604 O O . ARG A 1 23 ? 4.453 7.047 -4.237 1.00 0.00 23 ARG A O 5
ATOM 2625 N N . GLY A 1 24 ? 4.227 6.198 -2.173 1.00 0.00 24 GLY A N 5
ATOM 2626 C CA . GLY A 1 24 ? 3.548 5.051 -2.655 1.00 0.00 24 GLY A CA 5
ATOM 2627 C C . GLY A 1 24 ? 3.573 3.950 -1.665 1.00 0.00 24 GLY A C 5
ATOM 2628 O O . GLY A 1 24 ? 4.150 4.092 -0.572 1.00 0.00 24 GLY A O 5
ATOM 2632 N N . GLY A 1 25 ? 2.931 2.882 -2.007 1.00 0.00 25 GLY A N 5
ATOM 2633 C CA . GLY A 1 25 ? 2.837 1.759 -1.151 1.00 0.00 25 GLY A CA 5
ATOM 2634 C C . GLY A 1 25 ? 2.782 0.519 -1.956 1.00 0.00 25 GLY A C 5
ATOM 2635 O O . GLY A 1 25 ? 2.631 0.593 -3.186 1.00 0.00 25 GLY A O 5
ATOM 2639 N N . TRP A 1 26 ? 2.955 -0.596 -1.320 1.00 0.00 26 TRP A N 5
ATOM 2640 C CA . TRP A 1 26 ? 2.929 -1.861 -1.985 1.00 0.00 26 TRP A CA 5
ATOM 2641 C C . TRP A 1 26 ? 2.763 -2.950 -0.971 1.00 0.00 26 TRP A C 5
ATOM 2642 O O . TRP A 1 26 ? 3.102 -2.778 0.207 1.00 0.00 26 TRP A O 5
ATOM 2663 N N . CYS A 1 27 ? 2.224 -4.029 -1.401 1.00 0.00 27 CYS A N 5
ATOM 2664 C CA . CYS A 1 27 ? 2.169 -5.199 -0.598 1.00 0.00 27 CYS A CA 5
ATOM 2665 C C . CYS A 1 27 ? 3.321 -6.045 -0.991 1.00 0.00 27 CYS A C 5
ATOM 2666 O O . CYS A 1 27 ? 3.479 -6.344 -2.175 1.00 0.00 27 CYS A O 5
ATOM 2673 N N . ASP A 1 28 ? 4.144 -6.397 -0.051 1.00 0.00 28 ASP A N 5
ATOM 2674 C CA . ASP A 1 28 ? 5.290 -7.217 -0.362 1.00 0.00 28 ASP A CA 5
ATOM 2675 C C . ASP A 1 28 ? 4.860 -8.683 -0.410 1.00 0.00 28 ASP A C 5
ATOM 2676 O O . ASP A 1 28 ? 3.671 -8.993 -0.206 1.00 0.00 28 ASP A O 5
ATOM 2685 N N . SER A 1 29 ? 5.802 -9.561 -0.672 1.00 0.00 29 SER A N 5
ATOM 2686 C CA . SER A 1 29 ? 5.568 -10.989 -0.837 1.00 0.00 29 SER A CA 5
ATOM 2687 C C . SER A 1 29 ? 4.838 -11.639 0.370 1.00 0.00 29 SER A C 5
ATOM 2688 O O . SER A 1 29 ? 4.086 -12.604 0.205 1.00 0.00 29 SER A O 5
ATOM 2696 N N . ARG A 1 30 ? 5.010 -11.066 1.559 1.00 0.00 30 ARG A N 5
ATOM 2697 C CA . ARG A 1 30 ? 4.406 -11.606 2.779 1.00 0.00 30 ARG A CA 5
ATOM 2698 C C . ARG A 1 30 ? 2.968 -11.116 2.947 1.00 0.00 30 ARG A C 5
ATOM 2699 O O . ARG A 1 30 ? 2.346 -11.380 3.984 1.00 0.00 30 ARG A O 5
ATOM 2720 N N . LYS A 1 31 ? 2.459 -10.376 1.943 1.00 0.00 31 LYS A N 5
ATOM 2721 C CA . LYS A 1 31 ? 1.098 -9.792 1.963 1.00 0.00 31 LYS A CA 5
ATOM 2722 C C . LYS A 1 31 ? 0.999 -8.656 2.976 1.00 0.00 31 LYS A C 5
ATOM 2723 O O . LYS A 1 31 ? -0.096 -8.301 3.443 1.00 0.00 31 LYS A O 5
ATOM 2742 N N . VAL A 1 32 ? 2.123 -8.060 3.268 1.00 0.00 32 VAL A N 5
ATOM 2743 C CA . VAL A 1 32 ? 2.191 -6.969 4.210 1.00 0.00 32 VAL A CA 5
ATOM 2744 C C . VAL A 1 32 ? 2.176 -5.653 3.462 1.00 0.00 32 VAL A C 5
ATOM 2745 O O . VAL A 1 32 ? 2.850 -5.505 2.431 1.00 0.00 32 VAL A O 5
ATOM 2758 N N . CYS A 1 33 ? 1.374 -4.743 3.944 1.00 0.00 33 CYS A N 5
ATOM 2759 C CA . CYS A 1 33 ? 1.301 -3.417 3.405 1.00 0.00 33 CYS A CA 5
ATOM 2760 C C . CYS A 1 33 ? 2.432 -2.566 3.913 1.00 0.00 33 CYS A C 5
ATOM 2761 O O . CYS A 1 33 ? 2.620 -2.419 5.127 1.00 0.00 33 CYS A O 5
ATOM 2768 N N . ASN A 1 34 ? 3.196 -2.029 3.007 1.00 0.00 34 ASN A N 5
ATOM 2769 C CA . ASN A 1 34 ? 4.287 -1.157 3.362 1.00 0.00 34 ASN A CA 5
ATOM 2770 C C . ASN A 1 34 ? 4.138 0.100 2.545 1.00 0.00 34 ASN A C 5
ATOM 2771 O O . ASN A 1 34 ? 3.797 0.031 1.365 1.00 0.00 34 ASN A O 5
ATOM 2782 N N . CYS A 1 35 ? 4.285 1.231 3.159 1.00 0.00 35 CYS A N 5
ATOM 2783 C CA . CYS A 1 35 ? 4.229 2.491 2.440 1.00 0.00 35 CYS A CA 5
ATOM 2784 C C . CYS A 1 35 ? 5.557 3.175 2.545 1.00 0.00 35 CYS A C 5
ATOM 2785 O O . CYS A 1 35 ? 6.079 3.307 3.647 1.00 0.00 35 CYS A O 5
ATOM 2792 N N . ARG A 1 36 ? 6.100 3.611 1.409 1.00 0.00 36 ARG A N 5
ATOM 2793 C CA . ARG A 1 36 ? 7.390 4.290 1.364 1.00 0.00 36 ARG A CA 5
ATOM 2794 C C . ARG A 1 36 ? 7.794 4.546 -0.073 1.00 0.00 36 ARG A C 5
ATOM 2795 O O . ARG A 1 36 ? 7.925 5.685 -0.503 1.00 0.00 36 ARG A O 5
ATOM 2816 N N . ARG A 1 37 ? 7.944 3.469 -0.800 1.00 0.00 37 ARG A N 5
ATOM 2817 C CA . ARG A 1 37 ? 8.505 3.478 -2.127 1.00 0.00 37 ARG A CA 5
ATOM 2818 C C . ARG A 1 37 ? 7.549 4.075 -3.163 1.00 0.00 37 ARG A C 5
ATOM 2819 O O . ARG A 1 37 ? 7.953 5.026 -3.871 1.00 0.00 37 ARG A O 5
ATOM 2841 N N . GLY A 1 1 ? -9.510 -1.690 5.962 1.00 0.00 1 GLY A N 6
ATOM 2842 C CA . GLY A 1 1 ? -8.107 -1.469 6.310 1.00 0.00 1 GLY A CA 6
ATOM 2843 C C . GLY A 1 1 ? -7.222 -1.873 5.181 1.00 0.00 1 GLY A C 6
ATOM 2844 O O . GLY A 1 1 ? -7.703 -2.056 4.065 1.00 0.00 1 GLY A O 6
ATOM 2850 N N . ILE A 1 2 ? -5.945 -2.026 5.443 1.00 0.00 2 ILE A N 6
ATOM 2851 C CA . ILE A 1 2 ? -5.013 -2.422 4.426 1.00 0.00 2 ILE A CA 6
ATOM 2852 C C . ILE A 1 2 ? -4.845 -3.929 4.401 1.00 0.00 2 ILE A C 6
ATOM 2853 O O . ILE A 1 2 ? -4.428 -4.559 5.381 1.00 0.00 2 ILE A O 6
ATOM 2869 N N . THR A 1 3 ? -5.203 -4.490 3.298 1.00 0.00 3 THR A N 6
ATOM 2870 C CA . THR A 1 3 ? -5.216 -5.905 3.085 1.00 0.00 3 THR A CA 6
ATOM 2871 C C . THR A 1 3 ? -4.615 -6.146 1.715 1.00 0.00 3 THR A C 6
ATOM 2872 O O . THR A 1 3 ? -4.680 -5.263 0.863 1.00 0.00 3 THR A O 6
ATOM 2883 N N . CYS A 1 4 ? -4.033 -7.293 1.500 1.00 0.00 4 CYS A N 6
ATOM 2884 C CA . CYS A 1 4 ? -3.392 -7.540 0.255 1.00 0.00 4 CYS A CA 6
ATOM 2885 C C . CYS A 1 4 ? -3.954 -8.745 -0.453 1.00 0.00 4 CYS A C 6
ATOM 2886 O O . CYS A 1 4 ? -3.620 -9.899 -0.138 1.00 0.00 4 CYS A O 6
ATOM 2893 N N . ASP A 1 5 ? -4.819 -8.501 -1.395 1.00 0.00 5 ASP A N 6
ATOM 2894 C CA . ASP A 1 5 ? -5.310 -9.567 -2.235 1.00 0.00 5 ASP A CA 6
ATOM 2895 C C . ASP A 1 5 ? -4.314 -9.730 -3.338 1.00 0.00 5 ASP A C 6
ATOM 2896 O O . ASP A 1 5 ? -3.989 -10.838 -3.761 1.00 0.00 5 ASP A O 6
ATOM 2905 N N . LEU A 1 6 ? -3.777 -8.608 -3.740 1.00 0.00 6 LEU A N 6
ATOM 2906 C CA . LEU A 1 6 ? -2.766 -8.542 -4.721 1.00 0.00 6 LEU A CA 6
ATOM 2907 C C . LEU A 1 6 ? -1.483 -8.127 -4.031 1.00 0.00 6 LEU A C 6
ATOM 2908 O O . LEU A 1 6 ? -1.505 -7.463 -3.003 1.00 0.00 6 LEU A O 6
ATOM 2924 N N . ILE A 1 7 ? -0.400 -8.544 -4.550 1.00 0.00 7 ILE A N 6
ATOM 2925 C CA . ILE A 1 7 ? 0.886 -8.173 -4.031 1.00 0.00 7 ILE A CA 6
ATOM 2926 C C . ILE A 1 7 ? 1.483 -7.113 -4.929 1.00 0.00 7 ILE A C 6
ATOM 2927 O O . ILE A 1 7 ? 1.641 -7.322 -6.130 1.00 0.00 7 ILE A O 6
ATOM 2943 N N . GLY A 1 8 ? 1.707 -5.949 -4.374 1.00 0.00 8 GLY A N 6
ATOM 2944 C CA . GLY A 1 8 ? 2.292 -4.851 -5.124 1.00 0.00 8 GLY A CA 6
ATOM 2945 C C . GLY A 1 8 ? 1.261 -4.077 -5.925 1.00 0.00 8 GLY A C 6
ATOM 2946 O O . GLY A 1 8 ? 1.220 -2.861 -5.877 1.00 0.00 8 GLY A O 6
ATOM 2950 N N . ASN A 1 9 ? 0.358 -4.804 -6.559 1.00 0.00 9 ASN A N 6
ATOM 2951 C CA . ASN A 1 9 ? -0.668 -4.239 -7.472 1.00 0.00 9 ASN A CA 6
ATOM 2952 C C . ASN A 1 9 ? -1.895 -3.878 -6.683 1.00 0.00 9 ASN A C 6
ATOM 2953 O O . ASN A 1 9 ? -2.947 -3.530 -7.224 1.00 0.00 9 ASN A O 6
ATOM 2964 N N . GLU A 1 10 ? -1.744 -3.912 -5.418 1.00 0.00 10 GLU A N 6
ATOM 2965 C CA . GLU A 1 10 ? -2.806 -3.750 -4.527 1.00 0.00 10 GLU A CA 6
ATOM 2966 C C . GLU A 1 10 ? -3.056 -2.279 -4.241 1.00 0.00 10 GLU A C 6
ATOM 2967 O O . GLU A 1 10 ? -2.625 -1.721 -3.228 1.00 0.00 10 GLU A O 6
ATOM 2979 N N . ARG A 1 11 ? -3.704 -1.651 -5.188 1.00 0.00 11 ARG A N 6
ATOM 2980 C CA . ARG A 1 11 ? -4.048 -0.237 -5.121 1.00 0.00 11 ARG A CA 6
ATOM 2981 C C . ARG A 1 11 ? -4.960 0.097 -3.933 1.00 0.00 11 ARG A C 6
ATOM 2982 O O . ARG A 1 11 ? -5.013 1.253 -3.484 1.00 0.00 11 ARG A O 6
ATOM 3003 N N . LEU A 1 12 ? -5.659 -0.906 -3.411 1.00 0.00 12 LEU A N 6
ATOM 3004 C CA . LEU A 1 12 ? -6.495 -0.728 -2.221 1.00 0.00 12 LEU A CA 6
ATOM 3005 C C . LEU A 1 12 ? -5.607 -0.520 -1.001 1.00 0.00 12 LEU A C 6
ATOM 3006 O O . LEU A 1 12 ? -6.008 0.077 -0.009 1.00 0.00 12 LEU A O 6
ATOM 3022 N N . CYS A 1 13 ? -4.409 -1.008 -1.096 1.00 0.00 13 CYS A N 6
ATOM 3023 C CA . CYS A 1 13 ? -3.426 -0.823 -0.076 1.00 0.00 13 CYS A CA 6
ATOM 3024 C C . CYS A 1 13 ? -2.677 0.488 -0.330 1.00 0.00 13 CYS A C 6
ATOM 3025 O O . CYS A 1 13 ? -2.565 1.342 0.556 1.00 0.00 13 CYS A O 6
ATOM 3032 N N . VAL A 1 14 ? -2.243 0.670 -1.584 1.00 0.00 14 VAL A N 6
ATOM 3033 C CA . VAL A 1 14 ? -1.464 1.845 -2.020 1.00 0.00 14 VAL A CA 6
ATOM 3034 C C . VAL A 1 14 ? -2.181 3.161 -1.685 1.00 0.00 14 VAL A C 6
ATOM 3035 O O . VAL A 1 14 ? -1.537 4.144 -1.283 1.00 0.00 14 VAL A O 6
ATOM 3048 N N . VAL A 1 15 ? -3.512 3.170 -1.823 1.00 0.00 15 VAL A N 6
ATOM 3049 C CA . VAL A 1 15 ? -4.315 4.363 -1.544 1.00 0.00 15 VAL A CA 6
ATOM 3050 C C . VAL A 1 15 ? -4.102 4.871 -0.102 1.00 0.00 15 VAL A C 6
ATOM 3051 O O . VAL A 1 15 ? -4.132 6.064 0.139 1.00 0.00 15 VAL A O 6
ATOM 3064 N N . HIS A 1 16 ? -3.805 3.962 0.823 1.00 0.00 16 HIS A N 6
ATOM 3065 C CA . HIS A 1 16 ? -3.563 4.335 2.213 1.00 0.00 16 HIS A CA 6
ATOM 3066 C C . HIS A 1 16 ? -2.281 5.146 2.307 1.00 0.00 16 HIS A C 6
ATOM 3067 O O . HIS A 1 16 ? -2.238 6.202 2.936 1.00 0.00 16 HIS A O 6
ATOM 3081 N N . CYS A 1 17 ? -1.271 4.685 1.620 1.00 0.00 17 CYS A N 6
ATOM 3082 C CA . CYS A 1 17 ? 0.013 5.341 1.602 1.00 0.00 17 CYS A CA 6
ATOM 3083 C C . CYS A 1 17 ? -0.117 6.708 0.918 1.00 0.00 17 CYS A C 6
ATOM 3084 O O . CYS A 1 17 ? 0.415 7.723 1.401 1.00 0.00 17 CYS A O 6
ATOM 3091 N N . LEU A 1 18 ? -0.891 6.746 -0.155 1.00 0.00 18 LEU A N 6
ATOM 3092 C CA . LEU A 1 18 ? -1.117 7.973 -0.915 1.00 0.00 18 LEU A CA 6
ATOM 3093 C C . LEU A 1 18 ? -1.956 8.969 -0.117 1.00 0.00 18 LEU A C 6
ATOM 3094 O O . LEU A 1 18 ? -1.794 10.181 -0.256 1.00 0.00 18 LEU A O 6
ATOM 3110 N N . ALA A 1 19 ? -2.838 8.455 0.716 1.00 0.00 19 ALA A N 6
ATOM 3111 C CA . ALA A 1 19 ? -3.653 9.287 1.577 1.00 0.00 19 ALA A CA 6
ATOM 3112 C C . ALA A 1 19 ? -2.806 9.886 2.687 1.00 0.00 19 ALA A C 6
ATOM 3113 O O . ALA A 1 19 ? -2.949 11.063 3.024 1.00 0.00 19 ALA A O 6
ATOM 3120 N N . LYS A 1 20 ? -1.903 9.082 3.237 1.00 0.00 20 LYS A N 6
ATOM 3121 C CA . LYS A 1 20 ? -1.018 9.541 4.305 1.00 0.00 20 LYS A CA 6
ATOM 3122 C C . LYS A 1 20 ? 0.026 10.520 3.781 1.00 0.00 20 LYS A C 6
ATOM 3123 O O . LYS A 1 20 ? 0.520 11.364 4.524 1.00 0.00 20 LYS A O 6
ATOM 3142 N N . GLY A 1 21 ? 0.378 10.393 2.523 1.00 0.00 21 GLY A N 6
ATOM 3143 C CA . GLY A 1 21 ? 1.303 11.338 1.943 1.00 0.00 21 GLY A CA 6
ATOM 3144 C C . GLY A 1 21 ? 2.599 10.705 1.536 1.00 0.00 21 GLY A C 6
ATOM 3145 O O . GLY A 1 21 ? 3.616 11.382 1.398 1.00 0.00 21 GLY A O 6
ATOM 3149 N N . PHE A 1 22 ? 2.575 9.419 1.352 1.00 0.00 22 PHE A N 6
ATOM 3150 C CA . PHE A 1 22 ? 3.730 8.676 0.914 1.00 0.00 22 PHE A CA 6
ATOM 3151 C C . PHE A 1 22 ? 3.929 8.814 -0.566 1.00 0.00 22 PHE A C 6
ATOM 3152 O O . PHE A 1 22 ? 3.064 9.351 -1.280 1.00 0.00 22 PHE A O 6
ATOM 3169 N N . ARG A 1 23 ? 5.068 8.363 -1.033 1.00 0.00 23 ARG A N 6
ATOM 3170 C CA . ARG A 1 23 ? 5.347 8.352 -2.446 1.00 0.00 23 ARG A CA 6
ATOM 3171 C C . ARG A 1 23 ? 4.566 7.206 -3.061 1.00 0.00 23 ARG A C 6
ATOM 3172 O O . ARG A 1 23 ? 4.262 7.198 -4.260 1.00 0.00 23 ARG A O 6
ATOM 3193 N N . GLY A 1 24 ? 4.187 6.279 -2.211 1.00 0.00 24 GLY A N 6
ATOM 3194 C CA . GLY A 1 24 ? 3.399 5.177 -2.643 1.00 0.00 24 GLY A CA 6
ATOM 3195 C C . GLY A 1 24 ? 3.446 4.053 -1.673 1.00 0.00 24 GLY A C 6
ATOM 3196 O O . GLY A 1 24 ? 3.981 4.210 -0.571 1.00 0.00 24 GLY A O 6
ATOM 3200 N N . GLY A 1 25 ? 2.894 2.941 -2.049 1.00 0.00 25 GLY A N 6
ATOM 3201 C CA . GLY A 1 25 ? 2.828 1.815 -1.183 1.00 0.00 25 GLY A CA 6
ATOM 3202 C C . GLY A 1 25 ? 2.769 0.548 -1.961 1.00 0.00 25 GLY A C 6
ATOM 3203 O O . GLY A 1 25 ? 2.550 0.580 -3.173 1.00 0.00 25 GLY A O 6
ATOM 3207 N N . TRP A 1 26 ? 2.990 -0.552 -1.304 1.00 0.00 26 TRP A N 6
ATOM 3208 C CA . TRP A 1 26 ? 2.980 -1.835 -1.945 1.00 0.00 26 TRP A CA 6
ATOM 3209 C C . TRP A 1 26 ? 2.860 -2.910 -0.903 1.00 0.00 26 TRP A C 6
ATOM 3210 O O . TRP A 1 26 ? 3.228 -2.716 0.255 1.00 0.00 26 TRP A O 6
ATOM 3231 N N . CYS A 1 27 ? 2.328 -4.006 -1.290 1.00 0.00 27 CYS A N 6
ATOM 3232 C CA . CYS A 1 27 ? 2.339 -5.154 -0.449 1.00 0.00 27 CYS A CA 6
ATOM 3233 C C . CYS A 1 27 ? 3.555 -5.949 -0.796 1.00 0.00 27 CYS A C 6
ATOM 3234 O O . CYS A 1 27 ? 3.866 -6.117 -1.991 1.00 0.00 27 CYS A O 6
ATOM 3241 N N . ASP A 1 28 ? 4.272 -6.393 0.190 1.00 0.00 28 ASP A N 6
ATOM 3242 C CA . ASP A 1 28 ? 5.424 -7.224 -0.073 1.00 0.00 28 ASP A CA 6
ATOM 3243 C C . ASP A 1 28 ? 4.968 -8.675 -0.076 1.00 0.00 28 ASP A C 6
ATOM 3244 O O . ASP A 1 28 ? 3.761 -8.945 0.099 1.00 0.00 28 ASP A O 6
ATOM 3253 N N . SER A 1 29 ? 5.885 -9.595 -0.255 1.00 0.00 29 SER A N 6
ATOM 3254 C CA . SER A 1 29 ? 5.567 -11.005 -0.365 1.00 0.00 29 SER A CA 6
ATOM 3255 C C . SER A 1 29 ? 4.906 -11.586 0.902 1.00 0.00 29 SER A C 6
ATOM 3256 O O . SER A 1 29 ? 4.202 -12.582 0.834 1.00 0.00 29 SER A O 6
ATOM 3264 N N . ARG A 1 30 ? 5.085 -10.929 2.037 1.00 0.00 30 ARG A N 6
ATOM 3265 C CA . ARG A 1 30 ? 4.480 -11.383 3.290 1.00 0.00 30 ARG A CA 6
ATOM 3266 C C . ARG A 1 30 ? 3.038 -10.885 3.401 1.00 0.00 30 ARG A C 6
ATOM 3267 O O . ARG A 1 30 ? 2.428 -11.026 4.455 1.00 0.00 30 ARG A O 6
ATOM 3288 N N . LYS A 1 31 ? 2.514 -10.263 2.320 1.00 0.00 31 LYS A N 6
ATOM 3289 C CA . LYS A 1 31 ? 1.135 -9.711 2.283 1.00 0.00 31 LYS A CA 6
ATOM 3290 C C . LYS A 1 31 ? 1.006 -8.502 3.207 1.00 0.00 31 LYS A C 6
ATOM 3291 O O . LYS A 1 31 ? -0.100 -8.108 3.589 1.00 0.00 31 LYS A O 6
ATOM 3310 N N . VAL A 1 32 ? 2.117 -7.910 3.547 1.00 0.00 32 VAL A N 6
ATOM 3311 C CA . VAL A 1 32 ? 2.118 -6.773 4.428 1.00 0.00 32 VAL A CA 6
ATOM 3312 C C . VAL A 1 32 ? 2.139 -5.506 3.605 1.00 0.00 32 VAL A C 6
ATOM 3313 O O . VAL A 1 32 ? 2.827 -5.433 2.576 1.00 0.00 32 VAL A O 6
ATOM 3326 N N . CYS A 1 33 ? 1.338 -4.559 4.013 1.00 0.00 33 CYS A N 6
ATOM 3327 C CA . CYS A 1 33 ? 1.271 -3.277 3.382 1.00 0.00 33 CYS A CA 6
ATOM 3328 C C . CYS A 1 33 ? 2.404 -2.387 3.830 1.00 0.00 33 CYS A C 6
ATOM 3329 O O . CYS A 1 33 ? 2.537 -2.075 5.018 1.00 0.00 33 CYS A O 6
ATOM 3336 N N . ASN A 1 34 ? 3.223 -1.999 2.900 1.00 0.00 34 ASN A N 6
ATOM 3337 C CA . ASN A 1 34 ? 4.357 -1.157 3.179 1.00 0.00 34 ASN A CA 6
ATOM 3338 C C . ASN A 1 34 ? 4.175 0.130 2.421 1.00 0.00 34 ASN A C 6
ATOM 3339 O O . ASN A 1 34 ? 3.685 0.116 1.296 1.00 0.00 34 ASN A O 6
ATOM 3350 N N . CYS A 1 35 ? 4.509 1.228 3.023 1.00 0.00 35 CYS A N 6
ATOM 3351 C CA . CYS A 1 35 ? 4.410 2.507 2.362 1.00 0.00 35 CYS A CA 6
ATOM 3352 C C . CYS A 1 35 ? 5.790 3.133 2.192 1.00 0.00 35 CYS A C 6
ATOM 3353 O O . CYS A 1 35 ? 6.534 3.260 3.171 1.00 0.00 35 CYS A O 6
ATOM 3360 N N . ARG A 1 36 ? 6.126 3.498 0.941 1.00 0.00 36 ARG A N 6
ATOM 3361 C CA . ARG A 1 36 ? 7.374 4.178 0.572 1.00 0.00 36 ARG A CA 6
ATOM 3362 C C . ARG A 1 36 ? 7.483 4.302 -0.948 1.00 0.00 36 ARG A C 6
ATOM 3363 O O . ARG A 1 36 ? 7.639 5.389 -1.461 1.00 0.00 36 ARG A O 6
ATOM 3384 N N . ARG A 1 37 ? 7.374 3.174 -1.641 1.00 0.00 37 ARG A N 6
ATOM 3385 C CA . ARG A 1 37 ? 7.596 3.101 -3.089 1.00 0.00 37 ARG A CA 6
ATOM 3386 C C . ARG A 1 37 ? 6.432 3.681 -3.873 1.00 0.00 37 ARG A C 6
ATOM 3387 O O . ARG A 1 37 ? 6.500 4.844 -4.277 1.00 0.00 37 ARG A O 6
ATOM 3409 N N . GLY A 1 1 ? -8.661 0.159 4.428 1.00 0.00 1 GLY A N 7
ATOM 3410 C CA . GLY A 1 1 ? -7.788 -0.693 5.214 1.00 0.00 1 GLY A CA 7
ATOM 3411 C C . GLY A 1 1 ? -6.881 -1.497 4.338 1.00 0.00 1 GLY A C 7
ATOM 3412 O O . GLY A 1 1 ? -7.336 -2.107 3.360 1.00 0.00 1 GLY A O 7
ATOM 3418 N N . ILE A 1 2 ? -5.598 -1.491 4.657 1.00 0.00 2 ILE A N 7
ATOM 3419 C CA . ILE A 1 2 ? -4.613 -2.233 3.902 1.00 0.00 2 ILE A CA 7
ATOM 3420 C C . ILE A 1 2 ? -4.848 -3.728 3.984 1.00 0.00 2 ILE A C 7
ATOM 3421 O O . ILE A 1 2 ? -4.834 -4.335 5.065 1.00 0.00 2 ILE A O 7
ATOM 3437 N N . THR A 1 3 ? -5.098 -4.287 2.848 1.00 0.00 3 THR A N 7
ATOM 3438 C CA . THR A 1 3 ? -5.379 -5.676 2.683 1.00 0.00 3 THR A CA 7
ATOM 3439 C C . THR A 1 3 ? -4.543 -6.119 1.493 1.00 0.00 3 THR A C 7
ATOM 3440 O O . THR A 1 3 ? -4.156 -5.270 0.692 1.00 0.00 3 THR A O 7
ATOM 3451 N N . CYS A 1 4 ? -4.236 -7.372 1.376 1.00 0.00 4 CYS A N 7
ATOM 3452 C CA . CYS A 1 4 ? -3.486 -7.817 0.238 1.00 0.00 4 CYS A CA 7
ATOM 3453 C C . CYS A 1 4 ? -4.235 -8.897 -0.505 1.00 0.00 4 CYS A C 7
ATOM 3454 O O . CYS A 1 4 ? -4.155 -10.090 -0.169 1.00 0.00 4 CYS A O 7
ATOM 3461 N N . ASP A 1 5 ? -5.018 -8.476 -1.462 1.00 0.00 5 ASP A N 7
ATOM 3462 C CA . ASP A 1 5 ? -5.763 -9.375 -2.328 1.00 0.00 5 ASP A CA 7
ATOM 3463 C C . ASP A 1 5 ? -4.838 -9.726 -3.472 1.00 0.00 5 ASP A C 7
ATOM 3464 O O . ASP A 1 5 ? -4.805 -10.861 -3.967 1.00 0.00 5 ASP A O 7
ATOM 3473 N N . LEU A 1 6 ? -4.049 -8.746 -3.847 1.00 0.00 6 LEU A N 7
ATOM 3474 C CA . LEU A 1 6 ? -3.018 -8.878 -4.824 1.00 0.00 6 LEU A CA 7
ATOM 3475 C C . LEU A 1 6 ? -1.784 -8.211 -4.271 1.00 0.00 6 LEU A C 7
ATOM 3476 O O . LEU A 1 6 ? -1.838 -7.563 -3.236 1.00 0.00 6 LEU A O 7
ATOM 3492 N N . ILE A 1 7 ? -0.688 -8.393 -4.920 1.00 0.00 7 ILE A N 7
ATOM 3493 C CA . ILE A 1 7 ? 0.534 -7.736 -4.558 1.00 0.00 7 ILE A CA 7
ATOM 3494 C C . ILE A 1 7 ? 0.962 -6.849 -5.719 1.00 0.00 7 ILE A C 7
ATOM 3495 O O . ILE A 1 7 ? 0.866 -7.249 -6.873 1.00 0.00 7 ILE A O 7
ATOM 3511 N N . GLY A 1 8 ? 1.325 -5.612 -5.421 1.00 0.00 8 GLY A N 7
ATOM 3512 C CA . GLY A 1 8 ? 1.758 -4.672 -6.454 1.00 0.00 8 GLY A CA 7
ATOM 3513 C C . GLY A 1 8 ? 0.583 -3.953 -7.103 1.00 0.00 8 GLY A C 7
ATOM 3514 O O . GLY A 1 8 ? 0.558 -2.725 -7.205 1.00 0.00 8 GLY A O 7
ATOM 3518 N N . ASN A 1 9 ? -0.417 -4.725 -7.466 1.00 0.00 9 ASN A N 7
ATOM 3519 C CA . ASN A 1 9 ? -1.631 -4.223 -8.133 1.00 0.00 9 ASN A CA 7
ATOM 3520 C C . ASN A 1 9 ? -2.664 -3.889 -7.102 1.00 0.00 9 ASN A C 7
ATOM 3521 O O . ASN A 1 9 ? -3.806 -3.543 -7.409 1.00 0.00 9 ASN A O 7
ATOM 3532 N N . GLU A 1 10 ? -2.239 -3.954 -5.883 1.00 0.00 10 GLU A N 7
ATOM 3533 C CA . GLU A 1 10 ? -3.065 -3.761 -4.753 1.00 0.00 10 GLU A CA 7
ATOM 3534 C C . GLU A 1 10 ? -3.218 -2.269 -4.454 1.00 0.00 10 GLU A C 7
ATOM 3535 O O . GLU A 1 10 ? -2.630 -1.706 -3.517 1.00 0.00 10 GLU A O 7
ATOM 3547 N N . ARG A 1 11 ? -3.986 -1.648 -5.300 1.00 0.00 11 ARG A N 7
ATOM 3548 C CA . ARG A 1 11 ? -4.259 -0.225 -5.272 1.00 0.00 11 ARG A CA 7
ATOM 3549 C C . ARG A 1 11 ? -4.944 0.193 -3.982 1.00 0.00 11 ARG A C 7
ATOM 3550 O O . ARG A 1 11 ? -4.720 1.296 -3.484 1.00 0.00 11 ARG A O 7
ATOM 3571 N N . LEU A 1 12 ? -5.718 -0.708 -3.417 1.00 0.00 12 LEU A N 7
ATOM 3572 C CA . LEU A 1 12 ? -6.408 -0.453 -2.171 1.00 0.00 12 LEU A CA 7
ATOM 3573 C C . LEU A 1 12 ? -5.425 -0.406 -0.995 1.00 0.00 12 LEU A C 7
ATOM 3574 O O . LEU A 1 12 ? -5.738 0.119 0.076 1.00 0.00 12 LEU A O 7
ATOM 3590 N N . CYS A 1 13 ? -4.245 -0.952 -1.193 1.00 0.00 13 CYS A N 7
ATOM 3591 C CA . CYS A 1 13 ? -3.200 -0.833 -0.208 1.00 0.00 13 CYS A CA 7
ATOM 3592 C C . CYS A 1 13 ? -2.495 0.502 -0.423 1.00 0.00 13 CYS A C 7
ATOM 3593 O O . CYS A 1 13 ? -2.369 1.318 0.498 1.00 0.00 13 CYS A O 7
ATOM 3600 N N . VAL A 1 14 ? -2.145 0.760 -1.687 1.00 0.00 14 VAL A N 7
ATOM 3601 C CA . VAL A 1 14 ? -1.414 1.966 -2.104 1.00 0.00 14 VAL A CA 7
ATOM 3602 C C . VAL A 1 14 ? -2.146 3.237 -1.674 1.00 0.00 14 VAL A C 7
ATOM 3603 O O . VAL A 1 14 ? -1.520 4.205 -1.231 1.00 0.00 14 VAL A O 7
ATOM 3616 N N . VAL A 1 15 ? -3.466 3.214 -1.783 1.00 0.00 15 VAL A N 7
ATOM 3617 C CA . VAL A 1 15 ? -4.295 4.359 -1.451 1.00 0.00 15 VAL A CA 7
ATOM 3618 C C . VAL A 1 15 ? -4.152 4.767 0.029 1.00 0.00 15 VAL A C 7
ATOM 3619 O O . VAL A 1 15 ? -4.271 5.938 0.360 1.00 0.00 15 VAL A O 7
ATOM 3632 N N . HIS A 1 16 ? -3.831 3.809 0.897 1.00 0.00 16 HIS A N 7
ATOM 3633 C CA . HIS A 1 16 ? -3.602 4.121 2.309 1.00 0.00 16 HIS A CA 7
ATOM 3634 C C . HIS A 1 16 ? -2.344 4.950 2.437 1.00 0.00 16 HIS A C 7
ATOM 3635 O O . HIS A 1 16 ? -2.309 5.961 3.134 1.00 0.00 16 HIS A O 7
ATOM 3649 N N . CYS A 1 17 ? -1.346 4.556 1.709 1.00 0.00 17 CYS A N 7
ATOM 3650 C CA . CYS A 1 17 ? -0.093 5.256 1.688 1.00 0.00 17 CYS A CA 7
ATOM 3651 C C . CYS A 1 17 ? -0.277 6.638 1.068 1.00 0.00 17 CYS A C 7
ATOM 3652 O O . CYS A 1 17 ? 0.283 7.623 1.545 1.00 0.00 17 CYS A O 7
ATOM 3659 N N . LEU A 1 18 ? -1.119 6.719 0.054 1.00 0.00 18 LEU A N 7
ATOM 3660 C CA . LEU A 1 18 ? -1.419 7.986 -0.596 1.00 0.00 18 LEU A CA 7
ATOM 3661 C C . LEU A 1 18 ? -2.212 8.895 0.344 1.00 0.00 18 LEU A C 7
ATOM 3662 O O . LEU A 1 18 ? -2.048 10.107 0.319 1.00 0.00 18 LEU A O 7
ATOM 3678 N N . ALA A 1 19 ? -3.029 8.294 1.196 1.00 0.00 19 ALA A N 7
ATOM 3679 C CA . ALA A 1 19 ? -3.787 9.036 2.189 1.00 0.00 19 ALA A CA 7
ATOM 3680 C C . ALA A 1 19 ? -2.859 9.548 3.284 1.00 0.00 19 ALA A C 7
ATOM 3681 O O . ALA A 1 19 ? -3.049 10.642 3.816 1.00 0.00 19 ALA A O 7
ATOM 3688 N N . LYS A 1 20 ? -1.856 8.752 3.614 1.00 0.00 20 LYS A N 7
ATOM 3689 C CA . LYS A 1 20 ? -0.853 9.137 4.601 1.00 0.00 20 LYS A CA 7
ATOM 3690 C C . LYS A 1 20 ? 0.052 10.245 4.060 1.00 0.00 20 LYS A C 7
ATOM 3691 O O . LYS A 1 20 ? 0.499 11.116 4.810 1.00 0.00 20 LYS A O 7
ATOM 3710 N N . GLY A 1 21 ? 0.302 10.206 2.773 1.00 0.00 21 GLY A N 7
ATOM 3711 C CA . GLY A 1 21 ? 1.146 11.197 2.144 1.00 0.00 21 GLY A CA 7
ATOM 3712 C C . GLY A 1 21 ? 2.440 10.587 1.672 1.00 0.00 21 GLY A C 7
ATOM 3713 O O . GLY A 1 21 ? 3.495 11.232 1.678 1.00 0.00 21 GLY A O 7
ATOM 3717 N N . PHE A 1 22 ? 2.365 9.340 1.285 1.00 0.00 22 PHE A N 7
ATOM 3718 C CA . PHE A 1 22 ? 3.503 8.594 0.814 1.00 0.00 22 PHE A CA 7
ATOM 3719 C C . PHE A 1 22 ? 3.573 8.536 -0.671 1.00 0.00 22 PHE A C 7
ATOM 3720 O O . PHE A 1 22 ? 2.565 8.692 -1.362 1.00 0.00 22 PHE A O 7
ATOM 3737 N N . ARG A 1 23 ? 4.777 8.292 -1.148 1.00 0.00 23 ARG A N 7
ATOM 3738 C CA . ARG A 1 23 ? 5.076 8.127 -2.553 1.00 0.00 23 ARG A CA 7
ATOM 3739 C C . ARG A 1 23 ? 4.357 6.893 -3.107 1.00 0.00 23 ARG A C 7
ATOM 3740 O O . ARG A 1 23 ? 4.082 6.797 -4.311 1.00 0.00 23 ARG A O 7
ATOM 3761 N N . GLY A 1 24 ? 4.020 5.975 -2.229 1.00 0.00 24 GLY A N 7
ATOM 3762 C CA . GLY A 1 24 ? 3.303 4.810 -2.649 1.00 0.00 24 GLY A CA 7
ATOM 3763 C C . GLY A 1 24 ? 3.398 3.716 -1.647 1.00 0.00 24 GLY A C 7
ATOM 3764 O O . GLY A 1 24 ? 4.088 3.865 -0.626 1.00 0.00 24 GLY A O 7
ATOM 3768 N N . GLY A 1 25 ? 2.715 2.642 -1.915 1.00 0.00 25 GLY A N 7
ATOM 3769 C CA . GLY A 1 25 ? 2.657 1.550 -1.008 1.00 0.00 25 GLY A CA 7
ATOM 3770 C C . GLY A 1 25 ? 2.570 0.264 -1.743 1.00 0.00 25 GLY A C 7
ATOM 3771 O O . GLY A 1 25 ? 2.199 0.254 -2.920 1.00 0.00 25 GLY A O 7
ATOM 3775 N N . TRP A 1 26 ? 2.903 -0.807 -1.088 1.00 0.00 26 TRP A N 7
ATOM 3776 C CA . TRP A 1 26 ? 2.920 -2.095 -1.719 1.00 0.00 26 TRP A CA 7
ATOM 3777 C C . TRP A 1 26 ? 2.870 -3.180 -0.665 1.00 0.00 26 TRP A C 7
ATOM 3778 O O . TRP A 1 26 ? 3.305 -2.971 0.481 1.00 0.00 26 TRP A O 7
ATOM 3799 N N . CYS A 1 27 ? 2.315 -4.298 -1.029 1.00 0.00 27 CYS A N 7
ATOM 3800 C CA . CYS A 1 27 ? 2.400 -5.472 -0.206 1.00 0.00 27 CYS A CA 7
ATOM 3801 C C . CYS A 1 27 ? 3.707 -6.143 -0.543 1.00 0.00 27 CYS A C 7
ATOM 3802 O O . CYS A 1 27 ? 4.083 -6.199 -1.727 1.00 0.00 27 CYS A O 7
ATOM 3809 N N . ASP A 1 28 ? 4.433 -6.565 0.440 1.00 0.00 28 ASP A N 7
ATOM 3810 C CA . ASP A 1 28 ? 5.636 -7.323 0.181 1.00 0.00 28 ASP A CA 7
ATOM 3811 C C . ASP A 1 28 ? 5.305 -8.803 0.357 1.00 0.00 28 ASP A C 7
ATOM 3812 O O . ASP A 1 28 ? 4.137 -9.146 0.620 1.00 0.00 28 ASP A O 7
ATOM 3821 N N . SER A 1 29 ? 6.295 -9.669 0.238 1.00 0.00 29 SER A N 7
ATOM 3822 C CA . SER A 1 29 ? 6.093 -11.115 0.323 1.00 0.00 29 SER A CA 7
ATOM 3823 C C . SER A 1 29 ? 5.489 -11.569 1.678 1.00 0.00 29 SER A C 7
ATOM 3824 O O . SER A 1 29 ? 4.903 -12.645 1.773 1.00 0.00 29 SER A O 7
ATOM 3832 N N . ARG A 1 30 ? 5.610 -10.744 2.703 1.00 0.00 30 ARG A N 7
ATOM 3833 C CA . ARG A 1 30 ? 5.082 -11.077 4.024 1.00 0.00 30 ARG A CA 7
ATOM 3834 C C . ARG A 1 30 ? 3.597 -10.709 4.145 1.00 0.00 30 ARG A C 7
ATOM 3835 O O . ARG A 1 30 ? 3.022 -10.844 5.219 1.00 0.00 30 ARG A O 7
ATOM 3856 N N . LYS A 1 31 ? 2.996 -10.215 3.039 1.00 0.00 31 LYS A N 7
ATOM 3857 C CA . LYS A 1 31 ? 1.573 -9.757 2.981 1.00 0.00 31 LYS A CA 7
ATOM 3858 C C . LYS A 1 31 ? 1.400 -8.449 3.759 1.00 0.00 31 LYS A C 7
ATOM 3859 O O . LYS A 1 31 ? 0.279 -8.018 4.059 1.00 0.00 31 LYS A O 7
ATOM 3878 N N . VAL A 1 32 ? 2.501 -7.817 4.058 1.00 0.00 32 VAL A N 7
ATOM 3879 C CA . VAL A 1 32 ? 2.488 -6.588 4.801 1.00 0.00 32 VAL A CA 7
ATOM 3880 C C . VAL A 1 32 ? 2.506 -5.427 3.840 1.00 0.00 32 VAL A C 7
ATOM 3881 O O . VAL A 1 32 ? 3.243 -5.442 2.846 1.00 0.00 32 VAL A O 7
ATOM 3894 N N . CYS A 1 33 ? 1.656 -4.477 4.093 1.00 0.00 33 CYS A N 7
ATOM 3895 C CA . CYS A 1 33 ? 1.627 -3.266 3.342 1.00 0.00 33 CYS A CA 7
ATOM 3896 C C . CYS A 1 33 ? 2.620 -2.300 3.900 1.00 0.00 33 CYS A C 7
ATOM 3897 O O . CYS A 1 33 ? 2.648 -2.038 5.111 1.00 0.00 33 CYS A O 7
ATOM 3904 N N . ASN A 1 34 ? 3.446 -1.807 3.051 1.00 0.00 34 ASN A N 7
ATOM 3905 C CA . ASN A 1 34 ? 4.455 -0.870 3.438 1.00 0.00 34 ASN A CA 7
ATOM 3906 C C . ASN A 1 34 ? 4.268 0.350 2.587 1.00 0.00 34 ASN A C 7
ATOM 3907 O O . ASN A 1 34 ? 3.786 0.236 1.464 1.00 0.00 34 ASN A O 7
ATOM 3918 N N . CYS A 1 35 ? 4.582 1.492 3.110 1.00 0.00 35 CYS A N 7
ATOM 3919 C CA . CYS A 1 35 ? 4.488 2.731 2.376 1.00 0.00 35 CYS A CA 7
ATOM 3920 C C . CYS A 1 35 ? 5.884 3.326 2.216 1.00 0.00 35 CYS A C 7
ATOM 3921 O O . CYS A 1 35 ? 6.561 3.562 3.219 1.00 0.00 35 CYS A O 7
ATOM 3928 N N . ARG A 1 36 ? 6.320 3.564 0.964 1.00 0.00 36 ARG A N 7
ATOM 3929 C CA . ARG A 1 36 ? 7.658 4.105 0.678 1.00 0.00 36 ARG A CA 7
ATOM 3930 C C . ARG A 1 36 ? 7.890 4.176 -0.831 1.00 0.00 36 ARG A C 7
ATOM 3931 O O . ARG A 1 36 ? 8.232 5.221 -1.361 1.00 0.00 36 ARG A O 7
ATOM 3952 N N . ARG A 1 37 ? 7.683 3.057 -1.499 1.00 0.00 37 ARG A N 7
ATOM 3953 C CA . ARG A 1 37 ? 8.019 2.905 -2.905 1.00 0.00 37 ARG A CA 7
ATOM 3954 C C . ARG A 1 37 ? 7.048 3.636 -3.803 1.00 0.00 37 ARG A C 7
ATOM 3955 O O . ARG A 1 37 ? 7.453 4.608 -4.455 1.00 0.00 37 ARG A O 7
ATOM 3977 N N . GLY A 1 1 ? -9.604 -1.069 5.798 1.00 0.00 1 GLY A N 8
ATOM 3978 C CA . GLY A 1 1 ? -8.343 -1.531 6.360 1.00 0.00 1 GLY A CA 8
ATOM 3979 C C . GLY A 1 1 ? -7.451 -2.068 5.280 1.00 0.00 1 GLY A C 8
ATOM 3980 O O . GLY A 1 1 ? -7.932 -2.540 4.252 1.00 0.00 1 GLY A O 8
ATOM 3986 N N . ILE A 1 2 ? -6.160 -2.005 5.496 1.00 0.00 2 ILE A N 8
ATOM 3987 C CA . ILE A 1 2 ? -5.205 -2.468 4.533 1.00 0.00 2 ILE A CA 8
ATOM 3988 C C . ILE A 1 2 ? -5.172 -3.997 4.497 1.00 0.00 2 ILE A C 8
ATOM 3989 O O . ILE A 1 2 ? -4.984 -4.664 5.522 1.00 0.00 2 ILE A O 8
ATOM 4005 N N . THR A 1 3 ? -5.434 -4.530 3.338 1.00 0.00 3 THR A N 8
ATOM 4006 C CA . THR A 1 3 ? -5.527 -5.953 3.118 1.00 0.00 3 THR A CA 8
ATOM 4007 C C . THR A 1 3 ? -4.850 -6.259 1.786 1.00 0.00 3 THR A C 8
ATOM 4008 O O . THR A 1 3 ? -5.067 -5.534 0.814 1.00 0.00 3 THR A O 8
ATOM 4019 N N . CYS A 1 4 ? -4.048 -7.284 1.737 1.00 0.00 4 CYS A N 8
ATOM 4020 C CA . CYS A 1 4 ? -3.339 -7.601 0.526 1.00 0.00 4 CYS A CA 8
ATOM 4021 C C . CYS A 1 4 ? -3.935 -8.764 -0.214 1.00 0.00 4 CYS A C 8
ATOM 4022 O O . CYS A 1 4 ? -3.919 -9.912 0.252 1.00 0.00 4 CYS A O 8
ATOM 4029 N N . ASP A 1 5 ? -4.482 -8.472 -1.346 1.00 0.00 5 ASP A N 8
ATOM 4030 C CA . ASP A 1 5 ? -4.942 -9.476 -2.256 1.00 0.00 5 ASP A CA 8
ATOM 4031 C C . ASP A 1 5 ? -3.856 -9.679 -3.278 1.00 0.00 5 ASP A C 8
ATOM 4032 O O . ASP A 1 5 ? -3.405 -10.804 -3.518 1.00 0.00 5 ASP A O 8
ATOM 4041 N N . LEU A 1 6 ? -3.386 -8.581 -3.817 1.00 0.00 6 LEU A N 8
ATOM 4042 C CA . LEU A 1 6 ? -2.320 -8.594 -4.748 1.00 0.00 6 LEU A CA 8
ATOM 4043 C C . LEU A 1 6 ? -1.056 -8.081 -4.091 1.00 0.00 6 LEU A C 8
ATOM 4044 O O . LEU A 1 6 ? -1.082 -7.471 -3.030 1.00 0.00 6 LEU A O 8
ATOM 4060 N N . ILE A 1 7 ? 0.015 -8.363 -4.710 1.00 0.00 7 ILE A N 8
ATOM 4061 C CA . ILE A 1 7 ? 1.327 -7.943 -4.302 1.00 0.00 7 ILE A CA 8
ATOM 4062 C C . ILE A 1 7 ? 1.754 -6.825 -5.234 1.00 0.00 7 ILE A C 8
ATOM 4063 O O . ILE A 1 7 ? 1.696 -6.980 -6.457 1.00 0.00 7 ILE A O 8
ATOM 4079 N N . GLY A 1 8 ? 2.126 -5.695 -4.673 1.00 0.00 8 GLY A N 8
ATOM 4080 C CA . GLY A 1 8 ? 2.520 -4.540 -5.472 1.00 0.00 8 GLY A CA 8
ATOM 4081 C C . GLY A 1 8 ? 1.345 -3.784 -6.104 1.00 0.00 8 GLY A C 8
ATOM 4082 O O . GLY A 1 8 ? 1.255 -2.574 -5.990 1.00 0.00 8 GLY A O 8
ATOM 4086 N N . ASN A 1 9 ? 0.406 -4.514 -6.674 1.00 0.00 9 ASN A N 8
ATOM 4087 C CA . ASN A 1 9 ? -0.702 -3.933 -7.457 1.00 0.00 9 ASN A CA 8
ATOM 4088 C C . ASN A 1 9 ? -1.918 -3.814 -6.622 1.00 0.00 9 ASN A C 8
ATOM 4089 O O . ASN A 1 9 ? -3.037 -3.653 -7.117 1.00 0.00 9 ASN A O 8
ATOM 4100 N N . GLU A 1 10 ? -1.708 -3.843 -5.365 1.00 0.00 10 GLU A N 8
ATOM 4101 C CA . GLU A 1 10 ? -2.749 -3.807 -4.436 1.00 0.00 10 GLU A CA 8
ATOM 4102 C C . GLU A 1 10 ? -3.146 -2.362 -4.151 1.00 0.00 10 GLU A C 8
ATOM 4103 O O . GLU A 1 10 ? -2.776 -1.761 -3.141 1.00 0.00 10 GLU A O 8
ATOM 4115 N N . ARG A 1 11 ? -3.849 -1.812 -5.112 1.00 0.00 11 ARG A N 8
ATOM 4116 C CA . ARG A 1 11 ? -4.320 -0.428 -5.121 1.00 0.00 11 ARG A CA 8
ATOM 4117 C C . ARG A 1 11 ? -5.138 -0.088 -3.890 1.00 0.00 11 ARG A C 8
ATOM 4118 O O . ARG A 1 11 ? -5.050 1.031 -3.365 1.00 0.00 11 ARG A O 8
ATOM 4139 N N . LEU A 1 12 ? -5.887 -1.060 -3.394 1.00 0.00 12 LEU A N 8
ATOM 4140 C CA . LEU A 1 12 ? -6.713 -0.860 -2.216 1.00 0.00 12 LEU A CA 8
ATOM 4141 C C . LEU A 1 12 ? -5.849 -0.647 -0.981 1.00 0.00 12 LEU A C 8
ATOM 4142 O O . LEU A 1 12 ? -6.309 -0.109 0.023 1.00 0.00 12 LEU A O 8
ATOM 4158 N N . CYS A 1 13 ? -4.619 -1.091 -1.049 1.00 0.00 13 CYS A N 8
ATOM 4159 C CA . CYS A 1 13 ? -3.663 -0.833 -0.012 1.00 0.00 13 CYS A CA 8
ATOM 4160 C C . CYS A 1 13 ? -2.956 0.501 -0.292 1.00 0.00 13 CYS A C 8
ATOM 4161 O O . CYS A 1 13 ? -2.924 1.388 0.564 1.00 0.00 13 CYS A O 8
ATOM 4168 N N . VAL A 1 14 ? -2.476 0.656 -1.542 1.00 0.00 14 VAL A N 8
ATOM 4169 C CA . VAL A 1 14 ? -1.691 1.830 -1.998 1.00 0.00 14 VAL A CA 8
ATOM 4170 C C . VAL A 1 14 ? -2.380 3.164 -1.672 1.00 0.00 14 VAL A C 8
ATOM 4171 O O . VAL A 1 14 ? -1.715 4.122 -1.250 1.00 0.00 14 VAL A O 8
ATOM 4184 N N . VAL A 1 15 ? -3.707 3.209 -1.841 1.00 0.00 15 VAL A N 8
ATOM 4185 C CA . VAL A 1 15 ? -4.511 4.417 -1.570 1.00 0.00 15 VAL A CA 8
ATOM 4186 C C . VAL A 1 15 ? -4.246 4.990 -0.146 1.00 0.00 15 VAL A C 8
ATOM 4187 O O . VAL A 1 15 ? -4.245 6.211 0.058 1.00 0.00 15 VAL A O 8
ATOM 4200 N N . HIS A 1 16 ? -3.939 4.106 0.792 1.00 0.00 16 HIS A N 8
ATOM 4201 C CA . HIS A 1 16 ? -3.642 4.487 2.169 1.00 0.00 16 HIS A CA 8
ATOM 4202 C C . HIS A 1 16 ? -2.326 5.251 2.234 1.00 0.00 16 HIS A C 8
ATOM 4203 O O . HIS A 1 16 ? -2.233 6.295 2.856 1.00 0.00 16 HIS A O 8
ATOM 4217 N N . CYS A 1 17 ? -1.342 4.750 1.546 1.00 0.00 17 CYS A N 8
ATOM 4218 C CA . CYS A 1 17 ? -0.025 5.360 1.514 1.00 0.00 17 CYS A CA 8
ATOM 4219 C C . CYS A 1 17 ? -0.090 6.693 0.789 1.00 0.00 17 CYS A C 8
ATOM 4220 O O . CYS A 1 17 ? 0.550 7.678 1.191 1.00 0.00 17 CYS A O 8
ATOM 4227 N N . LEU A 1 18 ? -0.921 6.746 -0.231 1.00 0.00 18 LEU A N 8
ATOM 4228 C CA . LEU A 1 18 ? -1.148 7.966 -0.979 1.00 0.00 18 LEU A CA 8
ATOM 4229 C C . LEU A 1 18 ? -1.876 8.980 -0.104 1.00 0.00 18 LEU A C 8
ATOM 4230 O O . LEU A 1 18 ? -1.690 10.186 -0.243 1.00 0.00 18 LEU A O 8
ATOM 4246 N N . ALA A 1 19 ? -2.692 8.477 0.804 1.00 0.00 19 ALA A N 8
ATOM 4247 C CA . ALA A 1 19 ? -3.384 9.311 1.756 1.00 0.00 19 ALA A CA 8
ATOM 4248 C C . ALA A 1 19 ? -2.420 9.825 2.817 1.00 0.00 19 ALA A C 8
ATOM 4249 O O . ALA A 1 19 ? -2.512 10.979 3.238 1.00 0.00 19 ALA A O 8
ATOM 4256 N N . LYS A 1 20 ? -1.486 8.976 3.230 1.00 0.00 20 LYS A N 8
ATOM 4257 C CA . LYS A 1 20 ? -0.485 9.357 4.228 1.00 0.00 20 LYS A CA 8
ATOM 4258 C C . LYS A 1 20 ? 0.504 10.362 3.644 1.00 0.00 20 LYS A C 8
ATOM 4259 O O . LYS A 1 20 ? 1.122 11.135 4.372 1.00 0.00 20 LYS A O 8
ATOM 4278 N N . GLY A 1 21 ? 0.671 10.319 2.334 1.00 0.00 21 GLY A N 8
ATOM 4279 C CA . GLY A 1 21 ? 1.538 11.271 1.667 1.00 0.00 21 GLY A CA 8
ATOM 4280 C C . GLY A 1 21 ? 2.832 10.636 1.241 1.00 0.00 21 GLY A C 8
ATOM 4281 O O . GLY A 1 21 ? 3.859 11.308 1.088 1.00 0.00 21 GLY A O 8
ATOM 4285 N N . PHE A 1 22 ? 2.782 9.346 1.056 1.00 0.00 22 PHE A N 8
ATOM 4286 C CA . PHE A 1 22 ? 3.923 8.564 0.658 1.00 0.00 22 PHE A CA 8
ATOM 4287 C C . PHE A 1 22 ? 4.095 8.542 -0.835 1.00 0.00 22 PHE A C 8
ATOM 4288 O O . PHE A 1 22 ? 3.187 8.925 -1.576 1.00 0.00 22 PHE A O 8
ATOM 4305 N N . ARG A 1 23 ? 5.277 8.109 -1.268 1.00 0.00 23 ARG A N 8
ATOM 4306 C CA . ARG A 1 23 ? 5.590 7.897 -2.684 1.00 0.00 23 ARG A CA 8
ATOM 4307 C C . ARG A 1 23 ? 4.662 6.860 -3.249 1.00 0.00 23 ARG A C 8
ATOM 4308 O O . ARG A 1 23 ? 4.340 6.863 -4.438 1.00 0.00 23 ARG A O 8
ATOM 4329 N N . GLY A 1 24 ? 4.227 5.993 -2.381 1.00 0.00 24 GLY A N 8
ATOM 4330 C CA . GLY A 1 24 ? 3.333 4.976 -2.741 1.00 0.00 24 GLY A CA 8
ATOM 4331 C C . GLY A 1 24 ? 3.364 3.909 -1.723 1.00 0.00 24 GLY A C 8
ATOM 4332 O O . GLY A 1 24 ? 4.038 4.046 -0.681 1.00 0.00 24 GLY A O 8
ATOM 4336 N N . GLY A 1 25 ? 2.655 2.880 -1.976 1.00 0.00 25 GLY A N 8
ATOM 4337 C CA . GLY A 1 25 ? 2.579 1.803 -1.075 1.00 0.00 25 GLY A CA 8
ATOM 4338 C C . GLY A 1 25 ? 2.511 0.554 -1.833 1.00 0.00 25 GLY A C 8
ATOM 4339 O O . GLY A 1 25 ? 2.262 0.591 -3.045 1.00 0.00 25 GLY A O 8
ATOM 4343 N N . TRP A 1 26 ? 2.728 -0.534 -1.185 1.00 0.00 26 TRP A N 8
ATOM 4344 C CA . TRP A 1 26 ? 2.716 -1.788 -1.846 1.00 0.00 26 TRP A CA 8
ATOM 4345 C C . TRP A 1 26 ? 2.540 -2.881 -0.839 1.00 0.00 26 TRP A C 8
ATOM 4346 O O . TRP A 1 26 ? 2.901 -2.734 0.342 1.00 0.00 26 TRP A O 8
ATOM 4367 N N . CYS A 1 27 ? 1.943 -3.926 -1.271 1.00 0.00 27 CYS A N 8
ATOM 4368 C CA . CYS A 1 27 ? 1.918 -5.117 -0.512 1.00 0.00 27 CYS A CA 8
ATOM 4369 C C . CYS A 1 27 ? 3.092 -5.925 -0.914 1.00 0.00 27 CYS A C 8
ATOM 4370 O O . CYS A 1 27 ? 3.272 -6.208 -2.100 1.00 0.00 27 CYS A O 8
ATOM 4377 N N . ASP A 1 28 ? 3.912 -6.238 0.034 1.00 0.00 28 ASP A N 8
ATOM 4378 C CA . ASP A 1 28 ? 5.104 -7.020 -0.211 1.00 0.00 28 ASP A CA 8
ATOM 4379 C C . ASP A 1 28 ? 4.709 -8.499 -0.340 1.00 0.00 28 ASP A C 8
ATOM 4380 O O . ASP A 1 28 ? 3.533 -8.854 -0.168 1.00 0.00 28 ASP A O 8
ATOM 4389 N N . SER A 1 29 ? 5.674 -9.338 -0.566 1.00 0.00 29 SER A N 8
ATOM 4390 C CA . SER A 1 29 ? 5.482 -10.768 -0.734 1.00 0.00 29 SER A CA 8
ATOM 4391 C C . SER A 1 29 ? 5.005 -11.342 0.585 1.00 0.00 29 SER A C 8
ATOM 4392 O O . SER A 1 29 ? 4.189 -12.267 0.634 1.00 0.00 29 SER A O 8
ATOM 4400 N N . ARG A 1 30 ? 5.450 -10.701 1.650 1.00 0.00 30 ARG A N 8
ATOM 4401 C CA . ARG A 1 30 ? 5.123 -11.067 3.011 1.00 0.00 30 ARG A CA 8
ATOM 4402 C C . ARG A 1 30 ? 3.692 -10.636 3.374 1.00 0.00 30 ARG A C 8
ATOM 4403 O O . ARG A 1 30 ? 3.273 -10.762 4.516 1.00 0.00 30 ARG A O 8
ATOM 4424 N N . LYS A 1 31 ? 2.965 -10.106 2.368 1.00 0.00 31 LYS A N 8
ATOM 4425 C CA . LYS A 1 31 ? 1.545 -9.710 2.470 1.00 0.00 31 LYS A CA 8
ATOM 4426 C C . LYS A 1 31 ? 1.361 -8.560 3.445 1.00 0.00 31 LYS A C 8
ATOM 4427 O O . LYS A 1 31 ? 0.281 -8.363 4.012 1.00 0.00 31 LYS A O 8
ATOM 4446 N N . VAL A 1 32 ? 2.402 -7.798 3.603 1.00 0.00 32 VAL A N 8
ATOM 4447 C CA . VAL A 1 32 ? 2.396 -6.669 4.488 1.00 0.00 32 VAL A CA 8
ATOM 4448 C C . VAL A 1 32 ? 2.189 -5.410 3.680 1.00 0.00 32 VAL A C 8
ATOM 4449 O O . VAL A 1 32 ? 2.836 -5.225 2.622 1.00 0.00 32 VAL A O 8
ATOM 4462 N N . CYS A 1 33 ? 1.282 -4.597 4.136 1.00 0.00 33 CYS A N 8
ATOM 4463 C CA . CYS A 1 33 ? 1.050 -3.307 3.563 1.00 0.00 33 CYS A CA 8
ATOM 4464 C C . CYS A 1 33 ? 2.101 -2.341 4.039 1.00 0.00 33 CYS A C 8
ATOM 4465 O O . CYS A 1 33 ? 2.162 -1.988 5.226 1.00 0.00 33 CYS A O 8
ATOM 4472 N N . ASN A 1 34 ? 2.948 -1.946 3.144 1.00 0.00 34 ASN A N 8
ATOM 4473 C CA . ASN A 1 34 ? 3.999 -1.035 3.477 1.00 0.00 34 ASN A CA 8
ATOM 4474 C C . ASN A 1 34 ? 3.848 0.222 2.672 1.00 0.00 34 ASN A C 8
ATOM 4475 O O . ASN A 1 34 ? 3.390 0.182 1.529 1.00 0.00 34 ASN A O 8
ATOM 4486 N N . CYS A 1 35 ? 4.197 1.327 3.256 1.00 0.00 35 CYS A N 8
ATOM 4487 C CA . CYS A 1 35 ? 4.166 2.596 2.566 1.00 0.00 35 CYS A CA 8
ATOM 4488 C C . CYS A 1 35 ? 5.575 3.132 2.450 1.00 0.00 35 CYS A C 8
ATOM 4489 O O . CYS A 1 35 ? 6.235 3.318 3.481 1.00 0.00 35 CYS A O 8
ATOM 4496 N N . ARG A 1 36 ? 6.040 3.369 1.198 1.00 0.00 36 ARG A N 8
ATOM 4497 C CA . ARG A 1 36 ? 7.395 3.880 0.919 1.00 0.00 36 ARG A CA 8
ATOM 4498 C C . ARG A 1 36 ? 7.673 3.867 -0.589 1.00 0.00 36 ARG A C 8
ATOM 4499 O O . ARG A 1 36 ? 8.227 4.813 -1.132 1.00 0.00 36 ARG A O 8
ATOM 4520 N N . ARG A 1 37 ? 7.270 2.794 -1.245 1.00 0.00 37 ARG A N 8
ATOM 4521 C CA . ARG A 1 37 ? 7.564 2.580 -2.658 1.00 0.00 37 ARG A CA 8
ATOM 4522 C C . ARG A 1 37 ? 6.517 3.213 -3.542 1.00 0.00 37 ARG A C 8
ATOM 4523 O O . ARG A 1 37 ? 6.731 4.343 -3.990 1.00 0.00 37 ARG A O 8
ATOM 4545 N N . GLY A 1 1 ? -8.803 -0.483 4.911 1.00 0.00 1 GLY A N 9
ATOM 4546 C CA . GLY A 1 1 ? -7.423 -0.422 5.378 1.00 0.00 1 GLY A CA 9
ATOM 4547 C C . GLY A 1 1 ? -6.526 -1.205 4.470 1.00 0.00 1 GLY A C 9
ATOM 4548 O O . GLY A 1 1 ? -6.992 -1.754 3.464 1.00 0.00 1 GLY A O 9
ATOM 4554 N N . ILE A 1 2 ? -5.263 -1.290 4.807 1.00 0.00 2 ILE A N 9
ATOM 4555 C CA . ILE A 1 2 ? -4.317 -1.996 3.982 1.00 0.00 2 ILE A CA 9
ATOM 4556 C C . ILE A 1 2 ? -4.335 -3.499 4.241 1.00 0.00 2 ILE A C 9
ATOM 4557 O O . ILE A 1 2 ? -4.053 -3.982 5.342 1.00 0.00 2 ILE A O 9
ATOM 4573 N N . THR A 1 3 ? -4.699 -4.216 3.235 1.00 0.00 3 THR A N 9
ATOM 4574 C CA . THR A 1 3 ? -4.775 -5.655 3.247 1.00 0.00 3 THR A CA 9
ATOM 4575 C C . THR A 1 3 ? -4.344 -6.126 1.862 1.00 0.00 3 THR A C 9
ATOM 4576 O O . THR A 1 3 ? -4.620 -5.439 0.887 1.00 0.00 3 THR A O 9
ATOM 4587 N N . CYS A 1 4 ? -3.683 -7.241 1.759 1.00 0.00 4 CYS A N 9
ATOM 4588 C CA . CYS A 1 4 ? -3.197 -7.667 0.471 1.00 0.00 4 CYS A CA 9
ATOM 4589 C C . CYS A 1 4 ? -4.000 -8.797 -0.123 1.00 0.00 4 CYS A C 9
ATOM 4590 O O . CYS A 1 4 ? -3.828 -9.969 0.248 1.00 0.00 4 CYS A O 9
ATOM 4597 N N . ASP A 1 5 ? -4.894 -8.449 -1.011 1.00 0.00 5 ASP A N 9
ATOM 4598 C CA . ASP A 1 5 ? -5.672 -9.427 -1.753 1.00 0.00 5 ASP A CA 9
ATOM 4599 C C . ASP A 1 5 ? -4.941 -9.677 -3.050 1.00 0.00 5 ASP A C 9
ATOM 4600 O O . ASP A 1 5 ? -4.876 -10.799 -3.555 1.00 0.00 5 ASP A O 9
ATOM 4609 N N . LEU A 1 6 ? -4.352 -8.617 -3.553 1.00 0.00 6 LEU A N 9
ATOM 4610 C CA . LEU A 1 6 ? -3.512 -8.655 -4.703 1.00 0.00 6 LEU A CA 9
ATOM 4611 C C . LEU A 1 6 ? -2.145 -8.197 -4.257 1.00 0.00 6 LEU A C 9
ATOM 4612 O O . LEU A 1 6 ? -2.020 -7.429 -3.314 1.00 0.00 6 LEU A O 9
ATOM 4628 N N . ILE A 1 7 ? -1.143 -8.704 -4.856 1.00 0.00 7 ILE A N 9
ATOM 4629 C CA . ILE A 1 7 ? 0.181 -8.301 -4.561 1.00 0.00 7 ILE A CA 9
ATOM 4630 C C . ILE A 1 7 ? 0.621 -7.240 -5.537 1.00 0.00 7 ILE A C 9
ATOM 4631 O O . ILE A 1 7 ? 0.664 -7.464 -6.745 1.00 0.00 7 ILE A O 9
ATOM 4647 N N . GLY A 1 8 ? 0.862 -6.071 -5.014 1.00 0.00 8 GLY A N 9
ATOM 4648 C CA . GLY A 1 8 ? 1.351 -4.941 -5.815 1.00 0.00 8 GLY A CA 9
ATOM 4649 C C . GLY A 1 8 ? 0.254 -4.227 -6.597 1.00 0.00 8 GLY A C 9
ATOM 4650 O O . GLY A 1 8 ? 0.229 -3.004 -6.677 1.00 0.00 8 GLY A O 9
ATOM 4654 N N . ASN A 1 9 ? -0.682 -4.997 -7.121 1.00 0.00 9 ASN A N 9
ATOM 4655 C CA . ASN A 1 9 ? -1.819 -4.485 -7.924 1.00 0.00 9 ASN A CA 9
ATOM 4656 C C . ASN A 1 9 ? -2.924 -4.053 -6.996 1.00 0.00 9 ASN A C 9
ATOM 4657 O O . ASN A 1 9 ? -4.027 -3.666 -7.407 1.00 0.00 9 ASN A O 9
ATOM 4668 N N . GLU A 1 10 ? -2.600 -4.099 -5.757 1.00 0.00 10 GLU A N 9
ATOM 4669 C CA . GLU A 1 10 ? -3.461 -3.835 -4.679 1.00 0.00 10 GLU A CA 9
ATOM 4670 C C . GLU A 1 10 ? -3.564 -2.321 -4.456 1.00 0.00 10 GLU A C 9
ATOM 4671 O O . GLU A 1 10 ? -2.984 -1.747 -3.525 1.00 0.00 10 GLU A O 9
ATOM 4683 N N . ARG A 1 11 ? -4.262 -1.685 -5.372 1.00 0.00 11 ARG A N 9
ATOM 4684 C CA . ARG A 1 11 ? -4.462 -0.241 -5.368 1.00 0.00 11 ARG A CA 9
ATOM 4685 C C . ARG A 1 11 ? -5.153 0.238 -4.104 1.00 0.00 11 ARG A C 9
ATOM 4686 O O . ARG A 1 11 ? -4.887 1.342 -3.631 1.00 0.00 11 ARG A O 9
ATOM 4707 N N . LEU A 1 12 ? -6.006 -0.611 -3.537 1.00 0.00 12 LEU A N 9
ATOM 4708 C CA . LEU A 1 12 ? -6.711 -0.296 -2.296 1.00 0.00 12 LEU A CA 9
ATOM 4709 C C . LEU A 1 12 ? -5.735 -0.184 -1.123 1.00 0.00 12 LEU A C 9
ATOM 4710 O O . LEU A 1 12 ? -6.059 0.393 -0.085 1.00 0.00 12 LEU A O 9
ATOM 4726 N N . CYS A 1 13 ? -4.560 -0.742 -1.287 1.00 0.00 13 CYS A N 9
ATOM 4727 C CA . CYS A 1 13 ? -3.523 -0.616 -0.303 1.00 0.00 13 CYS A CA 9
ATOM 4728 C C . CYS A 1 13 ? -2.756 0.671 -0.575 1.00 0.00 13 CYS A C 9
ATOM 4729 O O . CYS A 1 13 ? -2.634 1.540 0.296 1.00 0.00 13 CYS A O 9
ATOM 4736 N N . VAL A 1 14 ? -2.337 0.828 -1.831 1.00 0.00 14 VAL A N 9
ATOM 4737 C CA . VAL A 1 14 ? -1.532 1.971 -2.279 1.00 0.00 14 VAL A CA 9
ATOM 4738 C C . VAL A 1 14 ? -2.217 3.305 -1.942 1.00 0.00 14 VAL A C 9
ATOM 4739 O O . VAL A 1 14 ? -1.563 4.257 -1.498 1.00 0.00 14 VAL A O 9
ATOM 4752 N N . VAL A 1 15 ? -3.534 3.349 -2.109 1.00 0.00 15 VAL A N 9
ATOM 4753 C CA . VAL A 1 15 ? -4.314 4.559 -1.866 1.00 0.00 15 VAL A CA 9
ATOM 4754 C C . VAL A 1 15 ? -4.230 5.024 -0.392 1.00 0.00 15 VAL A C 9
ATOM 4755 O O . VAL A 1 15 ? -4.321 6.221 -0.103 1.00 0.00 15 VAL A O 9
ATOM 4768 N N . HIS A 1 16 ? -4.007 4.090 0.521 1.00 0.00 16 HIS A N 9
ATOM 4769 C CA . HIS A 1 16 ? -3.883 4.426 1.943 1.00 0.00 16 HIS A CA 9
ATOM 4770 C C . HIS A 1 16 ? -2.568 5.164 2.160 1.00 0.00 16 HIS A C 9
ATOM 4771 O O . HIS A 1 16 ? -2.494 6.170 2.884 1.00 0.00 16 HIS A O 9
ATOM 4785 N N . CYS A 1 17 ? -1.556 4.689 1.489 1.00 0.00 17 CYS A N 9
ATOM 4786 C CA . CYS A 1 17 ? -0.244 5.279 1.541 1.00 0.00 17 CYS A CA 9
ATOM 4787 C C . CYS A 1 17 ? -0.297 6.671 0.915 1.00 0.00 17 CYS A C 9
ATOM 4788 O O . CYS A 1 17 ? 0.204 7.654 1.490 1.00 0.00 17 CYS A O 9
ATOM 4795 N N . LEU A 1 18 ? -0.992 6.766 -0.214 1.00 0.00 18 LEU A N 9
ATOM 4796 C CA . LEU A 1 18 ? -1.134 8.031 -0.933 1.00 0.00 18 LEU A CA 9
ATOM 4797 C C . LEU A 1 18 ? -1.929 9.036 -0.095 1.00 0.00 18 LEU A C 9
ATOM 4798 O O . LEU A 1 18 ? -1.672 10.234 -0.148 1.00 0.00 18 LEU A O 9
ATOM 4814 N N . ALA A 1 19 ? -2.857 8.528 0.706 1.00 0.00 19 ALA A N 9
ATOM 4815 C CA . ALA A 1 19 ? -3.646 9.360 1.607 1.00 0.00 19 ALA A CA 9
ATOM 4816 C C . ALA A 1 19 ? -2.766 9.909 2.716 1.00 0.00 19 ALA A C 9
ATOM 4817 O O . ALA A 1 19 ? -2.832 11.094 3.056 1.00 0.00 19 ALA A O 9
ATOM 4824 N N . LYS A 1 20 ? -1.920 9.051 3.272 1.00 0.00 20 LYS A N 9
ATOM 4825 C CA . LYS A 1 20 ? -0.983 9.469 4.312 1.00 0.00 20 LYS A CA 9
ATOM 4826 C C . LYS A 1 20 ? 0.114 10.375 3.764 1.00 0.00 20 LYS A C 9
ATOM 4827 O O . LYS A 1 20 ? 0.800 11.053 4.521 1.00 0.00 20 LYS A O 9
ATOM 4846 N N . GLY A 1 21 ? 0.303 10.349 2.463 1.00 0.00 21 GLY A N 9
ATOM 4847 C CA . GLY A 1 21 ? 1.223 11.283 1.847 1.00 0.00 21 GLY A CA 9
ATOM 4848 C C . GLY A 1 21 ? 2.438 10.609 1.306 1.00 0.00 21 GLY A C 9
ATOM 4849 O O . GLY A 1 21 ? 3.405 11.260 0.917 1.00 0.00 21 GLY A O 9
ATOM 4853 N N . PHE A 1 22 ? 2.400 9.314 1.289 1.00 0.00 22 PHE A N 9
ATOM 4854 C CA . PHE A 1 22 ? 3.474 8.510 0.772 1.00 0.00 22 PHE A CA 9
ATOM 4855 C C . PHE A 1 22 ? 3.491 8.539 -0.718 1.00 0.00 22 PHE A C 9
ATOM 4856 O O . PHE A 1 22 ? 2.477 8.843 -1.355 1.00 0.00 22 PHE A O 9
ATOM 4873 N N . ARG A 1 23 ? 4.629 8.207 -1.273 1.00 0.00 23 ARG A N 9
ATOM 4874 C CA . ARG A 1 23 ? 4.774 8.067 -2.699 1.00 0.00 23 ARG A CA 9
ATOM 4875 C C . ARG A 1 23 ? 4.084 6.779 -3.088 1.00 0.00 23 ARG A C 9
ATOM 4876 O O . ARG A 1 23 ? 3.619 6.617 -4.221 1.00 0.00 23 ARG A O 9
ATOM 4897 N N . GLY A 1 24 ? 3.965 5.869 -2.122 1.00 0.00 24 GLY A N 9
ATOM 4898 C CA . GLY A 1 24 ? 3.273 4.672 -2.412 1.00 0.00 24 GLY A CA 9
ATOM 4899 C C . GLY A 1 24 ? 3.530 3.555 -1.454 1.00 0.00 24 GLY A C 9
ATOM 4900 O O . GLY A 1 24 ? 4.419 3.631 -0.537 1.00 0.00 24 GLY A O 9
ATOM 4904 N N . GLY A 1 25 ? 2.739 2.536 -1.648 1.00 0.00 25 GLY A N 9
ATOM 4905 C CA . GLY A 1 25 ? 2.725 1.400 -0.822 1.00 0.00 25 GLY A CA 9
ATOM 4906 C C . GLY A 1 25 ? 2.576 0.166 -1.641 1.00 0.00 25 GLY A C 9
ATOM 4907 O O . GLY A 1 25 ? 2.025 0.219 -2.740 1.00 0.00 25 GLY A O 9
ATOM 4911 N N . TRP A 1 26 ? 3.059 -0.925 -1.134 1.00 0.00 26 TRP A N 9
ATOM 4912 C CA . TRP A 1 26 ? 3.067 -2.166 -1.855 1.00 0.00 26 TRP A CA 9
ATOM 4913 C C . TRP A 1 26 ? 3.040 -3.313 -0.880 1.00 0.00 26 TRP A C 9
ATOM 4914 O O . TRP A 1 26 ? 3.461 -3.169 0.282 1.00 0.00 26 TRP A O 9
ATOM 4935 N N . CYS A 1 27 ? 2.539 -4.415 -1.329 1.00 0.00 27 CYS A N 9
ATOM 4936 C CA . CYS A 1 27 ? 2.587 -5.626 -0.573 1.00 0.00 27 CYS A CA 9
ATOM 4937 C C . CYS A 1 27 ? 3.894 -6.319 -0.856 1.00 0.00 27 CYS A C 9
ATOM 4938 O O . CYS A 1 27 ? 4.213 -6.593 -2.025 1.00 0.00 27 CYS A O 9
ATOM 4945 N N . ASP A 1 28 ? 4.665 -6.565 0.170 1.00 0.00 28 ASP A N 9
ATOM 4946 C CA . ASP A 1 28 ? 5.927 -7.260 -0.003 1.00 0.00 28 ASP A CA 9
ATOM 4947 C C . ASP A 1 28 ? 5.687 -8.772 0.042 1.00 0.00 28 ASP A C 9
ATOM 4948 O O . ASP A 1 28 ? 4.527 -9.219 0.100 1.00 0.00 28 ASP A O 9
ATOM 4957 N N . SER A 1 29 ? 6.758 -9.546 0.047 1.00 0.00 29 SER A N 9
ATOM 4958 C CA . SER A 1 29 ? 6.702 -11.001 0.021 1.00 0.00 29 SER A CA 9
ATOM 4959 C C . SER A 1 29 ? 5.935 -11.605 1.225 1.00 0.00 29 SER A C 9
ATOM 4960 O O . SER A 1 29 ? 5.367 -12.701 1.133 1.00 0.00 29 SER A O 9
ATOM 4968 N N . ARG A 1 30 ? 5.874 -10.867 2.320 1.00 0.00 30 ARG A N 9
ATOM 4969 C CA . ARG A 1 30 ? 5.193 -11.316 3.530 1.00 0.00 30 ARG A CA 9
ATOM 4970 C C . ARG A 1 30 ? 3.711 -10.931 3.500 1.00 0.00 30 ARG A C 9
ATOM 4971 O O . ARG A 1 30 ? 3.010 -11.103 4.496 1.00 0.00 30 ARG A O 9
ATOM 4992 N N . LYS A 1 31 ? 3.257 -10.372 2.364 1.00 0.00 31 LYS A N 9
ATOM 4993 C CA . LYS A 1 31 ? 1.852 -9.934 2.158 1.00 0.00 31 LYS A CA 9
ATOM 4994 C C . LYS A 1 31 ? 1.517 -8.744 3.059 1.00 0.00 31 LYS A C 9
ATOM 4995 O O . LYS A 1 31 ? 0.352 -8.499 3.399 1.00 0.00 31 LYS A O 9
ATOM 5014 N N . VAL A 1 32 ? 2.528 -7.999 3.412 1.00 0.00 32 VAL A N 9
ATOM 5015 C CA . VAL A 1 32 ? 2.366 -6.844 4.255 1.00 0.00 32 VAL A CA 9
ATOM 5016 C C . VAL A 1 32 ? 2.389 -5.601 3.404 1.00 0.00 32 VAL A C 9
ATOM 5017 O O . VAL A 1 32 ? 3.207 -5.488 2.481 1.00 0.00 32 VAL A O 9
ATOM 5030 N N . CYS A 1 33 ? 1.462 -4.719 3.662 1.00 0.00 33 CYS A N 9
ATOM 5031 C CA . CYS A 1 33 ? 1.439 -3.442 3.024 1.00 0.00 33 CYS A CA 9
ATOM 5032 C C . CYS A 1 33 ? 2.438 -2.524 3.665 1.00 0.00 33 CYS A C 9
ATOM 5033 O O . CYS A 1 33 ? 2.364 -2.240 4.871 1.00 0.00 33 CYS A O 9
ATOM 5040 N N . ASN A 1 34 ? 3.371 -2.089 2.898 1.00 0.00 34 ASN A N 9
ATOM 5041 C CA . ASN A 1 34 ? 4.354 -1.161 3.367 1.00 0.00 34 ASN A CA 9
ATOM 5042 C C . ASN A 1 34 ? 4.169 0.082 2.580 1.00 0.00 34 ASN A C 9
ATOM 5043 O O . ASN A 1 34 ? 3.979 0.008 1.388 1.00 0.00 34 ASN A O 9
ATOM 5054 N N . CYS A 1 35 ? 4.149 1.185 3.220 1.00 0.00 35 CYS A N 9
ATOM 5055 C CA . CYS A 1 35 ? 4.117 2.460 2.545 1.00 0.00 35 CYS A CA 9
ATOM 5056 C C . CYS A 1 35 ? 5.404 3.113 2.892 1.00 0.00 35 CYS A C 9
ATOM 5057 O O . CYS A 1 35 ? 5.667 3.313 4.089 1.00 0.00 35 CYS A O 9
ATOM 5064 N N . ARG A 1 36 ? 6.214 3.463 1.893 1.00 0.00 36 ARG A N 9
ATOM 5065 C CA . ARG A 1 36 ? 7.558 3.976 2.194 1.00 0.00 36 ARG A CA 9
ATOM 5066 C C . ARG A 1 36 ? 8.358 4.257 0.939 1.00 0.00 36 ARG A C 9
ATOM 5067 O O . ARG A 1 36 ? 9.299 5.048 0.973 1.00 0.00 36 ARG A O 9
ATOM 5088 N N . ARG A 1 37 ? 8.011 3.631 -0.162 1.00 0.00 37 ARG A N 9
ATOM 5089 C CA . ARG A 1 37 ? 8.824 3.784 -1.320 1.00 0.00 37 ARG A CA 9
ATOM 5090 C C . ARG A 1 37 ? 8.266 4.874 -2.243 1.00 0.00 37 ARG A C 9
ATOM 5091 O O . ARG A 1 37 ? 8.553 6.047 -1.971 1.00 0.00 37 ARG A O 9
ATOM 5113 N N . GLY A 1 1 ? -6.466 -2.627 9.314 1.00 0.00 1 GLY A N 10
ATOM 5114 C CA . GLY A 1 1 ? -7.298 -1.918 8.352 1.00 0.00 1 GLY A CA 10
ATOM 5115 C C . GLY A 1 1 ? -7.010 -2.329 6.936 1.00 0.00 1 GLY A C 10
ATOM 5116 O O . GLY A 1 1 ? -7.847 -2.941 6.287 1.00 0.00 1 GLY A O 10
ATOM 5122 N N . ILE A 1 2 ? -5.828 -2.005 6.450 1.00 0.00 2 ILE A N 10
ATOM 5123 C CA . ILE A 1 2 ? -5.451 -2.341 5.088 1.00 0.00 2 ILE A CA 10
ATOM 5124 C C . ILE A 1 2 ? -5.179 -3.832 4.930 1.00 0.00 2 ILE A C 10
ATOM 5125 O O . ILE A 1 2 ? -4.714 -4.495 5.860 1.00 0.00 2 ILE A O 10
ATOM 5141 N N . THR A 1 3 ? -5.507 -4.349 3.791 1.00 0.00 3 THR A N 10
ATOM 5142 C CA . THR A 1 3 ? -5.405 -5.761 3.513 1.00 0.00 3 THR A CA 10
ATOM 5143 C C . THR A 1 3 ? -4.829 -5.962 2.116 1.00 0.00 3 THR A C 10
ATOM 5144 O O . THR A 1 3 ? -5.095 -5.164 1.211 1.00 0.00 3 THR A O 10
ATOM 5155 N N . CYS A 1 4 ? -4.048 -6.992 1.943 1.00 0.00 4 CYS A N 10
ATOM 5156 C CA . CYS A 1 4 ? -3.496 -7.300 0.655 1.00 0.00 4 CYS A CA 10
ATOM 5157 C C . CYS A 1 4 ? -4.145 -8.520 0.076 1.00 0.00 4 CYS A C 10
ATOM 5158 O O . CYS A 1 4 ? -4.134 -9.599 0.689 1.00 0.00 4 CYS A O 10
ATOM 5165 N N . ASP A 1 5 ? -4.725 -8.368 -1.073 1.00 0.00 5 ASP A N 10
ATOM 5166 C CA . ASP A 1 5 ? -5.248 -9.489 -1.785 1.00 0.00 5 ASP A CA 10
ATOM 5167 C C . ASP A 1 5 ? -4.223 -9.860 -2.817 1.00 0.00 5 ASP A C 10
ATOM 5168 O O . ASP A 1 5 ? -3.834 -11.020 -2.949 1.00 0.00 5 ASP A O 10
ATOM 5177 N N . LEU A 1 6 ? -3.728 -8.854 -3.496 1.00 0.00 6 LEU A N 10
ATOM 5178 C CA . LEU A 1 6 ? -2.707 -9.026 -4.467 1.00 0.00 6 LEU A CA 10
ATOM 5179 C C . LEU A 1 6 ? -1.398 -8.506 -3.924 1.00 0.00 6 LEU A C 10
ATOM 5180 O O . LEU A 1 6 ? -1.340 -7.865 -2.874 1.00 0.00 6 LEU A O 10
ATOM 5196 N N . ILE A 1 7 ? -0.376 -8.799 -4.624 1.00 0.00 7 ILE A N 10
ATOM 5197 C CA . ILE A 1 7 ? 0.949 -8.364 -4.326 1.00 0.00 7 ILE A CA 10
ATOM 5198 C C . ILE A 1 7 ? 1.368 -7.427 -5.442 1.00 0.00 7 ILE A C 10
ATOM 5199 O O . ILE A 1 7 ? 1.107 -7.711 -6.612 1.00 0.00 7 ILE A O 10
ATOM 5215 N N . GLY A 1 8 ? 1.902 -6.272 -5.079 1.00 0.00 8 GLY A N 10
ATOM 5216 C CA . GLY A 1 8 ? 2.348 -5.280 -6.058 1.00 0.00 8 GLY A CA 10
ATOM 5217 C C . GLY A 1 8 ? 1.214 -4.510 -6.753 1.00 0.00 8 GLY A C 10
ATOM 5218 O O . GLY A 1 8 ? 1.328 -3.314 -6.984 1.00 0.00 8 GLY A O 10
ATOM 5222 N N . ASN A 1 9 ? 0.119 -5.182 -7.027 1.00 0.00 9 ASN A N 10
ATOM 5223 C CA . ASN A 1 9 ? -1.001 -4.629 -7.806 1.00 0.00 9 ASN A CA 10
ATOM 5224 C C . ASN A 1 9 ? -2.140 -4.255 -6.906 1.00 0.00 9 ASN A C 10
ATOM 5225 O O . ASN A 1 9 ? -3.250 -3.965 -7.354 1.00 0.00 9 ASN A O 10
ATOM 5236 N N . GLU A 1 10 ? -1.859 -4.223 -5.647 1.00 0.00 10 GLU A N 10
ATOM 5237 C CA . GLU A 1 10 ? -2.853 -3.985 -4.649 1.00 0.00 10 GLU A CA 10
ATOM 5238 C C . GLU A 1 10 ? -3.047 -2.466 -4.420 1.00 0.00 10 GLU A C 10
ATOM 5239 O O . GLU A 1 10 ? -2.756 -1.916 -3.348 1.00 0.00 10 GLU A O 10
ATOM 5251 N N . ARG A 1 11 ? -3.545 -1.806 -5.456 1.00 0.00 11 ARG A N 10
ATOM 5252 C CA . ARG A 1 11 ? -3.739 -0.355 -5.473 1.00 0.00 11 ARG A CA 10
ATOM 5253 C C . ARG A 1 11 ? -4.764 0.100 -4.437 1.00 0.00 11 ARG A C 10
ATOM 5254 O O . ARG A 1 11 ? -4.707 1.237 -3.941 1.00 0.00 11 ARG A O 10
ATOM 5275 N N . LEU A 1 12 ? -5.662 -0.794 -4.081 1.00 0.00 12 LEU A N 10
ATOM 5276 C CA . LEU A 1 12 ? -6.643 -0.517 -3.042 1.00 0.00 12 LEU A CA 10
ATOM 5277 C C . LEU A 1 12 ? -5.964 -0.318 -1.694 1.00 0.00 12 LEU A C 10
ATOM 5278 O O . LEU A 1 12 ? -6.511 0.317 -0.807 1.00 0.00 12 LEU A O 10
ATOM 5294 N N . CYS A 1 13 ? -4.786 -0.867 -1.530 1.00 0.00 13 CYS A N 10
ATOM 5295 C CA . CYS A 1 13 ? -4.037 -0.591 -0.343 1.00 0.00 13 CYS A CA 10
ATOM 5296 C C . CYS A 1 13 ? -3.189 0.668 -0.556 1.00 0.00 13 CYS A C 10
ATOM 5297 O O . CYS A 1 13 ? -3.104 1.538 0.315 1.00 0.00 13 CYS A O 10
ATOM 5304 N N . VAL A 1 14 ? -2.625 0.784 -1.769 1.00 0.00 14 VAL A N 10
ATOM 5305 C CA . VAL A 1 14 ? -1.735 1.898 -2.165 1.00 0.00 14 VAL A CA 10
ATOM 5306 C C . VAL A 1 14 ? -2.401 3.263 -1.935 1.00 0.00 14 VAL A C 10
ATOM 5307 O O . VAL A 1 14 ? -1.731 4.237 -1.550 1.00 0.00 14 VAL A O 10
ATOM 5320 N N . VAL A 1 15 ? -3.718 3.320 -2.146 1.00 0.00 15 VAL A N 10
ATOM 5321 C CA . VAL A 1 15 ? -4.496 4.549 -1.958 1.00 0.00 15 VAL A CA 10
ATOM 5322 C C . VAL A 1 15 ? -4.312 5.127 -0.531 1.00 0.00 15 VAL A C 10
ATOM 5323 O O . VAL A 1 15 ? -4.276 6.336 -0.354 1.00 0.00 15 VAL A O 10
ATOM 5336 N N . HIS A 1 16 ? -4.114 4.249 0.454 1.00 0.00 16 HIS A N 10
ATOM 5337 C CA . HIS A 1 16 ? -3.886 4.663 1.838 1.00 0.00 16 HIS A CA 10
ATOM 5338 C C . HIS A 1 16 ? -2.563 5.413 1.948 1.00 0.00 16 HIS A C 10
ATOM 5339 O O . HIS A 1 16 ? -2.471 6.474 2.574 1.00 0.00 16 HIS A O 10
ATOM 5353 N N . CYS A 1 17 ? -1.563 4.890 1.296 1.00 0.00 17 CYS A N 10
ATOM 5354 C CA . CYS A 1 17 ? -0.244 5.484 1.306 1.00 0.00 17 CYS A CA 10
ATOM 5355 C C . CYS A 1 17 ? -0.285 6.836 0.595 1.00 0.00 17 CYS A C 10
ATOM 5356 O O . CYS A 1 17 ? 0.289 7.828 1.074 1.00 0.00 17 CYS A O 10
ATOM 5363 N N . LEU A 1 18 ? -1.030 6.891 -0.496 1.00 0.00 18 LEU A N 10
ATOM 5364 C CA . LEU A 1 18 ? -1.172 8.111 -1.285 1.00 0.00 18 LEU A CA 10
ATOM 5365 C C . LEU A 1 18 ? -1.979 9.157 -0.511 1.00 0.00 18 LEU A C 10
ATOM 5366 O O . LEU A 1 18 ? -1.746 10.364 -0.646 1.00 0.00 18 LEU A O 10
ATOM 5382 N N . ALA A 1 19 ? -2.909 8.686 0.308 1.00 0.00 19 ALA A N 10
ATOM 5383 C CA . ALA A 1 19 ? -3.717 9.549 1.154 1.00 0.00 19 ALA A CA 10
ATOM 5384 C C . ALA A 1 19 ? -2.877 10.115 2.284 1.00 0.00 19 ALA A C 10
ATOM 5385 O O . ALA A 1 19 ? -3.092 11.241 2.728 1.00 0.00 19 ALA A O 10
ATOM 5392 N N . LYS A 1 20 ? -1.934 9.321 2.769 1.00 0.00 20 LYS A N 10
ATOM 5393 C CA . LYS A 1 20 ? -1.018 9.788 3.800 1.00 0.00 20 LYS A CA 10
ATOM 5394 C C . LYS A 1 20 ? 0.011 10.732 3.221 1.00 0.00 20 LYS A C 10
ATOM 5395 O O . LYS A 1 20 ? 0.533 11.604 3.914 1.00 0.00 20 LYS A O 10
ATOM 5414 N N . GLY A 1 21 ? 0.318 10.551 1.971 1.00 0.00 21 GLY A N 10
ATOM 5415 C CA . GLY A 1 21 ? 1.248 11.429 1.330 1.00 0.00 21 GLY A CA 10
ATOM 5416 C C . GLY A 1 21 ? 2.572 10.773 1.116 1.00 0.00 21 GLY A C 10
ATOM 5417 O O . GLY A 1 21 ? 3.600 11.438 1.037 1.00 0.00 21 GLY A O 10
ATOM 5421 N N . PHE A 1 22 ? 2.549 9.465 1.054 1.00 0.00 22 PHE A N 10
ATOM 5422 C CA . PHE A 1 22 ? 3.720 8.672 0.788 1.00 0.00 22 PHE A CA 10
ATOM 5423 C C . PHE A 1 22 ? 3.971 8.617 -0.691 1.00 0.00 22 PHE A C 10
ATOM 5424 O O . PHE A 1 22 ? 3.067 8.886 -1.485 1.00 0.00 22 PHE A O 10
ATOM 5441 N N . ARG A 1 23 ? 5.179 8.244 -1.070 1.00 0.00 23 ARG A N 10
ATOM 5442 C CA . ARG A 1 23 ? 5.539 8.159 -2.480 1.00 0.00 23 ARG A CA 10
ATOM 5443 C C . ARG A 1 23 ? 4.923 6.907 -3.036 1.00 0.00 23 ARG A C 10
ATOM 5444 O O . ARG A 1 23 ? 4.737 6.762 -4.253 1.00 0.00 23 ARG A O 10
ATOM 5465 N N . GLY A 1 24 ? 4.572 6.013 -2.132 1.00 0.00 24 GLY A N 10
ATOM 5466 C CA . GLY A 1 24 ? 3.872 4.860 -2.511 1.00 0.00 24 GLY A CA 10
ATOM 5467 C C . GLY A 1 24 ? 3.883 3.757 -1.492 1.00 0.00 24 GLY A C 10
ATOM 5468 O O . GLY A 1 24 ? 4.663 3.757 -0.469 1.00 0.00 24 GLY A O 10
ATOM 5472 N N . GLY A 1 25 ? 3.007 2.842 -1.751 1.00 0.00 25 GLY A N 10
ATOM 5473 C CA . GLY A 1 25 ? 2.792 1.729 -0.936 1.00 0.00 25 GLY A CA 10
ATOM 5474 C C . GLY A 1 25 ? 2.554 0.555 -1.794 1.00 0.00 25 GLY A C 10
ATOM 5475 O O . GLY A 1 25 ? 2.159 0.716 -2.937 1.00 0.00 25 GLY A O 10
ATOM 5479 N N . TRP A 1 26 ? 2.840 -0.599 -1.294 1.00 0.00 26 TRP A N 10
ATOM 5480 C CA . TRP A 1 26 ? 2.688 -1.806 -2.053 1.00 0.00 26 TRP A CA 10
ATOM 5481 C C . TRP A 1 26 ? 2.670 -2.975 -1.127 1.00 0.00 26 TRP A C 10
ATOM 5482 O O . TRP A 1 26 ? 3.237 -2.925 -0.027 1.00 0.00 26 TRP A O 10
ATOM 5503 N N . CYS A 1 27 ? 1.999 -3.986 -1.536 1.00 0.00 27 CYS A N 10
ATOM 5504 C CA . CYS A 1 27 ? 2.009 -5.209 -0.826 1.00 0.00 27 CYS A CA 10
ATOM 5505 C C . CYS A 1 27 ? 3.155 -6.018 -1.309 1.00 0.00 27 CYS A C 10
ATOM 5506 O O . CYS A 1 27 ? 3.292 -6.250 -2.527 1.00 0.00 27 CYS A O 10
ATOM 5513 N N . ASP A 1 28 ? 4.003 -6.393 -0.407 1.00 0.00 28 ASP A N 10
ATOM 5514 C CA . ASP A 1 28 ? 5.168 -7.166 -0.760 1.00 0.00 28 ASP A CA 10
ATOM 5515 C C . ASP A 1 28 ? 4.830 -8.655 -0.654 1.00 0.00 28 ASP A C 10
ATOM 5516 O O . ASP A 1 28 ? 3.668 -9.013 -0.391 1.00 0.00 28 ASP A O 10
ATOM 5525 N N . SER A 1 29 ? 5.822 -9.508 -0.836 1.00 0.00 29 SER A N 10
ATOM 5526 C CA . SER A 1 29 ? 5.651 -10.958 -0.838 1.00 0.00 29 SER A CA 10
ATOM 5527 C C . SER A 1 29 ? 5.086 -11.504 0.495 1.00 0.00 29 SER A C 10
ATOM 5528 O O . SER A 1 29 ? 4.476 -12.571 0.528 1.00 0.00 29 SER A O 10
ATOM 5536 N N . ARG A 1 30 ? 5.260 -10.760 1.574 1.00 0.00 30 ARG A N 10
ATOM 5537 C CA . ARG A 1 30 ? 4.769 -11.181 2.885 1.00 0.00 30 ARG A CA 10
ATOM 5538 C C . ARG A 1 30 ? 3.296 -10.810 3.069 1.00 0.00 30 ARG A C 10
ATOM 5539 O O . ARG A 1 30 ? 2.750 -11.000 4.153 1.00 0.00 30 ARG A O 10
ATOM 5560 N N . LYS A 1 31 ? 2.667 -10.250 2.009 1.00 0.00 31 LYS A N 10
ATOM 5561 C CA . LYS A 1 31 ? 1.246 -9.807 2.034 1.00 0.00 31 LYS A CA 10
ATOM 5562 C C . LYS A 1 31 ? 1.080 -8.593 2.943 1.00 0.00 31 LYS A C 10
ATOM 5563 O O . LYS A 1 31 ? -0.022 -8.289 3.422 1.00 0.00 31 LYS A O 10
ATOM 5582 N N . VAL A 1 32 ? 2.163 -7.887 3.146 1.00 0.00 32 VAL A N 10
ATOM 5583 C CA . VAL A 1 32 ? 2.164 -6.722 3.981 1.00 0.00 32 VAL A CA 10
ATOM 5584 C C . VAL A 1 32 ? 2.059 -5.483 3.125 1.00 0.00 32 VAL A C 10
ATOM 5585 O O . VAL A 1 32 ? 2.717 -5.382 2.078 1.00 0.00 32 VAL A O 10
ATOM 5598 N N . CYS A 1 33 ? 1.175 -4.603 3.526 1.00 0.00 33 CYS A N 10
ATOM 5599 C CA . CYS A 1 33 ? 1.051 -3.295 2.951 1.00 0.00 33 CYS A CA 10
ATOM 5600 C C . CYS A 1 33 ? 2.168 -2.433 3.475 1.00 0.00 33 CYS A C 10
ATOM 5601 O O . CYS A 1 33 ? 2.259 -2.209 4.681 1.00 0.00 33 CYS A O 10
ATOM 5608 N N . ASN A 1 34 ? 3.027 -1.985 2.615 1.00 0.00 34 ASN A N 10
ATOM 5609 C CA . ASN A 1 34 ? 4.136 -1.167 3.037 1.00 0.00 34 ASN A CA 10
ATOM 5610 C C . ASN A 1 34 ? 4.037 0.173 2.384 1.00 0.00 34 ASN A C 10
ATOM 5611 O O . ASN A 1 34 ? 4.117 0.254 1.183 1.00 0.00 34 ASN A O 10
ATOM 5622 N N . CYS A 1 35 ? 3.795 1.200 3.140 1.00 0.00 35 CYS A N 10
ATOM 5623 C CA . CYS A 1 35 ? 3.908 2.549 2.615 1.00 0.00 35 CYS A CA 10
ATOM 5624 C C . CYS A 1 35 ? 5.262 2.986 3.052 1.00 0.00 35 CYS A C 10
ATOM 5625 O O . CYS A 1 35 ? 5.503 3.118 4.268 1.00 0.00 35 CYS A O 10
ATOM 5632 N N . ARG A 1 36 ? 6.167 3.201 2.127 1.00 0.00 36 ARG A N 10
ATOM 5633 C CA . ARG A 1 36 ? 7.545 3.416 2.569 1.00 0.00 36 ARG A CA 10
ATOM 5634 C C . ARG A 1 36 ? 8.396 3.980 1.481 1.00 0.00 36 ARG A C 10
ATOM 5635 O O . ARG A 1 36 ? 9.249 4.829 1.724 1.00 0.00 36 ARG A O 10
ATOM 5656 N N . ARG A 1 37 ? 8.169 3.511 0.297 1.00 0.00 37 ARG A N 10
ATOM 5657 C CA . ARG A 1 37 ? 8.875 3.981 -0.846 1.00 0.00 37 ARG A CA 10
ATOM 5658 C C . ARG A 1 37 ? 8.426 5.412 -1.086 1.00 0.00 37 ARG A C 10
ATOM 5659 O O . ARG A 1 37 ? 9.276 6.300 -1.251 1.00 0.00 37 ARG A O 10
ATOM 5681 N N . GLY A 1 1 ? -9.334 -1.101 5.689 1.00 0.00 1 GLY A N 11
ATOM 5682 C CA . GLY A 1 1 ? -8.060 -1.491 6.269 1.00 0.00 1 GLY A CA 11
ATOM 5683 C C . GLY A 1 1 ? -7.152 -2.053 5.222 1.00 0.00 1 GLY A C 11
ATOM 5684 O O . GLY A 1 1 ? -7.624 -2.596 4.218 1.00 0.00 1 GLY A O 11
ATOM 5690 N N . ILE A 1 2 ? -5.859 -1.907 5.422 1.00 0.00 2 ILE A N 11
ATOM 5691 C CA . ILE A 1 2 ? -4.878 -2.419 4.501 1.00 0.00 2 ILE A CA 11
ATOM 5692 C C . ILE A 1 2 ? -4.840 -3.931 4.510 1.00 0.00 2 ILE A C 11
ATOM 5693 O O . ILE A 1 2 ? -4.658 -4.566 5.546 1.00 0.00 2 ILE A O 11
ATOM 5709 N N . THR A 1 3 ? -5.070 -4.483 3.375 1.00 0.00 3 THR A N 11
ATOM 5710 C CA . THR A 1 3 ? -5.082 -5.895 3.175 1.00 0.00 3 THR A CA 11
ATOM 5711 C C . THR A 1 3 ? -4.474 -6.140 1.812 1.00 0.00 3 THR A C 11
ATOM 5712 O O . THR A 1 3 ? -4.647 -5.319 0.922 1.00 0.00 3 THR A O 11
ATOM 5723 N N . CYS A 1 4 ? -3.747 -7.200 1.656 1.00 0.00 4 CYS A N 11
ATOM 5724 C CA . CYS A 1 4 ? -3.174 -7.501 0.380 1.00 0.00 4 CYS A CA 11
ATOM 5725 C C . CYS A 1 4 ? -3.630 -8.831 -0.096 1.00 0.00 4 CYS A C 11
ATOM 5726 O O . CYS A 1 4 ? -3.337 -9.857 0.523 1.00 0.00 4 CYS A O 11
ATOM 5733 N N . ASP A 1 5 ? -4.381 -8.826 -1.142 1.00 0.00 5 ASP A N 11
ATOM 5734 C CA . ASP A 1 5 ? -4.784 -10.049 -1.786 1.00 0.00 5 ASP A CA 11
ATOM 5735 C C . ASP A 1 5 ? -4.044 -10.117 -3.092 1.00 0.00 5 ASP A C 11
ATOM 5736 O O . ASP A 1 5 ? -3.726 -11.192 -3.618 1.00 0.00 5 ASP A O 11
ATOM 5745 N N . LEU A 1 6 ? -3.751 -8.952 -3.596 1.00 0.00 6 LEU A N 11
ATOM 5746 C CA . LEU A 1 6 ? -2.959 -8.780 -4.744 1.00 0.00 6 LEU A CA 11
ATOM 5747 C C . LEU A 1 6 ? -1.672 -8.128 -4.290 1.00 0.00 6 LEU A C 11
ATOM 5748 O O . LEU A 1 6 ? -1.560 -7.698 -3.140 1.00 0.00 6 LEU A O 11
ATOM 5764 N N . ILE A 1 7 ? -0.716 -8.090 -5.138 1.00 0.00 7 ILE A N 11
ATOM 5765 C CA . ILE A 1 7 ? 0.549 -7.473 -4.855 1.00 0.00 7 ILE A CA 11
ATOM 5766 C C . ILE A 1 7 ? 0.857 -6.491 -5.964 1.00 0.00 7 ILE A C 11
ATOM 5767 O O . ILE A 1 7 ? 0.886 -6.858 -7.139 1.00 0.00 7 ILE A O 11
ATOM 5783 N N . GLY A 1 8 ? 0.987 -5.233 -5.609 1.00 0.00 8 GLY A N 11
ATOM 5784 C CA . GLY A 1 8 ? 1.269 -4.185 -6.592 1.00 0.00 8 GLY A CA 11
ATOM 5785 C C . GLY A 1 8 ? 0.009 -3.703 -7.278 1.00 0.00 8 GLY A C 11
ATOM 5786 O O . GLY A 1 8 ? -0.178 -2.519 -7.509 1.00 0.00 8 GLY A O 11
ATOM 5790 N N . ASN A 1 9 ? -0.875 -4.639 -7.551 1.00 0.00 9 ASN A N 11
ATOM 5791 C CA . ASN A 1 9 ? -2.168 -4.369 -8.173 1.00 0.00 9 ASN A CA 11
ATOM 5792 C C . ASN A 1 9 ? -3.161 -4.098 -7.078 1.00 0.00 9 ASN A C 11
ATOM 5793 O O . ASN A 1 9 ? -4.336 -3.829 -7.305 1.00 0.00 9 ASN A O 11
ATOM 5804 N N . GLU A 1 10 ? -2.652 -4.154 -5.883 1.00 0.00 10 GLU A N 11
ATOM 5805 C CA . GLU A 1 10 ? -3.396 -3.961 -4.688 1.00 0.00 10 GLU A CA 11
ATOM 5806 C C . GLU A 1 10 ? -3.486 -2.460 -4.417 1.00 0.00 10 GLU A C 11
ATOM 5807 O O . GLU A 1 10 ? -2.907 -1.920 -3.460 1.00 0.00 10 GLU A O 11
ATOM 5819 N N . ARG A 1 11 ? -4.200 -1.785 -5.290 1.00 0.00 11 ARG A N 11
ATOM 5820 C CA . ARG A 1 11 ? -4.312 -0.339 -5.261 1.00 0.00 11 ARG A CA 11
ATOM 5821 C C . ARG A 1 11 ? -5.058 0.113 -4.009 1.00 0.00 11 ARG A C 11
ATOM 5822 O O . ARG A 1 11 ? -4.854 1.223 -3.529 1.00 0.00 11 ARG A O 11
ATOM 5843 N N . LEU A 1 12 ? -5.863 -0.787 -3.451 1.00 0.00 12 LEU A N 11
ATOM 5844 C CA . LEU A 1 12 ? -6.592 -0.532 -2.211 1.00 0.00 12 LEU A CA 11
ATOM 5845 C C . LEU A 1 12 ? -5.619 -0.360 -1.038 1.00 0.00 12 LEU A C 11
ATOM 5846 O O . LEU A 1 12 ? -5.934 0.296 -0.040 1.00 0.00 12 LEU A O 11
ATOM 5862 N N . CYS A 1 13 ? -4.443 -0.925 -1.171 1.00 0.00 13 CYS A N 11
ATOM 5863 C CA . CYS A 1 13 ? -3.420 -0.760 -0.176 1.00 0.00 13 CYS A CA 11
ATOM 5864 C C . CYS A 1 13 ? -2.625 0.510 -0.477 1.00 0.00 13 CYS A C 11
ATOM 5865 O O . CYS A 1 13 ? -2.454 1.371 0.386 1.00 0.00 13 CYS A O 11
ATOM 5872 N N . VAL A 1 14 ? -2.236 0.662 -1.742 1.00 0.00 14 VAL A N 11
ATOM 5873 C CA . VAL A 1 14 ? -1.417 1.795 -2.207 1.00 0.00 14 VAL A CA 11
ATOM 5874 C C . VAL A 1 14 ? -2.099 3.148 -1.906 1.00 0.00 14 VAL A C 11
ATOM 5875 O O . VAL A 1 14 ? -1.432 4.139 -1.567 1.00 0.00 14 VAL A O 11
ATOM 5888 N N . VAL A 1 15 ? -3.422 3.175 -2.000 1.00 0.00 15 VAL A N 11
ATOM 5889 C CA . VAL A 1 15 ? -4.194 4.387 -1.758 1.00 0.00 15 VAL A CA 11
ATOM 5890 C C . VAL A 1 15 ? -4.058 4.860 -0.296 1.00 0.00 15 VAL A C 11
ATOM 5891 O O . VAL A 1 15 ? -4.156 6.042 -0.012 1.00 0.00 15 VAL A O 11
ATOM 5904 N N . HIS A 1 16 ? -3.770 3.936 0.604 1.00 0.00 16 HIS A N 11
ATOM 5905 C CA . HIS A 1 16 ? -3.562 4.269 2.010 1.00 0.00 16 HIS A CA 11
ATOM 5906 C C . HIS A 1 16 ? -2.252 5.043 2.153 1.00 0.00 16 HIS A C 11
ATOM 5907 O O . HIS A 1 16 ? -2.143 6.011 2.916 1.00 0.00 16 HIS A O 11
ATOM 5921 N N . CYS A 1 17 ? -1.291 4.631 1.385 1.00 0.00 17 CYS A N 11
ATOM 5922 C CA . CYS A 1 17 ? -0.006 5.268 1.335 1.00 0.00 17 CYS A CA 11
ATOM 5923 C C . CYS A 1 17 ? -0.163 6.652 0.726 1.00 0.00 17 CYS A C 11
ATOM 5924 O O . CYS A 1 17 ? 0.414 7.629 1.208 1.00 0.00 17 CYS A O 11
ATOM 5931 N N . LEU A 1 18 ? -0.997 6.743 -0.298 1.00 0.00 18 LEU A N 11
ATOM 5932 C CA . LEU A 1 18 ? -1.285 8.018 -0.947 1.00 0.00 18 LEU A CA 11
ATOM 5933 C C . LEU A 1 18 ? -2.063 8.934 0.003 1.00 0.00 18 LEU A C 11
ATOM 5934 O O . LEU A 1 18 ? -1.921 10.153 -0.040 1.00 0.00 18 LEU A O 11
ATOM 5950 N N . ALA A 1 19 ? -2.872 8.329 0.860 1.00 0.00 19 ALA A N 11
ATOM 5951 C CA . ALA A 1 19 ? -3.633 9.050 1.864 1.00 0.00 19 ALA A CA 11
ATOM 5952 C C . ALA A 1 19 ? -2.710 9.665 2.900 1.00 0.00 19 ALA A C 11
ATOM 5953 O O . ALA A 1 19 ? -2.853 10.840 3.246 1.00 0.00 19 ALA A O 11
ATOM 5960 N N . LYS A 1 20 ? -1.756 8.880 3.389 1.00 0.00 20 LYS A N 11
ATOM 5961 C CA . LYS A 1 20 ? -0.793 9.385 4.368 1.00 0.00 20 LYS A CA 11
ATOM 5962 C C . LYS A 1 20 ? 0.120 10.442 3.763 1.00 0.00 20 LYS A C 11
ATOM 5963 O O . LYS A 1 20 ? 0.430 11.444 4.404 1.00 0.00 20 LYS A O 11
ATOM 5982 N N . GLY A 1 21 ? 0.507 10.239 2.532 1.00 0.00 21 GLY A N 11
ATOM 5983 C CA . GLY A 1 21 ? 1.397 11.170 1.880 1.00 0.00 21 GLY A CA 11
ATOM 5984 C C . GLY A 1 21 ? 2.677 10.494 1.470 1.00 0.00 21 GLY A C 11
ATOM 5985 O O . GLY A 1 21 ? 3.772 11.007 1.680 1.00 0.00 21 GLY A O 11
ATOM 5989 N N . PHE A 1 22 ? 2.539 9.317 0.941 1.00 0.00 22 PHE A N 11
ATOM 5990 C CA . PHE A 1 22 ? 3.649 8.551 0.449 1.00 0.00 22 PHE A CA 11
ATOM 5991 C C . PHE A 1 22 ? 3.677 8.583 -1.027 1.00 0.00 22 PHE A C 11
ATOM 5992 O O . PHE A 1 22 ? 2.675 8.909 -1.667 1.00 0.00 22 PHE A O 11
ATOM 6009 N N . ARG A 1 23 ? 4.806 8.245 -1.571 1.00 0.00 23 ARG A N 11
ATOM 6010 C CA . ARG A 1 23 ? 4.963 8.178 -2.995 1.00 0.00 23 ARG A CA 11
ATOM 6011 C C . ARG A 1 23 ? 4.470 6.844 -3.463 1.00 0.00 23 ARG A C 11
ATOM 6012 O O . ARG A 1 23 ? 4.245 6.631 -4.665 1.00 0.00 23 ARG A O 11
ATOM 6033 N N . GLY A 1 24 ? 4.232 5.961 -2.506 1.00 0.00 24 GLY A N 11
ATOM 6034 C CA . GLY A 1 24 ? 3.698 4.707 -2.846 1.00 0.00 24 GLY A CA 11
ATOM 6035 C C . GLY A 1 24 ? 3.848 3.686 -1.771 1.00 0.00 24 GLY A C 11
ATOM 6036 O O . GLY A 1 24 ? 4.605 3.865 -0.756 1.00 0.00 24 GLY A O 11
ATOM 6040 N N . GLY A 1 25 ? 3.101 2.653 -1.955 1.00 0.00 25 GLY A N 11
ATOM 6041 C CA . GLY A 1 25 ? 3.028 1.594 -1.056 1.00 0.00 25 GLY A CA 11
ATOM 6042 C C . GLY A 1 25 ? 2.865 0.340 -1.806 1.00 0.00 25 GLY A C 11
ATOM 6043 O O . GLY A 1 25 ? 2.367 0.356 -2.937 1.00 0.00 25 GLY A O 11
ATOM 6047 N N . TRP A 1 26 ? 3.264 -0.725 -1.229 1.00 0.00 26 TRP A N 11
ATOM 6048 C CA . TRP A 1 26 ? 3.253 -1.975 -1.893 1.00 0.00 26 TRP A CA 11
ATOM 6049 C C . TRP A 1 26 ? 3.150 -3.062 -0.866 1.00 0.00 26 TRP A C 11
ATOM 6050 O O . TRP A 1 26 ? 3.504 -2.866 0.313 1.00 0.00 26 TRP A O 11
ATOM 6071 N N . CYS A 1 27 ? 2.659 -4.165 -1.280 1.00 0.00 27 CYS A N 11
ATOM 6072 C CA . CYS A 1 27 ? 2.593 -5.304 -0.445 1.00 0.00 27 CYS A CA 11
ATOM 6073 C C . CYS A 1 27 ? 3.857 -6.082 -0.628 1.00 0.00 27 CYS A C 11
ATOM 6074 O O . CYS A 1 27 ? 4.254 -6.368 -1.771 1.00 0.00 27 CYS A O 11
ATOM 6081 N N . ASP A 1 28 ? 4.531 -6.382 0.443 1.00 0.00 28 ASP A N 11
ATOM 6082 C CA . ASP A 1 28 ? 5.718 -7.189 0.319 1.00 0.00 28 ASP A CA 11
ATOM 6083 C C . ASP A 1 28 ? 5.299 -8.655 0.311 1.00 0.00 28 ASP A C 11
ATOM 6084 O O . ASP A 1 28 ? 4.097 -8.956 0.427 1.00 0.00 28 ASP A O 11
ATOM 6093 N N . SER A 1 29 ? 6.244 -9.555 0.186 1.00 0.00 29 SER A N 11
ATOM 6094 C CA . SER A 1 29 ? 5.958 -10.983 0.075 1.00 0.00 29 SER A CA 11
ATOM 6095 C C . SER A 1 29 ? 5.227 -11.585 1.311 1.00 0.00 29 SER A C 11
ATOM 6096 O O . SER A 1 29 ? 4.665 -12.686 1.231 1.00 0.00 29 SER A O 11
ATOM 6104 N N . ARG A 1 30 ? 5.204 -10.862 2.421 1.00 0.00 30 ARG A N 11
ATOM 6105 C CA . ARG A 1 30 ? 4.501 -11.312 3.624 1.00 0.00 30 ARG A CA 11
ATOM 6106 C C . ARG A 1 30 ? 3.063 -10.779 3.622 1.00 0.00 30 ARG A C 11
ATOM 6107 O O . ARG A 1 30 ? 2.341 -10.926 4.607 1.00 0.00 30 ARG A O 11
ATOM 6128 N N . LYS A 1 31 ? 2.674 -10.120 2.509 1.00 0.00 31 LYS A N 11
ATOM 6129 C CA . LYS A 1 31 ? 1.333 -9.514 2.326 1.00 0.00 31 LYS A CA 11
ATOM 6130 C C . LYS A 1 31 ? 1.145 -8.298 3.218 1.00 0.00 31 LYS A C 11
ATOM 6131 O O . LYS A 1 31 ? 0.021 -7.832 3.432 1.00 0.00 31 LYS A O 11
ATOM 6150 N N . VAL A 1 32 ? 2.243 -7.766 3.690 1.00 0.00 32 VAL A N 11
ATOM 6151 C CA . VAL A 1 32 ? 2.229 -6.605 4.541 1.00 0.00 32 VAL A CA 11
ATOM 6152 C C . VAL A 1 32 ? 2.245 -5.354 3.685 1.00 0.00 32 VAL A C 11
ATOM 6153 O O . VAL A 1 32 ? 3.004 -5.267 2.708 1.00 0.00 32 VAL A O 11
ATOM 6166 N N . CYS A 1 33 ? 1.373 -4.438 4.011 1.00 0.00 33 CYS A N 11
ATOM 6167 C CA . CYS A 1 33 ? 1.303 -3.163 3.353 1.00 0.00 33 CYS A CA 11
ATOM 6168 C C . CYS A 1 33 ? 2.386 -2.254 3.850 1.00 0.00 33 CYS A C 11
ATOM 6169 O O . CYS A 1 33 ? 2.428 -1.913 5.037 1.00 0.00 33 CYS A O 11
ATOM 6176 N N . ASN A 1 34 ? 3.269 -1.885 2.983 1.00 0.00 34 ASN A N 11
ATOM 6177 C CA . ASN A 1 34 ? 4.327 -0.995 3.345 1.00 0.00 34 ASN A CA 11
ATOM 6178 C C . ASN A 1 34 ? 4.178 0.252 2.544 1.00 0.00 34 ASN A C 11
ATOM 6179 O O . ASN A 1 34 ? 4.033 0.182 1.342 1.00 0.00 34 ASN A O 11
ATOM 6190 N N . CYS A 1 35 ? 4.163 1.362 3.186 1.00 0.00 35 CYS A N 11
ATOM 6191 C CA . CYS A 1 35 ? 4.153 2.631 2.500 1.00 0.00 35 CYS A CA 11
ATOM 6192 C C . CYS A 1 35 ? 5.469 3.250 2.800 1.00 0.00 35 CYS A C 11
ATOM 6193 O O . CYS A 1 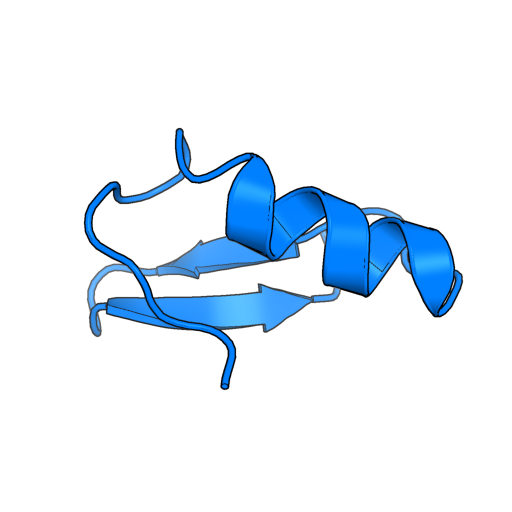35 ? 5.792 3.447 3.985 1.00 0.00 35 CYS A O 11
ATOM 6200 N N . ARG A 1 36 ? 6.248 3.556 1.767 1.00 0.00 36 ARG A N 11
ATOM 6201 C CA . ARG A 1 36 ? 7.628 3.966 1.995 1.00 0.00 36 ARG A CA 11
ATOM 6202 C C . ARG A 1 36 ? 8.324 4.252 0.682 1.00 0.00 36 ARG A C 11
ATOM 6203 O O . ARG A 1 36 ? 9.238 5.059 0.624 1.00 0.00 36 ARG A O 11
ATOM 6224 N N . ARG A 1 37 ? 7.900 3.591 -0.365 1.00 0.00 37 ARG A N 11
ATOM 6225 C CA . ARG A 1 37 ? 8.562 3.704 -1.630 1.00 0.00 37 ARG A CA 11
ATOM 6226 C C . ARG A 1 37 ? 7.626 4.271 -2.646 1.00 0.00 37 ARG A C 11
ATOM 6227 O O . ARG A 1 37 ? 6.886 3.509 -3.267 1.00 0.00 37 ARG A O 11
ATOM 6249 N N . GLY A 1 1 ? -9.854 -0.683 4.488 1.00 0.00 1 GLY A N 12
ATOM 6250 C CA . GLY A 1 1 ? -8.624 -1.011 5.198 1.00 0.00 1 GLY A CA 12
ATOM 6251 C C . GLY A 1 1 ? -7.636 -1.650 4.270 1.00 0.00 1 GLY A C 12
ATOM 6252 O O . GLY A 1 1 ? -8.006 -2.065 3.159 1.00 0.00 1 GLY A O 12
ATOM 6258 N N . ILE A 1 2 ? -6.381 -1.730 4.689 1.00 0.00 2 ILE A N 12
ATOM 6259 C CA . ILE A 1 2 ? -5.358 -2.329 3.892 1.00 0.00 2 ILE A CA 12
ATOM 6260 C C . ILE A 1 2 ? -5.582 -3.810 3.725 1.00 0.00 2 ILE A C 12
ATOM 6261 O O . ILE A 1 2 ? -5.693 -4.563 4.689 1.00 0.00 2 ILE A O 12
ATOM 6277 N N . THR A 1 3 ? -5.664 -4.194 2.518 1.00 0.00 3 THR A N 12
ATOM 6278 C CA . THR A 1 3 ? -5.884 -5.535 2.137 1.00 0.00 3 THR A CA 12
ATOM 6279 C C . THR A 1 3 ? -4.737 -5.892 1.250 1.00 0.00 3 THR A C 12
ATOM 6280 O O . THR A 1 3 ? -4.239 -5.016 0.560 1.00 0.00 3 THR A O 12
ATOM 6291 N N . CYS A 1 4 ? -4.273 -7.102 1.307 1.00 0.00 4 CYS A N 12
ATOM 6292 C CA . CYS A 1 4 ? -3.245 -7.505 0.411 1.00 0.00 4 CYS A CA 12
ATOM 6293 C C . CYS A 1 4 ? -3.642 -8.752 -0.284 1.00 0.00 4 CYS A C 12
ATOM 6294 O O . CYS A 1 4 ? -3.321 -9.865 0.143 1.00 0.00 4 CYS A O 12
ATOM 6301 N N . ASP A 1 5 ? -4.409 -8.581 -1.299 1.00 0.00 5 ASP A N 12
ATOM 6302 C CA . ASP A 1 5 ? -4.822 -9.674 -2.120 1.00 0.00 5 ASP A CA 12
ATOM 6303 C C . ASP A 1 5 ? -3.844 -9.725 -3.248 1.00 0.00 5 ASP A C 12
ATOM 6304 O O . ASP A 1 5 ? -3.514 -10.781 -3.776 1.00 0.00 5 ASP A O 12
ATOM 6313 N N . LEU A 1 6 ? -3.342 -8.558 -3.580 1.00 0.00 6 LEU A N 12
ATOM 6314 C CA . LEU A 1 6 ? -2.331 -8.408 -4.539 1.00 0.00 6 LEU A CA 12
ATOM 6315 C C . LEU A 1 6 ? -1.048 -7.960 -3.859 1.00 0.00 6 LEU A C 12
ATOM 6316 O O . LEU A 1 6 ? -1.055 -7.287 -2.834 1.00 0.00 6 LEU A O 12
ATOM 6332 N N . ILE A 1 7 ? 0.012 -8.383 -4.406 1.00 0.00 7 ILE A N 12
ATOM 6333 C CA . ILE A 1 7 ? 1.337 -8.018 -4.013 1.00 0.00 7 ILE A CA 12
ATOM 6334 C C . ILE A 1 7 ? 1.823 -7.009 -5.046 1.00 0.00 7 ILE A C 12
ATOM 6335 O O . ILE A 1 7 ? 1.690 -7.249 -6.254 1.00 0.00 7 ILE A O 12
ATOM 6351 N N . GLY A 1 8 ? 2.296 -5.866 -4.598 1.00 0.00 8 GLY A N 12
ATOM 6352 C CA . GLY A 1 8 ? 2.765 -4.825 -5.514 1.00 0.00 8 GLY A CA 12
ATOM 6353 C C . GLY A 1 8 ? 1.640 -3.993 -6.142 1.00 0.00 8 GLY A C 12
ATOM 6354 O O . GLY A 1 8 ? 1.651 -2.772 -6.081 1.00 0.00 8 GLY A O 12
ATOM 6358 N N . ASN A 1 9 ? 0.629 -4.674 -6.646 1.00 0.00 9 ASN A N 12
ATOM 6359 C CA . ASN A 1 9 ? -0.479 -4.069 -7.423 1.00 0.00 9 ASN A CA 12
ATOM 6360 C C . ASN A 1 9 ? -1.634 -3.773 -6.534 1.00 0.00 9 ASN A C 12
ATOM 6361 O O . ASN A 1 9 ? -2.773 -3.558 -6.979 1.00 0.00 9 ASN A O 12
ATOM 6372 N N . GLU A 1 10 ? -1.358 -3.708 -5.300 1.00 0.00 10 GLU A N 12
ATOM 6373 C CA . GLU A 1 10 ? -2.364 -3.607 -4.363 1.00 0.00 10 GLU A CA 12
ATOM 6374 C C . GLU A 1 10 ? -2.713 -2.168 -4.059 1.00 0.00 10 GLU A C 12
ATOM 6375 O O . GLU A 1 10 ? -2.216 -1.550 -3.104 1.00 0.00 10 GLU A O 12
ATOM 6387 N N . ARG A 1 11 ? -3.526 -1.646 -4.921 1.00 0.00 11 ARG A N 12
ATOM 6388 C CA . ARG A 1 11 ? -4.045 -0.285 -4.852 1.00 0.00 11 ARG A CA 12
ATOM 6389 C C . ARG A 1 11 ? -4.758 0.002 -3.526 1.00 0.00 11 ARG A C 12
ATOM 6390 O O . ARG A 1 11 ? -4.746 1.143 -3.044 1.00 0.00 11 ARG A O 12
ATOM 6411 N N . LEU A 1 12 ? -5.327 -1.035 -2.918 1.00 0.00 12 LEU A N 12
ATOM 6412 C CA . LEU A 1 12 ? -6.001 -0.906 -1.615 1.00 0.00 12 LEU A CA 12
ATOM 6413 C C . LEU A 1 12 ? -4.995 -0.532 -0.527 1.00 0.00 12 LEU A C 12
ATOM 6414 O O . LEU A 1 12 ? -5.342 0.082 0.493 1.00 0.00 12 LEU A O 12
ATOM 6430 N N . CYS A 1 13 ? -3.759 -0.893 -0.759 1.00 0.00 13 CYS A N 12
ATOM 6431 C CA . CYS A 1 13 ? -2.671 -0.553 0.117 1.00 0.00 13 CYS A CA 12
ATOM 6432 C C . CYS A 1 13 ? -2.135 0.822 -0.280 1.00 0.00 13 CYS A C 12
ATOM 6433 O O . CYS A 1 13 ? -1.985 1.714 0.556 1.00 0.00 13 CYS A O 12
ATOM 6440 N N . VAL A 1 14 ? -1.956 1.009 -1.591 1.00 0.00 14 VAL A N 12
ATOM 6441 C CA . VAL A 1 14 ? -1.431 2.254 -2.169 1.00 0.00 14 VAL A CA 12
ATOM 6442 C C . VAL A 1 14 ? -2.195 3.480 -1.668 1.00 0.00 14 VAL A C 12
ATOM 6443 O O . VAL A 1 14 ? -1.591 4.466 -1.251 1.00 0.00 14 VAL A O 12
ATOM 6456 N N . VAL A 1 15 ? -3.512 3.391 -1.676 1.00 0.00 15 VAL A N 12
ATOM 6457 C CA . VAL A 1 15 ? -4.365 4.499 -1.278 1.00 0.00 15 VAL A CA 12
ATOM 6458 C C . VAL A 1 15 ? -4.174 4.869 0.218 1.00 0.00 15 VAL A C 12
ATOM 6459 O O . VAL A 1 15 ? -4.319 6.037 0.610 1.00 0.00 15 VAL A O 12
ATOM 6472 N N . HIS A 1 16 ? -3.761 3.896 1.018 1.00 0.00 16 HIS A N 12
ATOM 6473 C CA . HIS A 1 16 ? -3.489 4.128 2.436 1.00 0.00 16 HIS A CA 12
ATOM 6474 C C . HIS A 1 16 ? -2.189 4.909 2.555 1.00 0.00 16 HIS A C 12
ATOM 6475 O O . HIS A 1 16 ? -2.065 5.858 3.336 1.00 0.00 16 HIS A O 12
ATOM 6489 N N . CYS A 1 17 ? -1.251 4.535 1.735 1.00 0.00 17 CYS A N 12
ATOM 6490 C CA . CYS A 1 17 ? 0.026 5.187 1.668 1.00 0.00 17 CYS A CA 12
ATOM 6491 C C . CYS A 1 17 ? -0.130 6.600 1.131 1.00 0.00 17 CYS A C 12
ATOM 6492 O O . CYS A 1 17 ? 0.530 7.525 1.598 1.00 0.00 17 CYS A O 12
ATOM 6499 N N . LEU A 1 18 ? -1.046 6.781 0.195 1.00 0.00 18 LEU A N 12
ATOM 6500 C CA . LEU A 1 18 ? -1.321 8.102 -0.344 1.00 0.00 18 LEU A CA 12
ATOM 6501 C C . LEU A 1 18 ? -1.999 8.959 0.725 1.00 0.00 18 LEU A C 12
ATOM 6502 O O . LEU A 1 18 ? -1.753 10.157 0.813 1.00 0.00 18 LEU A O 12
ATOM 6518 N N . ALA A 1 19 ? -2.790 8.313 1.581 1.00 0.00 19 ALA A N 12
ATOM 6519 C CA . ALA A 1 19 ? -3.433 8.991 2.700 1.00 0.00 19 ALA A CA 12
ATOM 6520 C C . ALA A 1 19 ? -2.395 9.431 3.733 1.00 0.00 19 ALA A C 12
ATOM 6521 O O . ALA A 1 19 ? -2.520 10.493 4.347 1.00 0.00 19 ALA A O 12
ATOM 6528 N N . LYS A 1 20 ? -1.384 8.611 3.934 1.00 0.00 20 LYS A N 12
ATOM 6529 C CA . LYS A 1 20 ? -0.306 8.945 4.855 1.00 0.00 20 LYS A CA 12
ATOM 6530 C C . LYS A 1 20 ? 0.604 10.037 4.302 1.00 0.00 20 LYS A C 12
ATOM 6531 O O . LYS A 1 20 ? 1.047 10.922 5.040 1.00 0.00 20 LYS A O 12
ATOM 6550 N N . GLY A 1 21 ? 0.851 9.994 3.021 1.00 0.00 21 GLY A N 12
ATOM 6551 C CA . GLY A 1 21 ? 1.720 10.970 2.401 1.00 0.00 21 GLY A CA 12
ATOM 6552 C C . GLY A 1 21 ? 2.920 10.297 1.803 1.00 0.00 21 GLY A C 12
ATOM 6553 O O . GLY A 1 21 ? 4.066 10.641 2.098 1.00 0.00 21 GLY A O 12
ATOM 6557 N N . PHE A 1 22 ? 2.653 9.313 0.995 1.00 0.00 22 PHE A N 12
ATOM 6558 C CA . PHE A 1 22 ? 3.664 8.518 0.363 1.00 0.00 22 PHE A CA 12
ATOM 6559 C C . PHE A 1 22 ? 3.534 8.545 -1.116 1.00 0.00 22 PHE A C 12
ATOM 6560 O O . PHE A 1 22 ? 2.484 8.928 -1.641 1.00 0.00 22 PHE A O 12
ATOM 6577 N N . ARG A 1 23 ? 4.604 8.137 -1.799 1.00 0.00 23 ARG A N 12
ATOM 6578 C CA . ARG A 1 23 ? 4.584 8.007 -3.249 1.00 0.00 23 ARG A CA 12
ATOM 6579 C C . ARG A 1 23 ? 3.602 6.931 -3.607 1.00 0.00 23 ARG A C 12
ATOM 6580 O O . ARG A 1 23 ? 2.952 6.986 -4.649 1.00 0.00 23 ARG A O 12
ATOM 6601 N N . GLY A 1 24 ? 3.448 5.991 -2.699 1.00 0.00 24 GLY A N 12
ATOM 6602 C CA . GLY A 1 24 ? 2.565 4.903 -2.908 1.00 0.00 24 GLY A CA 12
ATOM 6603 C C . GLY A 1 24 ? 2.901 3.798 -1.982 1.00 0.00 24 GLY A C 12
ATOM 6604 O O . GLY A 1 24 ? 3.727 3.986 -1.063 1.00 0.00 24 GLY A O 12
ATOM 6608 N N . GLY A 1 25 ? 2.301 2.674 -2.182 1.00 0.00 25 GLY A N 12
ATOM 6609 C CA . GLY A 1 25 ? 2.507 1.583 -1.303 1.00 0.00 25 GLY A CA 12
ATOM 6610 C C . GLY A 1 25 ? 2.401 0.293 -2.012 1.00 0.00 25 GLY A C 12
ATOM 6611 O O . GLY A 1 25 ? 1.919 0.241 -3.140 1.00 0.00 25 GLY A O 12
ATOM 6615 N N . TRP A 1 26 ? 2.827 -0.739 -1.382 1.00 0.00 26 TRP A N 12
ATOM 6616 C CA . TRP A 1 26 ? 2.814 -2.020 -1.980 1.00 0.00 26 TRP A CA 12
ATOM 6617 C C . TRP A 1 26 ? 2.746 -3.069 -0.905 1.00 0.00 26 TRP A C 12
ATOM 6618 O O . TRP A 1 26 ? 3.404 -2.959 0.140 1.00 0.00 26 TRP A O 12
ATOM 6639 N N . CYS A 1 27 ? 1.907 -4.021 -1.101 1.00 0.00 27 CYS A N 12
ATOM 6640 C CA . CYS A 1 27 ? 1.920 -5.161 -0.258 1.00 0.00 27 CYS A CA 12
ATOM 6641 C C . CYS A 1 27 ? 3.017 -6.038 -0.732 1.00 0.00 27 CYS A C 12
ATOM 6642 O O . CYS A 1 27 ? 3.106 -6.316 -1.933 1.00 0.00 27 CYS A O 12
ATOM 6649 N N . ASP A 1 28 ? 3.884 -6.414 0.153 1.00 0.00 28 ASP A N 12
ATOM 6650 C CA . ASP A 1 28 ? 5.021 -7.225 -0.233 1.00 0.00 28 ASP A CA 12
ATOM 6651 C C . ASP A 1 28 ? 4.679 -8.700 -0.057 1.00 0.00 28 ASP A C 12
ATOM 6652 O O . ASP A 1 28 ? 3.521 -9.052 0.226 1.00 0.00 28 ASP A O 12
ATOM 6661 N N . SER A 1 29 ? 5.673 -9.546 -0.202 1.00 0.00 29 SER A N 12
ATOM 6662 C CA . SER A 1 29 ? 5.528 -10.980 -0.100 1.00 0.00 29 SER A CA 12
ATOM 6663 C C . SER A 1 29 ? 5.019 -11.424 1.292 1.00 0.00 29 SER A C 12
ATOM 6664 O O . SER A 1 29 ? 4.375 -12.473 1.424 1.00 0.00 29 SER A O 12
ATOM 6672 N N . ARG A 1 30 ? 5.272 -10.612 2.315 1.00 0.00 30 ARG A N 12
ATOM 6673 C CA . ARG A 1 30 ? 4.810 -10.899 3.672 1.00 0.00 30 ARG A CA 12
ATOM 6674 C C . ARG A 1 30 ? 3.318 -10.605 3.818 1.00 0.00 30 ARG A C 12
ATOM 6675 O O . ARG A 1 30 ? 2.735 -10.893 4.867 1.00 0.00 30 ARG A O 12
ATOM 6696 N N . LYS A 1 31 ? 2.717 -10.019 2.764 1.00 0.00 31 LYS A N 12
ATOM 6697 C CA . LYS A 1 31 ? 1.307 -9.592 2.750 1.00 0.00 31 LYS A CA 12
ATOM 6698 C C . LYS A 1 31 ? 1.110 -8.403 3.671 1.00 0.00 31 LYS A C 12
ATOM 6699 O O . LYS A 1 31 ? 0.023 -8.150 4.178 1.00 0.00 31 LYS A O 12
ATOM 6718 N N . VAL A 1 32 ? 2.171 -7.661 3.843 1.00 0.00 32 VAL A N 12
ATOM 6719 C CA . VAL A 1 32 ? 2.156 -6.470 4.639 1.00 0.00 32 VAL A CA 12
ATOM 6720 C C . VAL A 1 32 ? 2.039 -5.280 3.705 1.00 0.00 32 VAL A C 12
ATOM 6721 O O . VAL A 1 32 ? 2.663 -5.273 2.629 1.00 0.00 32 VAL A O 12
ATOM 6734 N N . CYS A 1 33 ? 1.205 -4.328 4.070 1.00 0.00 33 CYS A N 12
ATOM 6735 C CA . CYS A 1 33 ? 1.078 -3.096 3.327 1.00 0.00 33 CYS A CA 12
ATOM 6736 C C . CYS A 1 33 ? 2.258 -2.211 3.706 1.00 0.00 33 CYS A C 12
ATOM 6737 O O . CYS A 1 33 ? 2.408 -1.830 4.883 1.00 0.00 33 CYS A O 12
ATOM 6744 N N . ASN A 1 34 ? 3.122 -1.937 2.765 1.00 0.00 34 ASN A N 12
ATOM 6745 C CA . ASN A 1 34 ? 4.294 -1.116 3.019 1.00 0.00 34 ASN A CA 12
ATOM 6746 C C . ASN A 1 34 ? 4.149 0.147 2.233 1.00 0.00 34 ASN A C 12
ATOM 6747 O O . ASN A 1 34 ? 3.638 0.120 1.126 1.00 0.00 34 ASN A O 12
ATOM 6758 N N . CYS A 1 35 ? 4.567 1.242 2.782 1.00 0.00 35 CYS A N 12
ATOM 6759 C CA . CYS A 1 35 ? 4.449 2.508 2.098 1.00 0.00 35 CYS A CA 12
ATOM 6760 C C . CYS A 1 35 ? 5.811 3.112 1.788 1.00 0.00 35 CYS A C 12
ATOM 6761 O O . CYS A 1 35 ? 6.633 3.289 2.702 1.00 0.00 35 CYS A O 12
ATOM 6768 N N . ARG A 1 36 ? 6.031 3.416 0.486 1.00 0.00 36 ARG A N 12
ATOM 6769 C CA . ARG A 1 36 ? 7.243 4.059 -0.048 1.00 0.00 36 ARG A CA 12
ATOM 6770 C C . ARG A 1 36 ? 7.240 4.017 -1.587 1.00 0.00 36 ARG A C 12
ATOM 6771 O O . ARG A 1 36 ? 7.564 5.005 -2.240 1.00 0.00 36 ARG A O 12
ATOM 6792 N N . ARG A 1 37 ? 6.853 2.883 -2.152 1.00 0.00 37 ARG A N 12
ATOM 6793 C CA . ARG A 1 37 ? 6.895 2.688 -3.599 1.00 0.00 37 ARG A CA 12
ATOM 6794 C C . ARG A 1 37 ? 5.542 2.976 -4.220 1.00 0.00 37 ARG A C 12
ATOM 6795 O O . ARG A 1 37 ? 5.283 4.130 -4.582 1.00 0.00 37 ARG A O 12
ATOM 6817 N N . GLY A 1 1 ? -9.303 0.191 3.943 1.00 0.00 1 GLY A N 13
ATOM 6818 C CA . GLY A 1 1 ? -8.255 -0.355 4.793 1.00 0.00 1 GLY A CA 13
ATOM 6819 C C . GLY A 1 1 ? -7.320 -1.187 3.977 1.00 0.00 1 GLY A C 13
ATOM 6820 O O . GLY A 1 1 ? -7.662 -1.574 2.859 1.00 0.00 1 GLY A O 13
ATOM 6826 N N . ILE A 1 2 ? -6.148 -1.456 4.504 1.00 0.00 2 ILE A N 13
ATOM 6827 C CA . ILE A 1 2 ? -5.156 -2.209 3.801 1.00 0.00 2 ILE A CA 13
ATOM 6828 C C . ILE A 1 2 ? -5.525 -3.673 3.729 1.00 0.00 2 ILE A C 13
ATOM 6829 O O . ILE A 1 2 ? -6.004 -4.261 4.696 1.00 0.00 2 ILE A O 13
ATOM 6845 N N . THR A 1 3 ? -5.372 -4.222 2.580 1.00 0.00 3 THR A N 13
ATOM 6846 C CA . THR A 1 3 ? -5.695 -5.588 2.295 1.00 0.00 3 THR A CA 13
ATOM 6847 C C . THR A 1 3 ? -4.634 -6.070 1.328 1.00 0.00 3 THR A C 13
ATOM 6848 O O . THR A 1 3 ? -3.932 -5.233 0.762 1.00 0.00 3 THR A O 13
ATOM 6859 N N . CYS A 1 4 ? -4.471 -7.365 1.170 1.00 0.00 4 CYS A N 13
ATOM 6860 C CA . CYS A 1 4 ? -3.549 -7.877 0.195 1.00 0.00 4 CYS A CA 13
ATOM 6861 C C . CYS A 1 4 ? -4.130 -9.039 -0.555 1.00 0.00 4 CYS A C 13
ATOM 6862 O O . CYS A 1 4 ? -4.119 -10.176 -0.072 1.00 0.00 4 CYS A O 13
ATOM 6869 N N . ASP A 1 5 ? -4.698 -8.771 -1.680 1.00 0.00 5 ASP A N 13
ATOM 6870 C CA . ASP A 1 5 ? -5.107 -9.834 -2.573 1.00 0.00 5 ASP A CA 13
ATOM 6871 C C . ASP A 1 5 ? -4.074 -9.866 -3.663 1.00 0.00 5 ASP A C 13
ATOM 6872 O O . ASP A 1 5 ? -3.692 -10.923 -4.172 1.00 0.00 5 ASP A O 13
ATOM 6881 N N . LEU A 1 6 ? -3.592 -8.681 -3.982 1.00 0.00 6 LEU A N 13
ATOM 6882 C CA . LEU A 1 6 ? -2.543 -8.496 -4.906 1.00 0.00 6 LEU A CA 13
ATOM 6883 C C . LEU A 1 6 ? -1.286 -8.111 -4.155 1.00 0.00 6 LEU A C 13
ATOM 6884 O O . LEU A 1 6 ? -1.333 -7.476 -3.107 1.00 0.00 6 LEU A O 13
ATOM 6900 N N . ILE A 1 7 ? -0.206 -8.538 -4.653 1.00 0.00 7 ILE A N 13
ATOM 6901 C CA . ILE A 1 7 ? 1.085 -8.175 -4.162 1.00 0.00 7 ILE A CA 13
ATOM 6902 C C . ILE A 1 7 ? 1.586 -7.053 -5.055 1.00 0.00 7 ILE A C 13
ATOM 6903 O O . ILE A 1 7 ? 1.532 -7.171 -6.283 1.00 0.00 7 ILE A O 13
ATOM 6919 N N . GLY A 1 8 ? 1.999 -5.959 -4.468 1.00 0.00 8 GLY A N 13
ATOM 6920 C CA . GLY A 1 8 ? 2.516 -4.833 -5.237 1.00 0.00 8 GLY A CA 13
ATOM 6921 C C . GLY A 1 8 ? 1.450 -3.973 -5.932 1.00 0.00 8 GLY A C 13
ATOM 6922 O O . GLY A 1 8 ? 1.505 -2.752 -5.879 1.00 0.00 8 GLY A O 13
ATOM 6926 N N . ASN A 1 9 ? 0.463 -4.614 -6.529 1.00 0.00 9 ASN A N 13
ATOM 6927 C CA . ASN A 1 9 ? -0.577 -3.940 -7.348 1.00 0.00 9 ASN A CA 13
ATOM 6928 C C . ASN A 1 9 ? -1.806 -3.706 -6.520 1.00 0.00 9 ASN A C 13
ATOM 6929 O O . ASN A 1 9 ? -2.887 -3.356 -7.011 1.00 0.00 9 ASN A O 13
ATOM 6940 N N . GLU A 1 10 ? -1.626 -3.848 -5.267 1.00 0.00 10 GLU A N 13
ATOM 6941 C CA . GLU A 1 10 ? -2.665 -3.791 -4.352 1.00 0.00 10 GLU A CA 13
ATOM 6942 C C . GLU A 1 10 ? -2.988 -2.364 -3.980 1.00 0.00 10 GLU A C 13
ATOM 6943 O O . GLU A 1 10 ? -2.436 -1.784 -3.026 1.00 0.00 10 GLU A O 13
ATOM 6955 N N . ARG A 1 11 ? -3.812 -1.797 -4.803 1.00 0.00 11 ARG A N 13
ATOM 6956 C CA . ARG A 1 11 ? -4.341 -0.450 -4.647 1.00 0.00 11 ARG A CA 13
ATOM 6957 C C . ARG A 1 11 ? -4.932 -0.190 -3.254 1.00 0.00 11 ARG A C 13
ATOM 6958 O O . ARG A 1 11 ? -4.845 0.931 -2.765 1.00 0.00 11 ARG A O 13
ATOM 6979 N N . LEU A 1 12 ? -5.488 -1.229 -2.597 1.00 0.00 12 LEU A N 13
ATOM 6980 C CA . LEU A 1 12 ? -6.054 -1.072 -1.238 1.00 0.00 12 LEU A CA 13
ATOM 6981 C C . LEU A 1 12 ? -4.967 -0.710 -0.237 1.00 0.00 12 LEU A C 13
ATOM 6982 O O . LEU A 1 12 ? -5.225 -0.105 0.807 1.00 0.00 12 LEU A O 13
ATOM 6998 N N . CYS A 1 13 ? -3.765 -1.081 -0.565 1.00 0.00 13 CYS A N 13
ATOM 6999 C CA . CYS A 1 13 ? -2.623 -0.748 0.226 1.00 0.00 13 CYS A CA 13
ATOM 7000 C C . CYS A 1 13 ? -2.103 0.621 -0.213 1.00 0.00 13 CYS A C 13
ATOM 7001 O O . CYS A 1 13 ? -1.957 1.539 0.604 1.00 0.00 13 CYS A O 13
ATOM 7008 N N . VAL A 1 14 ? -1.936 0.776 -1.534 1.00 0.00 14 VAL A N 13
ATOM 7009 C CA . VAL A 1 14 ? -1.389 1.999 -2.140 1.00 0.00 14 VAL A CA 13
ATOM 7010 C C . VAL A 1 14 ? -2.138 3.246 -1.662 1.00 0.00 14 VAL A C 13
ATOM 7011 O O . VAL A 1 14 ? -1.515 4.232 -1.250 1.00 0.00 14 VAL A O 13
ATOM 7024 N N . VAL A 1 15 ? -3.468 3.179 -1.680 1.00 0.00 15 VAL A N 13
ATOM 7025 C CA . VAL A 1 15 ? -4.315 4.310 -1.311 1.00 0.00 15 VAL A CA 13
ATOM 7026 C C . VAL A 1 15 ? -4.076 4.755 0.143 1.00 0.00 15 VAL A C 13
ATOM 7027 O O . VAL A 1 15 ? -4.147 5.943 0.450 1.00 0.00 15 VAL A O 13
ATOM 7040 N N . HIS A 1 16 ? -3.697 3.811 1.001 1.00 0.00 16 HIS A N 13
ATOM 7041 C CA . HIS A 1 16 ? -3.434 4.113 2.402 1.00 0.00 16 HIS A CA 13
ATOM 7042 C C . HIS A 1 16 ? -2.173 4.944 2.509 1.00 0.00 16 HIS A C 13
ATOM 7043 O O . HIS A 1 16 ? -2.123 5.968 3.210 1.00 0.00 16 HIS A O 13
ATOM 7057 N N . CYS A 1 17 ? -1.191 4.554 1.763 1.00 0.00 17 CYS A N 13
ATOM 7058 C CA . CYS A 1 17 ? 0.063 5.236 1.769 1.00 0.00 17 CYS A CA 13
ATOM 7059 C C . CYS A 1 17 ? -0.078 6.596 1.103 1.00 0.00 17 CYS A C 13
ATOM 7060 O O . CYS A 1 17 ? 0.488 7.584 1.576 1.00 0.00 17 CYS A O 13
ATOM 7067 N N . LEU A 1 18 ? -0.903 6.674 0.061 1.00 0.00 18 LEU A N 13
ATOM 7068 C CA . LEU A 1 18 ? -1.152 7.946 -0.613 1.00 0.00 18 LEU A CA 13
ATOM 7069 C C . LEU A 1 18 ? -1.898 8.897 0.319 1.00 0.00 18 LEU A C 13
ATOM 7070 O O . LEU A 1 18 ? -1.648 10.097 0.311 1.00 0.00 18 LEU A O 13
ATOM 7086 N N . ALA A 1 19 ? -2.746 8.339 1.175 1.00 0.00 19 ALA A N 13
ATOM 7087 C CA . ALA A 1 19 ? -3.502 9.123 2.144 1.00 0.00 19 ALA A CA 13
ATOM 7088 C C . ALA A 1 19 ? -2.591 9.616 3.256 1.00 0.00 19 ALA A C 13
ATOM 7089 O O . ALA A 1 19 ? -2.783 10.705 3.808 1.00 0.00 19 ALA A O 13
ATOM 7096 N N . LYS A 1 20 ? -1.607 8.814 3.601 1.00 0.00 20 LYS A N 13
ATOM 7097 C CA . LYS A 1 20 ? -0.640 9.209 4.610 1.00 0.00 20 LYS A CA 13
ATOM 7098 C C . LYS A 1 20 ? 0.369 10.202 4.058 1.00 0.00 20 LYS A C 13
ATOM 7099 O O . LYS A 1 20 ? 0.951 10.975 4.804 1.00 0.00 20 LYS A O 13
ATOM 7118 N N . GLY A 1 21 ? 0.569 10.178 2.759 1.00 0.00 21 GLY A N 13
ATOM 7119 C CA . GLY A 1 21 ? 1.456 11.141 2.143 1.00 0.00 21 GLY A CA 13
ATOM 7120 C C . GLY A 1 21 ? 2.699 10.506 1.580 1.00 0.00 21 GLY A C 13
ATOM 7121 O O . GLY A 1 21 ? 3.740 11.149 1.460 1.00 0.00 21 GLY A O 13
ATOM 7125 N N . PHE A 1 22 ? 2.602 9.254 1.258 1.00 0.00 22 PHE A N 13
ATOM 7126 C CA . PHE A 1 22 ? 3.690 8.522 0.663 1.00 0.00 22 PHE A CA 13
ATOM 7127 C C . PHE A 1 22 ? 3.542 8.471 -0.833 1.00 0.00 22 PHE A C 13
ATOM 7128 O O . PHE A 1 22 ? 2.439 8.676 -1.355 1.00 0.00 22 PHE A O 13
ATOM 7145 N N . ARG A 1 23 ? 4.660 8.201 -1.528 1.00 0.00 23 ARG A N 13
ATOM 7146 C CA . ARG A 1 23 ? 4.677 7.991 -2.985 1.00 0.00 23 ARG A CA 13
ATOM 7147 C C . ARG A 1 23 ? 3.729 6.882 -3.358 1.00 0.00 23 ARG A C 13
ATOM 7148 O O . ARG A 1 23 ? 3.144 6.873 -4.444 1.00 0.00 23 ARG A O 13
ATOM 7169 N N . GLY A 1 24 ? 3.556 5.977 -2.439 1.00 0.00 24 GLY A N 13
ATOM 7170 C CA . GLY A 1 24 ? 2.671 4.905 -2.631 1.00 0.00 24 GLY A CA 13
ATOM 7171 C C . GLY A 1 24 ? 2.984 3.820 -1.682 1.00 0.00 24 GLY A C 13
ATOM 7172 O O . GLY A 1 24 ? 3.872 3.979 -0.810 1.00 0.00 24 GLY A O 13
ATOM 7176 N N . GLY A 1 25 ? 2.276 2.756 -1.797 1.00 0.00 25 GLY A N 13
ATOM 7177 C CA . GLY A 1 25 ? 2.454 1.664 -0.931 1.00 0.00 25 GLY A CA 13
ATOM 7178 C C . GLY A 1 25 ? 2.309 0.407 -1.670 1.00 0.00 25 GLY A C 13
ATOM 7179 O O . GLY A 1 25 ? 1.646 0.370 -2.702 1.00 0.00 25 GLY A O 13
ATOM 7183 N N . TRP A 1 26 ? 2.902 -0.612 -1.187 1.00 0.00 26 TRP A N 13
ATOM 7184 C CA . TRP A 1 26 ? 2.872 -1.859 -1.845 1.00 0.00 26 TRP A CA 13
ATOM 7185 C C . TRP A 1 26 ? 2.795 -2.941 -0.815 1.00 0.00 26 TRP A C 13
ATOM 7186 O O . TRP A 1 26 ? 3.454 -2.873 0.235 1.00 0.00 26 TRP A O 13
ATOM 7207 N N . CYS A 1 27 ? 1.955 -3.880 -1.050 1.00 0.00 27 CYS A N 13
ATOM 7208 C CA . CYS A 1 27 ? 1.917 -5.018 -0.212 1.00 0.00 27 CYS A CA 13
ATOM 7209 C C . CYS A 1 27 ? 2.979 -5.944 -0.715 1.00 0.00 27 CYS A C 13
ATOM 7210 O O . CYS A 1 27 ? 2.981 -6.275 -1.905 1.00 0.00 27 CYS A O 13
ATOM 7217 N N . ASP A 1 28 ? 3.896 -6.318 0.134 1.00 0.00 28 ASP A N 13
ATOM 7218 C CA . ASP A 1 28 ? 5.012 -7.145 -0.305 1.00 0.00 28 ASP A CA 13
ATOM 7219 C C . ASP A 1 28 ? 4.656 -8.621 -0.174 1.00 0.00 28 ASP A C 13
ATOM 7220 O O . ASP A 1 28 ? 3.525 -8.967 0.182 1.00 0.00 28 ASP A O 13
ATOM 7229 N N . SER A 1 29 ? 5.620 -9.476 -0.448 1.00 0.00 29 SER A N 13
ATOM 7230 C CA . SER A 1 29 ? 5.459 -10.920 -0.413 1.00 0.00 29 SER A CA 13
ATOM 7231 C C . SER A 1 29 ? 5.017 -11.431 0.990 1.00 0.00 29 SER A C 13
ATOM 7232 O O . SER A 1 29 ? 4.381 -12.487 1.107 1.00 0.00 29 SER A O 13
ATOM 7240 N N . ARG A 1 30 ? 5.340 -10.666 2.037 1.00 0.00 30 ARG A N 13
ATOM 7241 C CA . ARG A 1 30 ? 4.971 -11.006 3.420 1.00 0.00 30 ARG A CA 13
ATOM 7242 C C . ARG A 1 30 ? 3.523 -10.629 3.704 1.00 0.00 30 ARG A C 13
ATOM 7243 O O . ARG A 1 30 ? 3.002 -10.890 4.799 1.00 0.00 30 ARG A O 13
ATOM 7264 N N . LYS A 1 31 ? 2.886 -10.003 2.712 1.00 0.00 31 LYS A N 13
ATOM 7265 C CA . LYS A 1 31 ? 1.491 -9.573 2.765 1.00 0.00 31 LYS A CA 13
ATOM 7266 C C . LYS A 1 31 ? 1.320 -8.459 3.778 1.00 0.00 31 LYS A C 13
ATOM 7267 O O . LYS A 1 31 ? 0.297 -8.345 4.465 1.00 0.00 31 LYS A O 13
ATOM 7286 N N . VAL A 1 32 ? 2.327 -7.632 3.847 1.00 0.00 32 VAL A N 13
ATOM 7287 C CA . VAL A 1 32 ? 2.317 -6.468 4.675 1.00 0.00 32 VAL A CA 13
ATOM 7288 C C . VAL A 1 32 ? 2.214 -5.255 3.768 1.00 0.00 32 VAL A C 13
ATOM 7289 O O . VAL A 1 32 ? 2.853 -5.219 2.702 1.00 0.00 32 VAL A O 13
ATOM 7302 N N . CYS A 1 33 ? 1.377 -4.311 4.137 1.00 0.00 33 CYS A N 13
ATOM 7303 C CA . CYS A 1 33 ? 1.257 -3.079 3.400 1.00 0.00 33 CYS A CA 13
ATOM 7304 C C . CYS A 1 33 ? 2.424 -2.185 3.798 1.00 0.00 33 CYS A C 13
ATOM 7305 O O . CYS A 1 33 ? 2.530 -1.773 4.957 1.00 0.00 33 CYS A O 13
ATOM 7312 N N . ASN A 1 34 ? 3.317 -1.932 2.886 1.00 0.00 34 ASN A N 13
ATOM 7313 C CA . ASN A 1 34 ? 4.474 -1.110 3.178 1.00 0.00 34 ASN A CA 13
ATOM 7314 C C . ASN A 1 34 ? 4.323 0.180 2.427 1.00 0.00 34 ASN A C 13
ATOM 7315 O O . ASN A 1 34 ? 3.799 0.178 1.326 1.00 0.00 34 ASN A O 13
ATOM 7326 N N . CYS A 1 35 ? 4.755 1.268 2.996 1.00 0.00 35 CYS A N 13
ATOM 7327 C CA . CYS A 1 35 ? 4.647 2.553 2.324 1.00 0.00 35 CYS A CA 13
ATOM 7328 C C . CYS A 1 35 ? 6.021 3.118 2.012 1.00 0.00 35 CYS A C 13
ATOM 7329 O O . CYS A 1 35 ? 6.864 3.222 2.916 1.00 0.00 35 CYS A O 13
ATOM 7336 N N . ARG A 1 36 ? 6.243 3.461 0.714 1.00 0.00 36 ARG A N 13
ATOM 7337 C CA . ARG A 1 36 ? 7.484 4.081 0.209 1.00 0.00 36 ARG A CA 13
ATOM 7338 C C . ARG A 1 36 ? 7.487 4.078 -1.326 1.00 0.00 36 ARG A C 13
ATOM 7339 O O . ARG A 1 36 ? 7.954 5.017 -1.956 1.00 0.00 36 ARG A O 13
ATOM 7360 N N . ARG A 1 37 ? 6.967 3.019 -1.912 1.00 0.00 37 ARG A N 13
ATOM 7361 C CA . ARG A 1 37 ? 6.982 2.846 -3.356 1.00 0.00 37 ARG A CA 13
ATOM 7362 C C . ARG A 1 37 ? 5.606 3.056 -3.892 1.00 0.00 37 ARG A C 13
ATOM 7363 O O . ARG A 1 37 ? 5.337 4.114 -4.473 1.00 0.00 37 ARG A O 13
ATOM 7385 N N . GLY A 1 1 ? -9.529 -1.835 5.475 1.00 0.00 1 GLY A N 14
ATOM 7386 C CA . GLY A 1 1 ? -8.236 -1.223 5.756 1.00 0.00 1 GLY A CA 14
ATOM 7387 C C . GLY A 1 1 ? -7.222 -1.695 4.757 1.00 0.00 1 GLY A C 14
ATOM 7388 O O . GLY A 1 1 ? -7.554 -1.893 3.587 1.00 0.00 1 GLY A O 14
ATOM 7394 N N . ILE A 1 2 ? -6.007 -1.893 5.182 1.00 0.00 2 ILE A N 14
ATOM 7395 C CA . ILE A 1 2 ? -4.993 -2.372 4.306 1.00 0.00 2 ILE A CA 14
ATOM 7396 C C . ILE A 1 2 ? -4.955 -3.885 4.327 1.00 0.00 2 ILE A C 14
ATOM 7397 O O . ILE A 1 2 ? -4.745 -4.516 5.361 1.00 0.00 2 ILE A O 14
ATOM 7413 N N . THR A 1 3 ? -5.218 -4.447 3.206 1.00 0.00 3 THR A N 14
ATOM 7414 C CA . THR A 1 3 ? -5.294 -5.867 3.032 1.00 0.00 3 THR A CA 14
ATOM 7415 C C . THR A 1 3 ? -4.579 -6.179 1.726 1.00 0.00 3 THR A C 14
ATOM 7416 O O . THR A 1 3 ? -4.529 -5.318 0.849 1.00 0.00 3 THR A O 14
ATOM 7427 N N . CYS A 1 4 ? -4.022 -7.346 1.593 1.00 0.00 4 CYS A N 14
ATOM 7428 C CA . CYS A 1 4 ? -3.300 -7.676 0.399 1.00 0.00 4 CYS A CA 14
ATOM 7429 C C . CYS A 1 4 ? -3.864 -8.888 -0.287 1.00 0.00 4 CYS A C 14
ATOM 7430 O O . CYS A 1 4 ? -3.698 -10.024 0.181 1.00 0.00 4 CYS A O 14
ATOM 7437 N N . ASP A 1 5 ? -4.563 -8.657 -1.362 1.00 0.00 5 ASP A N 14
ATOM 7438 C CA . ASP A 1 5 ? -5.062 -9.728 -2.180 1.00 0.00 5 ASP A CA 14
ATOM 7439 C C . ASP A 1 5 ? -4.108 -9.900 -3.334 1.00 0.00 5 ASP A C 14
ATOM 7440 O O . ASP A 1 5 ? -3.847 -11.012 -3.786 1.00 0.00 5 ASP A O 14
ATOM 7449 N N . LEU A 1 6 ? -3.550 -8.794 -3.780 1.00 0.00 6 LEU A N 14
ATOM 7450 C CA . LEU A 1 6 ? -2.535 -8.803 -4.777 1.00 0.00 6 LEU A CA 14
ATOM 7451 C C . LEU A 1 6 ? -1.283 -8.167 -4.222 1.00 0.00 6 LEU A C 14
ATOM 7452 O O . LEU A 1 6 ? -1.319 -7.416 -3.254 1.00 0.00 6 LEU A O 14
ATOM 7468 N N . ILE A 1 7 ? -0.202 -8.487 -4.811 1.00 0.00 7 ILE A N 14
ATOM 7469 C CA . ILE A 1 7 ? 1.072 -7.958 -4.454 1.00 0.00 7 ILE A CA 14
ATOM 7470 C C . ILE A 1 7 ? 1.378 -6.793 -5.351 1.00 0.00 7 ILE A C 14
ATOM 7471 O O . ILE A 1 7 ? 1.293 -6.903 -6.583 1.00 0.00 7 ILE A O 14
ATOM 7487 N N . GLY A 1 8 ? 1.668 -5.681 -4.737 1.00 0.00 8 GLY A N 14
ATOM 7488 C CA . GLY A 1 8 ? 2.031 -4.451 -5.451 1.00 0.00 8 GLY A CA 14
ATOM 7489 C C . GLY A 1 8 ? 0.859 -3.741 -6.142 1.00 0.00 8 GLY A C 14
ATOM 7490 O O . GLY A 1 8 ? 0.714 -2.529 -6.035 1.00 0.00 8 GLY A O 14
ATOM 7494 N N . ASN A 1 9 ? -0.011 -4.509 -6.766 1.00 0.00 9 ASN A N 14
ATOM 7495 C CA . ASN A 1 9 ? -1.134 -3.994 -7.576 1.00 0.00 9 ASN A CA 14
ATOM 7496 C C . ASN A 1 9 ? -2.336 -3.797 -6.724 1.00 0.00 9 ASN A C 14
ATOM 7497 O O . ASN A 1 9 ? -3.428 -3.487 -7.195 1.00 0.00 9 ASN A O 14
ATOM 7508 N N . GLU A 1 10 ? -2.122 -3.939 -5.473 1.00 0.00 10 GLU A N 14
ATOM 7509 C CA . GLU A 1 10 ? -3.122 -3.836 -4.504 1.00 0.00 10 GLU A CA 14
ATOM 7510 C C . GLU A 1 10 ? -3.352 -2.364 -4.177 1.00 0.00 10 GLU A C 14
ATOM 7511 O O . GLU A 1 10 ? -2.830 -1.808 -3.208 1.00 0.00 10 GLU A O 14
ATOM 7523 N N . ARG A 1 11 ? -4.064 -1.750 -5.067 1.00 0.00 11 ARG A N 14
ATOM 7524 C CA . ARG A 1 11 ? -4.379 -0.324 -5.056 1.00 0.00 11 ARG A CA 14
ATOM 7525 C C . ARG A 1 11 ? -5.076 0.119 -3.776 1.00 0.00 11 ARG A C 14
ATOM 7526 O O . ARG A 1 11 ? -4.833 1.222 -3.293 1.00 0.00 11 ARG A O 14
ATOM 7547 N N . LEU A 1 12 ? -5.894 -0.751 -3.212 1.00 0.00 12 LEU A N 14
ATOM 7548 C CA . LEU A 1 12 ? -6.591 -0.462 -1.963 1.00 0.00 12 LEU A CA 14
ATOM 7549 C C . LEU A 1 12 ? -5.604 -0.362 -0.802 1.00 0.00 12 LEU A C 14
ATOM 7550 O O . LEU A 1 12 ? -5.897 0.222 0.237 1.00 0.00 12 LEU A O 14
ATOM 7566 N N . CYS A 1 13 ? -4.439 -0.915 -0.990 1.00 0.00 13 CYS A N 14
ATOM 7567 C CA . CYS A 1 13 ? -3.388 -0.793 -0.028 1.00 0.00 13 CYS A CA 14
ATOM 7568 C C . CYS A 1 13 ? -2.613 0.496 -0.321 1.00 0.00 13 CYS A C 14
ATOM 7569 O O . CYS A 1 13 ? -2.441 1.352 0.549 1.00 0.00 13 CYS A O 14
ATOM 7576 N N . VAL A 1 14 ? -2.254 0.669 -1.593 1.00 0.00 14 VAL A N 14
ATOM 7577 C CA . VAL A 1 14 ? -1.467 1.817 -2.073 1.00 0.00 14 VAL A CA 14
ATOM 7578 C C . VAL A 1 14 ? -2.147 3.157 -1.727 1.00 0.00 14 VAL A C 14
ATOM 7579 O O . VAL A 1 14 ? -1.473 4.132 -1.365 1.00 0.00 14 VAL A O 14
ATOM 7592 N N . VAL A 1 15 ? -3.476 3.187 -1.809 1.00 0.00 15 VAL A N 14
ATOM 7593 C CA . VAL A 1 15 ? -4.255 4.396 -1.538 1.00 0.00 15 VAL A CA 14
ATOM 7594 C C . VAL A 1 15 ? -4.061 4.887 -0.089 1.00 0.00 15 VAL A C 14
ATOM 7595 O O . VAL A 1 15 ? -4.145 6.076 0.188 1.00 0.00 15 VAL A O 14
ATOM 7608 N N . HIS A 1 16 ? -3.734 3.971 0.808 1.00 0.00 16 HIS A N 14
ATOM 7609 C CA . HIS A 1 16 ? -3.494 4.313 2.208 1.00 0.00 16 HIS A CA 14
ATOM 7610 C C . HIS A 1 16 ? -2.226 5.151 2.302 1.00 0.00 16 HIS A C 14
ATOM 7611 O O . HIS A 1 16 ? -2.169 6.185 2.988 1.00 0.00 16 HIS A O 14
ATOM 7625 N N . CYS A 1 17 ? -1.247 4.727 1.563 1.00 0.00 17 CYS A N 14
ATOM 7626 C CA . CYS A 1 17 ? 0.027 5.376 1.507 1.00 0.00 17 CYS A CA 14
ATOM 7627 C C . CYS A 1 17 ? -0.120 6.729 0.824 1.00 0.00 17 CYS A C 14
ATOM 7628 O O . CYS A 1 17 ? 0.448 7.733 1.269 1.00 0.00 17 CYS A O 14
ATOM 7635 N N . LEU A 1 18 ? -0.934 6.772 -0.218 1.00 0.00 18 LEU A N 14
ATOM 7636 C CA . LEU A 1 18 ? -1.159 8.004 -0.956 1.00 0.00 18 LEU A CA 14
ATOM 7637 C C . LEU A 1 18 ? -1.926 9.010 -0.099 1.00 0.00 18 LEU A C 14
ATOM 7638 O O . LEU A 1 18 ? -1.689 10.221 -0.194 1.00 0.00 18 LEU A O 14
ATOM 7654 N N . ALA A 1 19 ? -2.792 8.497 0.771 1.00 0.00 19 ALA A N 14
ATOM 7655 C CA . ALA A 1 19 ? -3.577 9.323 1.676 1.00 0.00 19 ALA A CA 14
ATOM 7656 C C . ALA A 1 19 ? -2.703 9.921 2.771 1.00 0.00 19 ALA A C 14
ATOM 7657 O O . ALA A 1 19 ? -2.822 11.101 3.086 1.00 0.00 19 ALA A O 14
ATOM 7664 N N . LYS A 1 20 ? -1.819 9.108 3.345 1.00 0.00 20 LYS A N 14
ATOM 7665 C CA . LYS A 1 20 ? -0.905 9.596 4.382 1.00 0.00 20 LYS A CA 14
ATOM 7666 C C . LYS A 1 20 ? 0.103 10.586 3.823 1.00 0.00 20 LYS A C 14
ATOM 7667 O O . LYS A 1 20 ? 0.478 11.560 4.489 1.00 0.00 20 LYS A O 14
ATOM 7686 N N . GLY A 1 21 ? 0.545 10.340 2.620 1.00 0.00 21 GLY A N 14
ATOM 7687 C CA . GLY A 1 21 ? 1.484 11.233 2.004 1.00 0.00 21 GLY A CA 14
ATOM 7688 C C . GLY A 1 21 ? 2.764 10.541 1.661 1.00 0.00 21 GLY A C 14
ATOM 7689 O O . GLY A 1 21 ? 3.851 11.010 1.988 1.00 0.00 21 GLY A O 14
ATOM 7693 N N . PHE A 1 22 ? 2.640 9.427 1.027 1.00 0.00 22 PHE A N 14
ATOM 7694 C CA . PHE A 1 22 ? 3.765 8.643 0.613 1.00 0.00 22 PHE A CA 14
ATOM 7695 C C . PHE A 1 22 ? 3.945 8.707 -0.860 1.00 0.00 22 PHE A C 14
ATOM 7696 O O . PHE A 1 22 ? 3.044 9.132 -1.590 1.00 0.00 22 PHE A O 14
ATOM 7713 N N . ARG A 1 23 ? 5.110 8.283 -1.296 1.00 0.00 23 ARG A N 14
ATOM 7714 C CA . ARG A 1 23 ? 5.412 8.123 -2.699 1.00 0.00 23 ARG A CA 14
ATOM 7715 C C . ARG A 1 23 ? 4.518 7.017 -3.240 1.00 0.00 23 ARG A C 14
ATOM 7716 O O . ARG A 1 23 ? 4.093 7.035 -4.403 1.00 0.00 23 ARG A O 14
ATOM 7737 N N . GLY A 1 24 ? 4.163 6.103 -2.357 1.00 0.00 24 GLY A N 14
ATOM 7738 C CA . GLY A 1 24 ? 3.304 5.036 -2.719 1.00 0.00 24 GLY A CA 14
ATOM 7739 C C . GLY A 1 24 ? 3.404 3.924 -1.738 1.00 0.00 24 GLY A C 14
ATOM 7740 O O . GLY A 1 24 ? 4.018 4.092 -0.665 1.00 0.00 24 GLY A O 14
ATOM 7744 N N . GLY A 1 25 ? 2.826 2.817 -2.068 1.00 0.00 25 GLY A N 14
ATOM 7745 C CA . GLY A 1 25 ? 2.803 1.706 -1.186 1.00 0.00 25 GLY A CA 14
ATOM 7746 C C . GLY A 1 25 ? 2.717 0.433 -1.946 1.00 0.00 25 GLY A C 14
ATOM 7747 O O . GLY A 1 25 ? 2.412 0.444 -3.146 1.00 0.00 25 GLY A O 14
ATOM 7751 N N . TRP A 1 26 ? 2.976 -0.657 -1.285 1.00 0.00 26 TRP A N 14
ATOM 7752 C CA . TRP A 1 26 ? 2.971 -1.936 -1.920 1.00 0.00 26 TRP A CA 14
ATOM 7753 C C . TRP A 1 26 ? 2.813 -3.021 -0.886 1.00 0.00 26 TRP A C 14
ATOM 7754 O O . TRP A 1 26 ? 3.206 -2.859 0.278 1.00 0.00 26 TRP A O 14
ATOM 7775 N N . CYS A 1 27 ? 2.220 -4.086 -1.291 1.00 0.00 27 CYS A N 14
ATOM 7776 C CA . CYS A 1 27 ? 2.194 -5.265 -0.489 1.00 0.00 27 CYS A CA 14
ATOM 7777 C C . CYS A 1 27 ? 3.417 -6.056 -0.825 1.00 0.00 27 CYS A C 14
ATOM 7778 O O . CYS A 1 27 ? 3.701 -6.276 -2.012 1.00 0.00 27 CYS A O 14
ATOM 7785 N N . ASP A 1 28 ? 4.176 -6.429 0.168 1.00 0.00 28 ASP A N 14
ATOM 7786 C CA . ASP A 1 28 ? 5.370 -7.213 -0.089 1.00 0.00 28 ASP A CA 14
ATOM 7787 C C . ASP A 1 28 ? 5.017 -8.689 -0.012 1.00 0.00 28 ASP A C 14
ATOM 7788 O O . ASP A 1 28 ? 3.850 -9.036 0.232 1.00 0.00 28 ASP A O 14
ATOM 7797 N N . SER A 1 29 ? 6.003 -9.551 -0.183 1.00 0.00 29 SER A N 14
ATOM 7798 C CA . SER A 1 29 ? 5.789 -10.986 -0.228 1.00 0.00 29 SER A CA 14
ATOM 7799 C C . SER A 1 29 ? 5.178 -11.537 1.083 1.00 0.00 29 SER A C 14
ATOM 7800 O O . SER A 1 29 ? 4.515 -12.567 1.068 1.00 0.00 29 SER A O 14
ATOM 7808 N N . ARG A 1 30 ? 5.355 -10.826 2.194 1.00 0.00 30 ARG A N 14
ATOM 7809 C CA . ARG A 1 30 ? 4.819 -11.264 3.493 1.00 0.00 30 ARG A CA 14
ATOM 7810 C C . ARG A 1 30 ? 3.331 -10.926 3.617 1.00 0.00 30 ARG A C 14
ATOM 7811 O O . ARG A 1 30 ? 2.720 -11.230 4.635 1.00 0.00 30 ARG A O 14
ATOM 7832 N N . LYS A 1 31 ? 2.768 -10.275 2.571 1.00 0.00 31 LYS A N 14
ATOM 7833 C CA . LYS A 1 31 ? 1.346 -9.830 2.514 1.00 0.00 31 LYS A CA 14
ATOM 7834 C C . LYS A 1 31 ? 1.137 -8.603 3.404 1.00 0.00 31 LYS A C 14
ATOM 7835 O O . LYS A 1 31 ? 0.010 -8.282 3.809 1.00 0.00 31 LYS A O 14
ATOM 7854 N N . VAL A 1 32 ? 2.217 -7.912 3.678 1.00 0.00 32 VAL A N 14
ATOM 7855 C CA . VAL A 1 32 ? 2.185 -6.732 4.507 1.00 0.00 32 VAL A CA 14
ATOM 7856 C C . VAL A 1 32 ? 2.130 -5.493 3.632 1.00 0.00 32 VAL A C 14
ATOM 7857 O O . VAL A 1 32 ? 2.786 -5.431 2.576 1.00 0.00 32 VAL A O 14
ATOM 7870 N N . CYS A 1 33 ? 1.316 -4.558 4.043 1.00 0.00 33 CYS A N 14
ATOM 7871 C CA . CYS A 1 33 ? 1.197 -3.287 3.401 1.00 0.00 33 CYS A CA 14
ATOM 7872 C C . CYS A 1 33 ? 2.287 -2.372 3.871 1.00 0.00 33 CYS A C 14
ATOM 7873 O O . CYS A 1 33 ? 2.380 -2.055 5.060 1.00 0.00 33 CYS A O 14
ATOM 7880 N N . ASN A 1 34 ? 3.126 -1.972 2.963 1.00 0.00 34 ASN A N 14
ATOM 7881 C CA . ASN A 1 34 ? 4.231 -1.111 3.284 1.00 0.00 34 ASN A CA 14
ATOM 7882 C C . ASN A 1 34 ? 4.073 0.148 2.503 1.00 0.00 34 ASN A C 14
ATOM 7883 O O . ASN A 1 34 ? 3.654 0.103 1.349 1.00 0.00 34 ASN A O 14
ATOM 7894 N N . CYS A 1 35 ? 4.350 1.252 3.106 1.00 0.00 35 CYS A N 14
ATOM 7895 C CA . CYS A 1 35 ? 4.296 2.514 2.410 1.00 0.00 35 CYS A CA 14
ATOM 7896 C C . CYS A 1 35 ? 5.676 3.118 2.359 1.00 0.00 35 CYS A C 14
ATOM 7897 O O . CYS A 1 35 ? 6.337 3.212 3.399 1.00 0.00 35 CYS A O 14
ATOM 7904 N N . ARG A 1 36 ? 6.110 3.525 1.155 1.00 0.00 36 ARG A N 14
ATOM 7905 C CA . ARG A 1 36 ? 7.421 4.144 0.936 1.00 0.00 36 ARG A CA 14
ATOM 7906 C C . ARG A 1 36 ? 7.671 4.308 -0.558 1.00 0.00 36 ARG A C 14
ATOM 7907 O O . ARG A 1 36 ? 8.033 5.375 -1.022 1.00 0.00 36 ARG A O 14
ATOM 7928 N N . ARG A 1 37 ? 7.427 3.256 -1.293 1.00 0.00 37 ARG A N 14
ATOM 7929 C CA . ARG A 1 37 ? 7.767 3.188 -2.689 1.00 0.00 37 ARG A CA 14
ATOM 7930 C C . ARG A 1 37 ? 6.542 3.393 -3.519 1.00 0.00 37 ARG A C 14
ATOM 7931 O O . ARG A 1 37 ? 5.636 2.559 -3.444 1.00 0.00 37 ARG A O 14
ATOM 7953 N N . GLY A 1 1 ? -8.427 -0.963 6.741 1.00 0.00 1 GLY A N 15
ATOM 7954 C CA . GLY A 1 1 ? -7.798 -0.230 5.648 1.00 0.00 1 GLY A CA 15
ATOM 7955 C C . GLY A 1 1 ? -7.009 -1.136 4.728 1.00 0.00 1 GLY A C 15
ATOM 7956 O O . GLY A 1 1 ? -7.555 -1.680 3.765 1.00 0.00 1 GLY A O 15
ATOM 7962 N N . ILE A 1 2 ? -5.736 -1.325 5.034 1.00 0.00 2 ILE A N 15
ATOM 7963 C CA . ILE A 1 2 ? -4.848 -2.113 4.210 1.00 0.00 2 ILE A CA 15
ATOM 7964 C C . ILE A 1 2 ? -5.192 -3.597 4.227 1.00 0.00 2 ILE A C 15
ATOM 7965 O O . ILE A 1 2 ? -5.391 -4.204 5.285 1.00 0.00 2 ILE A O 15
ATOM 7981 N N . THR A 1 3 ? -5.347 -4.141 3.058 1.00 0.00 3 THR A N 15
ATOM 7982 C CA . THR A 1 3 ? -5.669 -5.525 2.862 1.00 0.00 3 THR A CA 15
ATOM 7983 C C . THR A 1 3 ? -4.930 -5.984 1.621 1.00 0.00 3 THR A C 15
ATOM 7984 O O . THR A 1 3 ? -4.929 -5.266 0.625 1.00 0.00 3 THR A O 15
ATOM 7995 N N . CYS A 1 4 ? -4.303 -7.125 1.679 1.00 0.00 4 CYS A N 15
ATOM 7996 C CA . CYS A 1 4 ? -3.566 -7.617 0.544 1.00 0.00 4 CYS A CA 15
ATOM 7997 C C . CYS A 1 4 ? -4.247 -8.789 -0.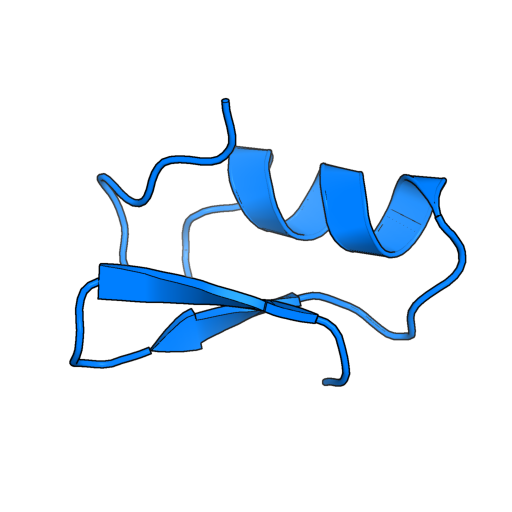103 1.00 0.00 4 CYS A C 15
ATOM 7998 O O . CYS A 1 4 ? -4.229 -9.910 0.421 1.00 0.00 4 CYS A O 15
ATOM 8005 N N . ASP A 1 5 ? -4.875 -8.529 -1.205 1.00 0.00 5 ASP A N 15
ATOM 8006 C CA . ASP A 1 5 ? -5.464 -9.567 -2.013 1.00 0.00 5 ASP A CA 15
ATOM 8007 C C . ASP A 1 5 ? -4.497 -9.828 -3.141 1.00 0.00 5 ASP A C 15
ATOM 8008 O O . ASP A 1 5 ? -4.305 -10.969 -3.585 1.00 0.00 5 ASP A O 15
ATOM 8017 N N . LEU A 1 6 ? -3.855 -8.751 -3.563 1.00 0.00 6 LEU A N 15
ATOM 8018 C CA . LEU A 1 6 ? -2.858 -8.770 -4.567 1.00 0.00 6 LEU A CA 15
ATOM 8019 C C . LEU A 1 6 ? -1.539 -8.326 -3.944 1.00 0.00 6 LEU A C 15
ATOM 8020 O O . LEU A 1 6 ? -1.516 -7.681 -2.897 1.00 0.00 6 LEU A O 15
ATOM 8036 N N . ILE A 1 7 ? -0.479 -8.698 -4.560 1.00 0.00 7 ILE A N 15
ATOM 8037 C CA . ILE A 1 7 ? 0.855 -8.311 -4.166 1.00 0.00 7 ILE A CA 15
ATOM 8038 C C . ILE A 1 7 ? 1.368 -7.316 -5.197 1.00 0.00 7 ILE A C 15
ATOM 8039 O O . ILE A 1 7 ? 1.345 -7.594 -6.399 1.00 0.00 7 ILE A O 15
ATOM 8055 N N . GLY A 1 8 ? 1.784 -6.155 -4.753 1.00 0.00 8 GLY A N 15
ATOM 8056 C CA . GLY A 1 8 ? 2.275 -5.128 -5.663 1.00 0.00 8 GLY A CA 15
ATOM 8057 C C . GLY A 1 8 ? 1.163 -4.352 -6.375 1.00 0.00 8 GLY A C 15
ATOM 8058 O O . GLY A 1 8 ? 1.189 -3.133 -6.414 1.00 0.00 8 GLY A O 15
ATOM 8062 N N . ASN A 1 9 ? 0.153 -5.060 -6.864 1.00 0.00 9 ASN A N 15
ATOM 8063 C CA . ASN A 1 9 ? -0.958 -4.458 -7.643 1.00 0.00 9 ASN A CA 15
ATOM 8064 C C . ASN A 1 9 ? -2.076 -4.101 -6.726 1.00 0.00 9 ASN A C 15
ATOM 8065 O O . ASN A 1 9 ? -3.199 -3.833 -7.140 1.00 0.00 9 ASN A O 15
ATOM 8076 N N . GLU A 1 10 ? -1.770 -4.054 -5.493 1.00 0.00 10 GLU A N 15
ATOM 8077 C CA . GLU A 1 10 ? -2.741 -3.886 -4.510 1.00 0.00 10 GLU A CA 15
ATOM 8078 C C . GLU A 1 10 ? -3.015 -2.412 -4.234 1.00 0.00 10 GLU A C 15
ATOM 8079 O O . GLU A 1 10 ? -2.540 -1.825 -3.255 1.00 0.00 10 GLU A O 15
ATOM 8091 N N . ARG A 1 11 ? -3.749 -1.826 -5.149 1.00 0.00 11 ARG A N 15
ATOM 8092 C CA . ARG A 1 11 ? -4.150 -0.418 -5.101 1.00 0.00 11 ARG A CA 15
ATOM 8093 C C . ARG A 1 11 ? -4.922 -0.073 -3.837 1.00 0.00 11 ARG A C 15
ATOM 8094 O O . ARG A 1 11 ? -4.804 1.038 -3.313 1.00 0.00 11 ARG A O 15
ATOM 8115 N N . LEU A 1 12 ? -5.665 -1.029 -3.321 1.00 0.00 12 LEU A N 15
ATOM 8116 C CA . LEU A 1 12 ? -6.429 -0.829 -2.089 1.00 0.00 12 LEU A CA 15
ATOM 8117 C C . LEU A 1 12 ? -5.482 -0.618 -0.906 1.00 0.00 12 LEU A C 15
ATOM 8118 O O . LEU A 1 12 ? -5.846 -0.032 0.112 1.00 0.00 12 LEU A O 15
ATOM 8134 N N . CYS A 1 13 ? -4.270 -1.083 -1.063 1.00 0.00 13 CYS A N 15
ATOM 8135 C CA . CYS A 1 13 ? -3.240 -0.859 -0.096 1.00 0.00 13 CYS A CA 15
ATOM 8136 C C . CYS A 1 13 ? -2.550 0.468 -0.410 1.00 0.00 13 CYS A C 15
ATOM 8137 O O . CYS A 1 13 ? -2.415 1.335 0.457 1.00 0.00 13 CYS A O 15
ATOM 8144 N N . VAL A 1 14 ? -2.194 0.645 -1.693 1.00 0.00 14 VAL A N 15
ATOM 8145 C CA . VAL A 1 14 ? -1.483 1.837 -2.185 1.00 0.00 14 VAL A CA 15
ATOM 8146 C C . VAL A 1 14 ? -2.219 3.126 -1.795 1.00 0.00 14 VAL A C 15
ATOM 8147 O O . VAL A 1 14 ? -1.592 4.097 -1.361 1.00 0.00 14 VAL A O 15
ATOM 8160 N N . VAL A 1 15 ? -3.548 3.108 -1.910 1.00 0.00 15 VAL A N 15
ATOM 8161 C CA . VAL A 1 15 ? -4.384 4.271 -1.612 1.00 0.00 15 VAL A CA 15
ATOM 8162 C C . VAL A 1 15 ? -4.221 4.738 -0.154 1.00 0.00 15 VAL A C 15
ATOM 8163 O O . VAL A 1 15 ? -4.308 5.927 0.129 1.00 0.00 15 VAL A O 15
ATOM 8176 N N . HIS A 1 16 ? -3.900 3.811 0.741 1.00 0.00 16 HIS A N 15
ATOM 8177 C CA . HIS A 1 16 ? -3.701 4.138 2.151 1.00 0.00 16 HIS A CA 15
ATOM 8178 C C . HIS A 1 16 ? -2.460 5.009 2.284 1.00 0.00 16 HIS A C 15
ATOM 8179 O O . HIS A 1 16 ? -2.446 6.039 2.985 1.00 0.00 16 HIS A O 15
ATOM 8193 N N . CYS A 1 17 ? -1.457 4.630 1.548 1.00 0.00 17 CYS A N 15
ATOM 8194 C CA . CYS A 1 17 ? -0.203 5.323 1.524 1.00 0.00 17 CYS A CA 15
ATOM 8195 C C . CYS A 1 17 ? -0.369 6.663 0.814 1.00 0.00 17 CYS A C 15
ATOM 8196 O O . CYS A 1 17 ? 0.233 7.657 1.199 1.00 0.00 17 CYS A O 15
ATOM 8203 N N . LEU A 1 18 ? -1.233 6.697 -0.188 1.00 0.00 18 LEU A N 15
ATOM 8204 C CA . LEU A 1 18 ? -1.493 7.924 -0.934 1.00 0.00 18 LEU A CA 15
ATOM 8205 C C . LEU A 1 18 ? -2.279 8.910 -0.073 1.00 0.00 18 LEU A C 15
ATOM 8206 O O . LEU A 1 18 ? -2.111 10.126 -0.194 1.00 0.00 18 LEU A O 15
ATOM 8222 N N . ALA A 1 19 ? -3.116 8.379 0.804 1.00 0.00 19 ALA A N 15
ATOM 8223 C CA . ALA A 1 19 ? -3.901 9.194 1.716 1.00 0.00 19 ALA A CA 15
ATOM 8224 C C . ALA A 1 19 ? -3.022 9.738 2.837 1.00 0.00 19 ALA A C 15
ATOM 8225 O O . ALA A 1 19 ? -3.239 10.844 3.324 1.00 0.00 19 ALA A O 15
ATOM 8232 N N . LYS A 1 20 ? -2.047 8.944 3.264 1.00 0.00 20 LYS A N 15
ATOM 8233 C CA . LYS A 1 20 ? -1.078 9.403 4.263 1.00 0.00 20 LYS A CA 15
ATOM 8234 C C . LYS A 1 20 ? -0.133 10.428 3.680 1.00 0.00 20 LYS A C 15
ATOM 8235 O O . LYS A 1 20 ? 0.267 11.383 4.352 1.00 0.00 20 LYS A O 15
ATOM 8254 N N . GLY A 1 21 ? 0.215 10.238 2.445 1.00 0.00 21 GLY A N 15
ATOM 8255 C CA . GLY A 1 21 ? 1.139 11.123 1.807 1.00 0.00 21 GLY A CA 15
ATOM 8256 C C . GLY A 1 21 ? 2.465 10.452 1.630 1.00 0.00 21 GLY A C 15
ATOM 8257 O O . GLY A 1 21 ? 3.493 10.945 2.070 1.00 0.00 21 GLY A O 15
ATOM 8261 N N . PHE A 1 22 ? 2.430 9.295 1.049 1.00 0.00 22 PHE A N 15
ATOM 8262 C CA . PHE A 1 22 ? 3.611 8.544 0.780 1.00 0.00 22 PHE A CA 15
ATOM 8263 C C . PHE A 1 22 ? 3.914 8.497 -0.668 1.00 0.00 22 PHE A C 15
ATOM 8264 O O . PHE A 1 22 ? 3.032 8.675 -1.517 1.00 0.00 22 PHE A O 15
ATOM 8281 N N . ARG A 1 23 ? 5.165 8.228 -0.940 1.00 0.00 23 ARG A N 15
ATOM 8282 C CA . ARG A 1 23 ? 5.696 8.085 -2.283 1.00 0.00 23 ARG A CA 15
ATOM 8283 C C . ARG A 1 23 ? 5.017 6.900 -2.964 1.00 0.00 23 ARG A C 15
ATOM 8284 O O . ARG A 1 23 ? 4.917 6.829 -4.192 1.00 0.00 23 ARG A O 15
ATOM 8305 N N . GLY A 1 24 ? 4.527 5.995 -2.148 1.00 0.00 24 GLY A N 15
ATOM 8306 C CA . GLY A 1 24 ? 3.814 4.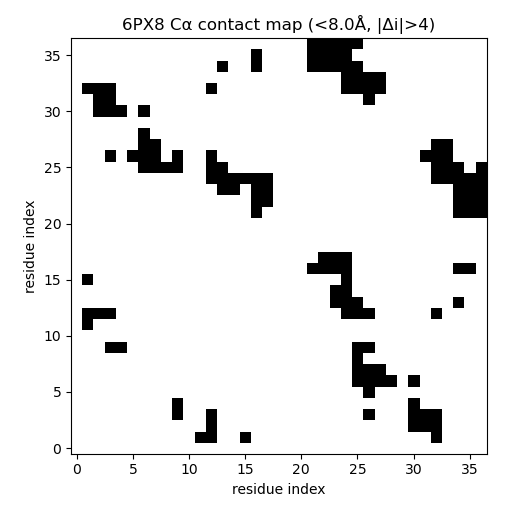876 -2.639 1.00 0.00 24 GLY A CA 15
ATOM 8307 C C . GLY A 1 24 ? 3.747 3.802 -1.616 1.00 0.00 24 GLY A C 15
ATOM 8308 O O . GLY A 1 24 ? 4.454 3.858 -0.585 1.00 0.00 24 GLY A O 15
ATOM 8312 N N . GLY A 1 25 ? 2.898 2.861 -1.859 1.00 0.00 25 GLY A N 15
ATOM 8313 C CA . GLY A 1 25 ? 2.694 1.786 -0.965 1.00 0.00 25 GLY A CA 15
ATOM 8314 C C . GLY A 1 25 ? 2.430 0.556 -1.729 1.00 0.00 25 GLY A C 15
ATOM 8315 O O . GLY A 1 25 ? 2.059 0.641 -2.901 1.00 0.00 25 GLY A O 15
ATOM 8319 N N . TRP A 1 26 ? 2.642 -0.570 -1.125 1.00 0.00 26 TRP A N 15
ATOM 8320 C CA . TRP A 1 26 ? 2.473 -1.820 -1.803 1.00 0.00 26 TRP A CA 15
ATOM 8321 C C . TRP A 1 26 ? 2.387 -2.944 -0.798 1.00 0.00 26 TRP A C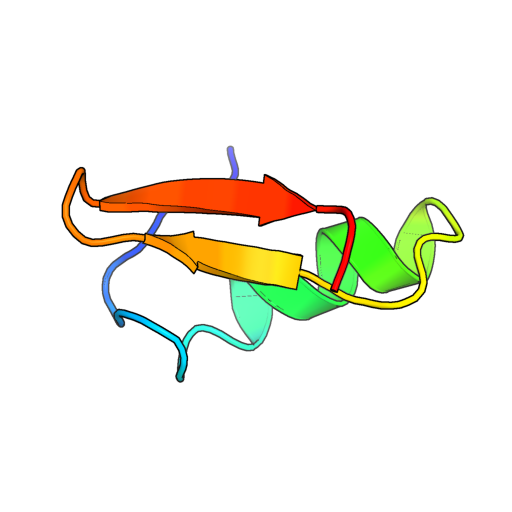 15
ATOM 8322 O O . TRP A 1 26 ? 2.901 -2.831 0.332 1.00 0.00 26 TRP A O 15
ATOM 8343 N N . CYS A 1 27 ? 1.714 -3.985 -1.181 1.00 0.00 27 CYS A N 15
ATOM 8344 C CA . CYS A 1 27 ? 1.761 -5.211 -0.446 1.00 0.00 27 CYS A CA 15
ATOM 8345 C C . CYS A 1 27 ? 2.945 -5.955 -0.937 1.00 0.00 27 CYS A C 15
ATOM 8346 O O . CYS A 1 27 ? 3.024 -6.264 -2.132 1.00 0.00 27 CYS A O 15
ATOM 8353 N N . ASP A 1 28 ? 3.882 -6.198 -0.068 1.00 0.00 28 ASP A N 15
ATOM 8354 C CA . ASP A 1 28 ? 5.087 -6.893 -0.457 1.00 0.00 28 ASP A CA 15
ATOM 8355 C C . ASP A 1 28 ? 4.809 -8.402 -0.449 1.00 0.00 28 ASP A C 15
ATOM 8356 O O . ASP A 1 28 ? 3.681 -8.825 -0.140 1.00 0.00 28 ASP A O 15
ATOM 8365 N N . SER A 1 29 ? 5.815 -9.198 -0.706 1.00 0.00 29 SER A N 15
ATOM 8366 C CA . SER A 1 29 ? 5.684 -10.631 -0.857 1.00 0.00 29 SER A CA 15
ATOM 8367 C C . SER A 1 29 ? 5.238 -11.304 0.453 1.00 0.00 29 SER A C 15
ATOM 8368 O O . SER A 1 29 ? 4.714 -12.416 0.443 1.00 0.00 29 SER A O 15
ATOM 8376 N N . ARG A 1 30 ? 5.407 -10.610 1.571 1.00 0.00 30 ARG A N 15
ATOM 8377 C CA . ARG A 1 30 ? 5.015 -11.158 2.865 1.00 0.00 30 ARG A CA 15
ATOM 8378 C C . ARG A 1 30 ? 3.567 -10.792 3.204 1.00 0.00 30 ARG A C 15
ATOM 8379 O O . ARG A 1 30 ? 3.133 -10.981 4.334 1.00 0.00 30 ARG A O 15
ATOM 8400 N N . LYS A 1 31 ? 2.835 -10.251 2.206 1.00 0.00 31 LYS A N 15
ATOM 8401 C CA . LYS A 1 31 ? 1.415 -9.843 2.349 1.00 0.00 31 LYS A CA 15
ATOM 8402 C C . LYS A 1 31 ? 1.286 -8.688 3.346 1.00 0.00 31 LYS A C 15
ATOM 8403 O O . LYS A 1 31 ? 0.254 -8.507 3.988 1.00 0.00 31 LYS A O 15
ATOM 8422 N N . VAL A 1 32 ? 2.331 -7.900 3.427 1.00 0.00 32 VAL A N 15
ATOM 8423 C CA . VAL A 1 32 ? 2.387 -6.772 4.329 1.00 0.00 32 VAL A CA 15
ATOM 8424 C C . VAL A 1 32 ? 2.404 -5.490 3.533 1.00 0.00 32 VAL A C 15
ATOM 8425 O O . VAL A 1 32 ? 3.152 -5.368 2.543 1.00 0.00 32 VAL A O 15
ATOM 8438 N N . CYS A 1 33 ? 1.576 -4.572 3.940 1.00 0.00 33 CYS A N 15
ATOM 8439 C CA . CYS A 1 33 ? 1.516 -3.267 3.356 1.00 0.00 33 CYS A CA 15
ATOM 8440 C C . CYS A 1 33 ? 2.611 -2.379 3.880 1.00 0.00 33 CYS A C 15
ATOM 8441 O O . CYS A 1 33 ? 2.769 -2.204 5.096 1.00 0.00 33 CYS A O 15
ATOM 8448 N N . ASN A 1 34 ? 3.382 -1.852 2.980 1.00 0.00 34 ASN A N 15
ATOM 8449 C CA . ASN A 1 34 ? 4.447 -0.949 3.320 1.00 0.00 34 ASN A CA 15
ATOM 8450 C C . ASN A 1 34 ? 4.218 0.317 2.552 1.00 0.00 34 ASN A C 15
ATOM 8451 O O . ASN A 1 34 ? 3.819 0.262 1.397 1.00 0.00 34 ASN A O 15
ATOM 8462 N N . CYS A 1 35 ? 4.389 1.434 3.180 1.00 0.00 35 CYS A N 15
ATOM 8463 C CA . CYS A 1 35 ? 4.314 2.705 2.487 1.00 0.00 35 CYS A CA 15
ATOM 8464 C C . CYS A 1 35 ? 5.675 3.341 2.570 1.00 0.00 35 CYS A C 15
ATOM 8465 O O . CYS A 1 35 ? 6.093 3.725 3.657 1.00 0.00 35 CYS A O 15
ATOM 8472 N N . ARG A 1 36 ? 6.386 3.425 1.440 1.00 0.00 36 ARG A N 15
ATOM 8473 C CA . ARG A 1 36 ? 7.762 3.936 1.400 1.00 0.00 36 ARG A CA 15
ATOM 8474 C C . ARG A 1 36 ? 8.149 4.294 -0.033 1.00 0.00 36 ARG A C 15
ATOM 8475 O O . ARG A 1 36 ? 8.629 5.386 -0.316 1.00 0.00 36 ARG A O 15
ATOM 8496 N N . ARG A 1 37 ? 7.926 3.341 -0.919 1.00 0.00 37 ARG A N 15
ATOM 8497 C CA . ARG A 1 37 ? 8.407 3.380 -2.280 1.00 0.00 37 ARG A CA 15
ATOM 8498 C C . ARG A 1 37 ? 7.392 3.960 -3.214 1.00 0.00 37 ARG A C 15
ATOM 8499 O O . ARG A 1 37 ? 7.575 5.102 -3.647 1.00 0.00 37 ARG A O 15
ATOM 8521 N N . GLY A 1 1 ? -9.259 -2.219 6.985 1.00 0.00 1 GLY A N 16
ATOM 8522 C CA . GLY A 1 1 ? -8.066 -1.417 6.753 1.00 0.00 1 GLY A CA 16
ATOM 8523 C C . GLY A 1 1 ? -7.284 -1.971 5.610 1.00 0.00 1 GLY A C 16
ATOM 8524 O O . GLY A 1 1 ? -7.861 -2.584 4.707 1.00 0.00 1 GLY A O 16
ATOM 8530 N N . ILE A 1 2 ? -5.981 -1.776 5.630 1.00 0.00 2 ILE A N 16
ATOM 8531 C CA . ILE A 1 2 ? -5.122 -2.288 4.604 1.00 0.00 2 ILE A CA 16
ATOM 8532 C C . ILE A 1 2 ? -5.021 -3.807 4.667 1.00 0.00 2 ILE A C 16
ATOM 8533 O O . ILE A 1 2 ? -4.744 -4.382 5.713 1.00 0.00 2 ILE A O 16
ATOM 8549 N N . THR A 1 3 ? -5.297 -4.425 3.561 1.00 0.00 3 THR A N 16
ATOM 8550 C CA . THR A 1 3 ? -5.282 -5.855 3.410 1.00 0.00 3 THR A CA 16
ATOM 8551 C C . THR A 1 3 ? -4.667 -6.123 2.053 1.00 0.00 3 THR A C 16
ATOM 8552 O O . THR A 1 3 ? -4.853 -5.316 1.138 1.00 0.00 3 THR A O 16
ATOM 8563 N N . CYS A 1 4 ? -3.950 -7.194 1.915 1.00 0.00 4 CYS A N 16
ATOM 8564 C CA . CYS A 1 4 ? -3.308 -7.482 0.676 1.00 0.00 4 CYS A CA 16
ATOM 8565 C C . CYS A 1 4 ? -3.769 -8.784 0.108 1.00 0.00 4 CYS A C 16
ATOM 8566 O O . CYS A 1 4 ? -3.432 -9.856 0.617 1.00 0.00 4 CYS A O 16
ATOM 8573 N N . ASP A 1 5 ? -4.565 -8.704 -0.914 1.00 0.00 5 ASP A N 16
ATOM 8574 C CA . ASP A 1 5 ? -4.989 -9.880 -1.630 1.00 0.00 5 ASP A CA 16
ATOM 8575 C C . ASP A 1 5 ? -4.058 -10.034 -2.798 1.00 0.00 5 ASP A C 16
ATOM 8576 O O . ASP A 1 5 ? -3.689 -11.148 -3.197 1.00 0.00 5 ASP A O 16
ATOM 8585 N N . LEU A 1 6 ? -3.626 -8.897 -3.305 1.00 0.00 6 LEU A N 16
ATOM 8586 C CA . LEU A 1 6 ? -2.693 -8.824 -4.363 1.00 0.00 6 LEU A CA 16
ATOM 8587 C C . LEU A 1 6 ? -1.368 -8.313 -3.816 1.00 0.00 6 LEU A C 16
ATOM 8588 O O . LEU A 1 6 ? -1.311 -7.669 -2.768 1.00 0.00 6 LEU A O 16
ATOM 8604 N N . ILE A 1 7 ? -0.336 -8.616 -4.505 1.00 0.00 7 ILE A N 16
ATOM 8605 C CA . ILE A 1 7 ? 0.998 -8.199 -4.165 1.00 0.00 7 ILE A CA 16
ATOM 8606 C C . ILE A 1 7 ? 1.427 -7.132 -5.155 1.00 0.00 7 ILE A C 16
ATOM 8607 O O . ILE A 1 7 ? 1.426 -7.371 -6.370 1.00 0.00 7 ILE A O 16
ATOM 8623 N N . GLY A 1 8 ? 1.715 -5.946 -4.649 1.00 0.00 8 GLY A N 16
ATOM 8624 C CA . GLY A 1 8 ? 2.103 -4.813 -5.482 1.00 0.00 8 GLY A CA 16
ATOM 8625 C C . GLY A 1 8 ? 0.927 -4.144 -6.185 1.00 0.00 8 GLY A C 16
ATOM 8626 O O . GLY A 1 8 ? 0.823 -2.922 -6.212 1.00 0.00 8 GLY A O 16
ATOM 8630 N N . ASN A 1 9 ? -0.001 -4.958 -6.652 1.00 0.00 9 ASN A N 16
ATOM 8631 C CA . ASN A 1 9 ? -1.141 -4.524 -7.475 1.00 0.00 9 ASN A CA 16
ATOM 8632 C C . ASN A 1 9 ? -2.324 -4.239 -6.610 1.00 0.00 9 ASN A C 16
ATOM 8633 O O . ASN A 1 9 ? -3.437 -4.023 -7.080 1.00 0.00 9 ASN A O 16
ATOM 8644 N N . GLU A 1 10 ? -2.074 -4.215 -5.354 1.00 0.00 10 GLU A N 16
ATOM 8645 C CA . GLU A 1 10 ? -3.068 -4.030 -4.380 1.00 0.00 10 GLU A CA 16
ATOM 8646 C C . GLU A 1 10 ? -3.321 -2.532 -4.189 1.00 0.00 10 GLU A C 16
ATOM 8647 O O . GLU A 1 10 ? -2.857 -1.896 -3.233 1.00 0.00 10 GLU A O 16
ATOM 8659 N N . ARG A 1 11 ? -3.999 -1.984 -5.166 1.00 0.00 11 ARG A N 16
ATOM 8660 C CA . ARG A 1 11 ? -4.328 -0.564 -5.261 1.00 0.00 11 ARG A CA 16
ATOM 8661 C C . ARG A 1 11 ? -5.095 -0.067 -4.040 1.00 0.00 11 ARG A C 16
ATOM 8662 O O . ARG A 1 11 ? -4.900 1.071 -3.597 1.00 0.00 11 ARG A O 16
ATOM 8683 N N . LEU A 1 12 ? -5.925 -0.935 -3.472 1.00 0.00 12 LEU A N 16
ATOM 8684 C CA . LEU A 1 12 ? -6.705 -0.603 -2.282 1.00 0.00 12 LEU A CA 16
ATOM 8685 C C . LEU A 1 12 ? -5.779 -0.319 -1.104 1.00 0.00 12 LEU A C 16
ATOM 8686 O O . LEU A 1 12 ? -6.140 0.382 -0.169 1.00 0.00 12 LEU A O 16
ATOM 8702 N N . CYS A 1 13 ? -4.598 -0.863 -1.162 1.00 0.00 13 CYS A N 16
ATOM 8703 C CA . CYS A 1 13 ? -3.607 -0.611 -0.166 1.00 0.00 13 CYS A CA 16
ATOM 8704 C C . CYS A 1 13 ? -2.804 0.644 -0.536 1.00 0.00 13 CYS A C 16
ATOM 8705 O O . CYS A 1 13 ? -2.611 1.536 0.290 1.00 0.00 13 CYS A O 16
ATOM 8712 N N . VAL A 1 14 ? -2.414 0.735 -1.813 1.00 0.00 14 VAL A N 16
ATOM 8713 C CA . VAL A 1 14 ? -1.600 1.850 -2.339 1.00 0.00 14 VAL A CA 16
ATOM 8714 C C . VAL A 1 14 ? -2.255 3.212 -2.048 1.00 0.00 14 VAL A C 16
ATOM 8715 O O . VAL A 1 14 ? -1.577 4.179 -1.648 1.00 0.00 14 VAL A O 16
ATOM 8728 N N . VAL A 1 15 ? -3.576 3.266 -2.210 1.00 0.00 15 VAL A N 16
ATOM 8729 C CA . VAL A 1 15 ? -4.345 4.489 -1.984 1.00 0.00 15 VAL A CA 16
ATOM 8730 C C . VAL A 1 15 ? -4.198 4.989 -0.530 1.00 0.00 15 VAL A C 16
ATOM 8731 O O . VAL A 1 15 ? -4.218 6.185 -0.274 1.00 0.00 15 VAL A O 16
ATOM 8744 N N . HIS A 1 16 ? -3.975 4.065 0.397 1.00 0.00 16 HIS A N 16
ATOM 8745 C CA . HIS A 1 16 ? -3.798 4.409 1.802 1.00 0.00 16 HIS A CA 16
ATOM 8746 C C . HIS A 1 16 ? -2.481 5.142 1.982 1.00 0.00 16 HIS A C 16
ATOM 8747 O O . HIS A 1 16 ? -2.405 6.164 2.669 1.00 0.00 16 HIS A O 16
ATOM 8761 N N . CYS A 1 17 ? -1.468 4.650 1.315 1.00 0.00 17 CYS A N 16
ATOM 8762 C CA . CYS A 1 17 ? -0.154 5.249 1.353 1.00 0.00 17 CYS A CA 16
ATOM 8763 C C . CYS A 1 17 ? -0.224 6.650 0.751 1.00 0.00 17 CYS A C 16
ATOM 8764 O O . CYS A 1 17 ? 0.313 7.620 1.312 1.00 0.00 17 CYS A O 16
ATOM 8771 N N . LEU A 1 18 ? -0.953 6.769 -0.345 1.00 0.00 18 LEU A N 16
ATOM 8772 C CA . LEU A 1 18 ? -1.117 8.044 -1.031 1.00 0.00 18 LEU A CA 16
ATOM 8773 C C . LEU A 1 18 ? -1.942 9.020 -0.176 1.00 0.00 18 LEU A C 16
ATOM 8774 O O . LEU A 1 18 ? -1.710 10.235 -0.197 1.00 0.00 18 LEU A O 16
ATOM 8790 N N . ALA A 1 19 ? -2.864 8.477 0.601 1.00 0.00 19 ALA A N 16
ATOM 8791 C CA . ALA A 1 19 ? -3.677 9.265 1.515 1.00 0.00 19 ALA A CA 16
ATOM 8792 C C . ALA A 1 19 ? -2.827 9.807 2.658 1.00 0.00 19 ALA A C 16
ATOM 8793 O O . ALA A 1 19 ? -2.976 10.966 3.071 1.00 0.00 19 ALA A O 16
ATOM 8800 N N . LYS A 1 20 ? -1.927 8.975 3.164 1.00 0.00 20 LYS A N 16
ATOM 8801 C CA . LYS A 1 20 ? -1.028 9.383 4.241 1.00 0.00 20 LYS A CA 16
ATOM 8802 C C . LYS A 1 20 ? -0.000 10.379 3.717 1.00 0.00 20 LYS A C 16
ATOM 8803 O O . LYS A 1 20 ? 0.520 11.204 4.468 1.00 0.00 20 LYS A O 16
ATOM 8822 N N . GLY A 1 21 ? 0.292 10.284 2.438 1.00 0.00 21 GLY A N 16
ATOM 8823 C CA . GLY A 1 21 ? 1.195 11.225 1.809 1.00 0.00 21 GLY A CA 16
ATOM 8824 C C . GLY A 1 21 ? 2.513 10.593 1.470 1.00 0.00 21 GLY A C 16
ATOM 8825 O O . GLY A 1 21 ? 3.548 11.244 1.483 1.00 0.00 21 GLY A O 16
ATOM 8829 N N . PHE A 1 22 ? 2.473 9.320 1.181 1.00 0.00 22 PHE A N 16
ATOM 8830 C CA . PHE A 1 22 ? 3.647 8.571 0.824 1.00 0.00 22 PHE A CA 16
ATOM 8831 C C . PHE A 1 22 ? 3.981 8.681 -0.628 1.00 0.00 22 PHE A C 16
ATOM 8832 O O . PHE A 1 22 ? 3.143 9.061 -1.449 1.00 0.00 22 PHE A O 16
ATOM 8849 N N . ARG A 1 23 ? 5.214 8.319 -0.942 1.00 0.00 23 ARG A N 16
ATOM 8850 C CA . ARG A 1 23 ? 5.712 8.318 -2.308 1.00 0.00 23 ARG A CA 16
ATOM 8851 C C . ARG A 1 23 ? 5.096 7.136 -3.037 1.00 0.00 23 ARG A C 16
ATOM 8852 O O . ARG A 1 23 ? 5.024 7.105 -4.271 1.00 0.00 23 ARG A O 16
ATOM 8873 N N . GLY A 1 24 ? 4.609 6.184 -2.259 1.00 0.00 24 GLY A N 16
ATOM 8874 C CA . GLY A 1 24 ? 3.996 5.034 -2.817 1.00 0.00 24 GLY A CA 16
ATOM 8875 C C . GLY A 1 24 ? 3.903 3.912 -1.831 1.00 0.00 24 GLY A C 16
ATOM 8876 O O . GLY A 1 24 ? 4.562 3.937 -0.749 1.00 0.00 24 GLY A O 16
ATOM 8880 N N . GLY A 1 25 ? 3.090 2.950 -2.168 1.00 0.00 25 GLY A N 16
ATOM 8881 C CA . GLY A 1 25 ? 2.825 1.852 -1.309 1.00 0.00 25 GLY A CA 16
ATOM 8882 C C . GLY A 1 25 ? 2.637 0.593 -2.088 1.00 0.00 25 GLY A C 16
ATOM 8883 O O . GLY A 1 25 ? 2.257 0.638 -3.268 1.00 0.00 25 GLY A O 16
ATOM 8887 N N . TRP A 1 26 ? 2.902 -0.517 -1.459 1.00 0.00 26 TRP A N 16
ATOM 8888 C CA . TRP A 1 26 ? 2.824 -1.792 -2.104 1.00 0.00 26 TRP A CA 16
ATOM 8889 C C . TRP A 1 26 ? 2.758 -2.887 -1.073 1.00 0.00 26 TRP A C 16
ATOM 8890 O O . TRP A 1 26 ? 3.358 -2.791 0.007 1.00 0.00 26 TRP A O 16
ATOM 8911 N N . CYS A 1 27 ? 1.991 -3.877 -1.361 1.00 0.00 27 CYS A N 16
ATOM 8912 C CA . CYS A 1 27 ? 1.991 -5.063 -0.571 1.00 0.00 27 CYS A CA 16
ATOM 8913 C C . CYS A 1 27 ? 3.084 -5.913 -1.077 1.00 0.00 27 CYS A C 16
ATOM 8914 O O . CYS A 1 27 ? 3.109 -6.213 -2.265 1.00 0.00 27 CYS A O 16
ATOM 8921 N N . ASP A 1 28 ? 3.994 -6.283 -0.235 1.00 0.00 28 ASP A N 16
ATOM 8922 C CA . ASP A 1 28 ? 5.117 -7.074 -0.712 1.00 0.00 28 ASP A CA 16
ATOM 8923 C C . ASP A 1 28 ? 4.785 -8.561 -0.595 1.00 0.00 28 ASP A C 16
ATOM 8924 O O . ASP A 1 28 ? 3.634 -8.919 -0.291 1.00 0.00 28 ASP A O 16
ATOM 8933 N N . SER A 1 29 ? 5.773 -9.419 -0.826 1.00 0.00 29 SER A N 16
ATOM 8934 C CA . SER A 1 29 ? 5.621 -10.877 -0.794 1.00 0.00 29 SER A CA 16
ATOM 8935 C C . SER A 1 29 ? 5.087 -11.374 0.575 1.00 0.00 29 SER A C 16
ATOM 8936 O O . SER A 1 29 ? 4.525 -12.472 0.687 1.00 0.00 29 SER A O 16
ATOM 8944 N N . ARG A 1 30 ? 5.256 -10.551 1.596 1.00 0.00 30 ARG A N 16
ATOM 8945 C CA . ARG A 1 30 ? 4.791 -10.839 2.949 1.00 0.00 30 ARG A CA 16
ATOM 8946 C C . ARG A 1 30 ? 3.285 -10.646 3.087 1.00 0.00 30 ARG A C 16
ATOM 8947 O O . ARG A 1 30 ? 2.731 -10.947 4.137 1.00 0.00 30 ARG A O 16
ATOM 8968 N N . LYS A 1 31 ? 2.632 -10.109 2.033 1.00 0.00 31 LYS A N 16
ATOM 8969 C CA . LYS A 1 31 ? 1.183 -9.793 2.052 1.00 0.00 31 LYS A CA 16
ATOM 8970 C C . LYS A 1 31 ? 0.924 -8.647 3.030 1.00 0.00 31 LYS A C 16
ATOM 8971 O O . LYS A 1 31 ? -0.189 -8.463 3.536 1.00 0.00 31 LYS A O 16
ATOM 8990 N N . VAL A 1 32 ? 1.950 -7.877 3.272 1.00 0.00 32 VAL A N 16
ATOM 8991 C CA . VAL A 1 32 ? 1.881 -6.759 4.167 1.00 0.00 32 VAL A CA 16
ATOM 8992 C C . VAL A 1 32 ? 1.982 -5.484 3.367 1.00 0.00 32 VAL A C 16
ATOM 8993 O O . VAL A 1 32 ? 2.739 -5.417 2.361 1.00 0.00 32 VAL A O 16
ATOM 9006 N N . CYS A 1 33 ? 1.186 -4.522 3.771 1.00 0.00 33 CYS A N 16
ATOM 9007 C CA . CYS A 1 33 ? 1.174 -3.211 3.203 1.00 0.00 33 CYS A CA 16
ATOM 9008 C C . CYS A 1 33 ? 2.374 -2.421 3.656 1.00 0.00 33 CYS A C 16
ATOM 9009 O O . CYS A 1 33 ? 2.601 -2.247 4.857 1.00 0.00 33 CYS A O 16
ATOM 9016 N N . ASN A 1 34 ? 3.159 -1.992 2.721 1.00 0.00 34 ASN A N 16
ATOM 9017 C CA . ASN A 1 34 ? 4.299 -1.171 3.016 1.00 0.00 34 ASN A CA 16
ATOM 9018 C C . ASN A 1 34 ? 4.118 0.128 2.300 1.00 0.00 34 ASN A C 16
ATOM 9019 O O . ASN A 1 34 ? 3.792 0.138 1.125 1.00 0.00 34 ASN A O 16
ATOM 9030 N N . CYS A 1 35 ? 4.220 1.199 2.993 1.00 0.00 35 CYS A N 16
ATOM 9031 C CA . CYS A 1 35 ? 4.221 2.500 2.372 1.00 0.00 35 CYS A CA 16
ATOM 9032 C C . CYS A 1 35 ? 5.573 3.118 2.652 1.00 0.00 35 CYS A C 16
ATOM 9033 O O . CYS A 1 35 ? 5.945 3.232 3.825 1.00 0.00 35 CYS A O 16
ATOM 9040 N N . ARG A 1 36 ? 6.317 3.513 1.604 1.00 0.00 36 ARG A N 16
ATOM 9041 C CA . ARG A 1 36 ? 7.675 4.063 1.802 1.00 0.00 36 ARG A CA 16
ATOM 9042 C C . ARG A 1 36 ? 8.346 4.401 0.483 1.00 0.00 36 ARG A C 16
ATOM 9043 O O . ARG A 1 36 ? 8.908 5.488 0.319 1.00 0.00 36 ARG A O 16
ATOM 9064 N N . ARG A 1 37 ? 8.287 3.466 -0.432 1.00 0.00 37 ARG A N 16
ATOM 9065 C CA . ARG A 1 37 ? 9.018 3.543 -1.671 1.00 0.00 37 ARG A CA 16
ATOM 9066 C C . ARG A 1 37 ? 8.597 4.714 -2.546 1.00 0.00 37 ARG A C 16
ATOM 9067 O O . ARG A 1 37 ? 7.444 4.764 -2.988 1.00 0.00 37 ARG A O 16
ATOM 9089 N N . GLY A 1 1 ? -9.488 -2.046 5.845 1.00 0.00 1 GLY A N 17
ATOM 9090 C CA . GLY A 1 1 ? -8.089 -1.930 6.240 1.00 0.00 1 GLY A CA 17
ATOM 9091 C C . GLY A 1 1 ? -7.186 -2.349 5.118 1.00 0.00 1 GLY A C 17
ATOM 9092 O O . GLY A 1 1 ? -7.652 -2.954 4.140 1.00 0.00 1 GLY A O 17
ATOM 9098 N N . ILE A 1 2 ? -5.907 -2.042 5.230 1.00 0.00 2 ILE A N 17
ATOM 9099 C CA . ILE A 1 2 ? -4.947 -2.420 4.214 1.00 0.00 2 ILE A CA 17
ATOM 9100 C C . ILE A 1 2 ? -4.667 -3.906 4.271 1.00 0.00 2 ILE A C 17
ATOM 9101 O O . ILE A 1 2 ? -4.167 -4.435 5.271 1.00 0.00 2 ILE A O 17
ATOM 9117 N N . THR A 1 3 ? -4.999 -4.559 3.217 1.00 0.00 3 THR A N 17
ATOM 9118 C CA . THR A 1 3 ? -4.913 -5.980 3.100 1.00 0.00 3 THR A CA 17
ATOM 9119 C C . THR A 1 3 ? -4.303 -6.276 1.749 1.00 0.00 3 THR A C 17
ATOM 9120 O O . THR A 1 3 ? -4.399 -5.444 0.856 1.00 0.00 3 THR A O 17
ATOM 9131 N N . CYS A 1 4 ? -3.682 -7.405 1.593 1.00 0.00 4 CYS A N 17
ATOM 9132 C CA . CYS A 1 4 ? -3.088 -7.720 0.346 1.00 0.00 4 CYS A CA 17
ATOM 9133 C C . CYS A 1 4 ? -3.778 -8.876 -0.321 1.00 0.00 4 CYS A C 17
ATOM 9134 O O . CYS A 1 4 ? -3.469 -10.053 -0.070 1.00 0.00 4 CYS A O 17
ATOM 9141 N N . ASP A 1 5 ? -4.732 -8.554 -1.145 1.00 0.00 5 ASP A N 17
ATOM 9142 C CA . ASP A 1 5 ? -5.430 -9.549 -1.918 1.00 0.00 5 ASP A CA 17
ATOM 9143 C C . ASP A 1 5 ? -4.650 -9.709 -3.180 1.00 0.00 5 ASP A C 17
ATOM 9144 O O . ASP A 1 5 ? -4.483 -10.811 -3.709 1.00 0.00 5 ASP A O 17
ATOM 9153 N N . LEU A 1 6 ? -4.116 -8.605 -3.623 1.00 0.00 6 LEU A N 17
ATOM 9154 C CA . LEU A 1 6 ? -3.298 -8.544 -4.769 1.00 0.00 6 LEU A CA 17
ATOM 9155 C C . LEU A 1 6 ? -1.917 -8.113 -4.330 1.00 0.00 6 LEU A C 17
ATOM 9156 O O . LEU A 1 6 ? -1.734 -7.613 -3.222 1.00 0.00 6 LEU A O 17
ATOM 9172 N N . ILE A 1 7 ? -0.964 -8.336 -5.160 1.00 0.00 7 ILE A N 17
ATOM 9173 C CA . ILE A 1 7 ? 0.389 -7.888 -4.920 1.00 0.00 7 ILE A CA 17
ATOM 9174 C C . ILE A 1 7 ? 0.722 -6.848 -5.970 1.00 0.00 7 ILE A C 17
ATOM 9175 O O . ILE A 1 7 ? 0.631 -7.125 -7.168 1.00 0.00 7 ILE A O 17
ATOM 9191 N N . GLY A 1 8 ? 1.029 -5.643 -5.538 1.00 0.00 8 GLY A N 17
ATOM 9192 C CA . GLY A 1 8 ? 1.360 -4.539 -6.455 1.00 0.00 8 GLY A CA 17
ATOM 9193 C C . GLY A 1 8 ? 0.135 -3.902 -7.098 1.00 0.00 8 GLY A C 17
ATOM 9194 O O . GLY A 1 8 ? 0.044 -2.684 -7.241 1.00 0.00 8 GLY A O 17
ATOM 9198 N N . ASN A 1 9 ? -0.826 -4.730 -7.426 1.00 0.00 9 ASN A N 17
ATOM 9199 C CA . ASN A 1 9 ? -2.058 -4.307 -8.086 1.00 0.00 9 ASN A CA 17
ATOM 9200 C C . ASN A 1 9 ? -3.060 -3.923 -7.034 1.00 0.00 9 ASN A C 17
ATOM 9201 O O . ASN A 1 9 ? -4.191 -3.537 -7.326 1.00 0.00 9 ASN A O 17
ATOM 9212 N N . GLU A 1 10 ? -2.606 -4.007 -5.811 1.00 0.00 10 GLU A N 17
ATOM 9213 C CA . GLU A 1 10 ? -3.372 -3.774 -4.634 1.00 0.00 10 GLU A CA 17
ATOM 9214 C C . GLU A 1 10 ? -3.500 -2.260 -4.399 1.00 0.00 10 GLU A C 17
ATOM 9215 O O . GLU A 1 10 ? -2.949 -1.683 -3.449 1.00 0.00 10 GLU A O 17
ATOM 9227 N N . ARG A 1 11 ? -4.225 -1.632 -5.288 1.00 0.00 11 ARG A N 17
ATOM 9228 C CA . ARG A 1 11 ? -4.375 -0.196 -5.315 1.00 0.00 11 ARG A CA 17
ATOM 9229 C C . ARG A 1 11 ? -5.144 0.302 -4.097 1.00 0.00 11 ARG A C 17
ATOM 9230 O O . ARG A 1 11 ? -5.000 1.462 -3.690 1.00 0.00 11 ARG A O 17
ATOM 9251 N N . LEU A 1 12 ? -5.941 -0.572 -3.508 1.00 0.00 12 LEU A N 17
ATOM 9252 C CA . LEU A 1 12 ? -6.678 -0.246 -2.300 1.00 0.00 12 LEU A CA 17
ATOM 9253 C C . LEU A 1 12 ? -5.710 -0.055 -1.133 1.00 0.00 12 LEU A C 17
ATOM 9254 O O . LEU A 1 12 ? -6.010 0.634 -0.166 1.00 0.00 12 LEU A O 17
ATOM 9270 N N . CYS A 1 13 ? -4.545 -0.644 -1.246 1.00 0.00 13 CYS A N 17
ATOM 9271 C CA . CYS A 1 13 ? -3.523 -0.468 -0.260 1.00 0.00 13 CYS A CA 17
ATOM 9272 C C . CYS A 1 13 ? -2.708 0.779 -0.602 1.00 0.00 13 CYS A C 17
ATOM 9273 O O . CYS A 1 13 ? -2.510 1.656 0.242 1.00 0.00 13 CYS A O 17
ATOM 9280 N N . VAL A 1 14 ? -2.316 0.887 -1.883 1.00 0.00 14 VAL A N 17
ATOM 9281 C CA . VAL A 1 14 ? -1.491 2.007 -2.393 1.00 0.00 14 VAL A CA 17
ATOM 9282 C C . VAL A 1 14 ? -2.098 3.359 -2.016 1.00 0.00 14 VAL A C 17
ATOM 9283 O O . VAL A 1 14 ? -1.389 4.258 -1.533 1.00 0.00 14 VAL A O 17
ATOM 9296 N N . VAL A 1 15 ? -3.415 3.475 -2.201 1.00 0.00 15 VAL A N 17
ATOM 9297 C CA . VAL A 1 15 ? -4.140 4.716 -1.929 1.00 0.00 15 VAL A CA 17
ATOM 9298 C C . VA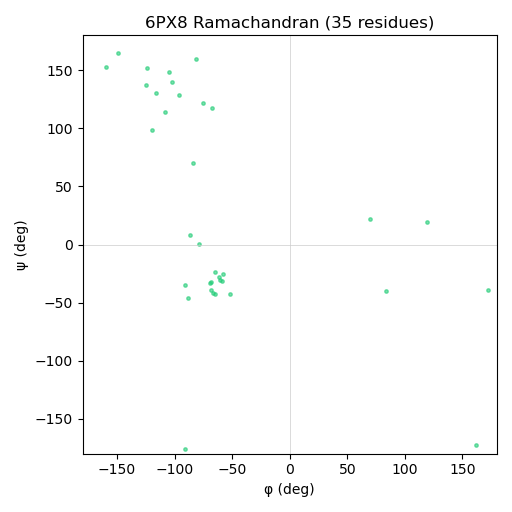L A 1 15 ? -3.984 5.167 -0.472 1.00 0.00 15 VAL A C 17
ATOM 9299 O O . VAL A 1 15 ? -3.923 6.357 -0.200 1.00 0.00 15 VAL A O 17
ATOM 9312 N N . HIS A 1 16 ? -3.839 4.212 0.440 1.00 0.00 16 HIS A N 17
ATOM 9313 C CA . HIS A 1 16 ? -3.681 4.524 1.852 1.00 0.00 16 HIS A CA 17
ATOM 9314 C C . HIS A 1 16 ? -2.386 5.282 2.058 1.00 0.00 16 HIS A C 17
ATOM 9315 O O . HIS A 1 16 ? -2.345 6.312 2.722 1.00 0.00 16 HIS A O 17
ATOM 9329 N N . CYS A 1 17 ? -1.359 4.815 1.413 1.00 0.00 17 CYS A N 17
ATOM 9330 C CA . CYS A 1 17 ? -0.069 5.430 1.507 1.00 0.00 17 CYS A CA 17
ATOM 9331 C C . CYS A 1 17 ? -0.081 6.779 0.803 1.00 0.00 17 CYS A C 17
ATOM 9332 O O . CYS A 1 17 ? 0.459 7.761 1.317 1.00 0.00 17 CYS A O 17
ATOM 9339 N N . LEU A 1 18 ? -0.776 6.854 -0.322 1.00 0.00 18 LEU A N 17
ATOM 9340 C CA . LEU A 1 18 ? -0.873 8.101 -1.080 1.00 0.00 18 LEU A CA 17
ATOM 9341 C C . LEU A 1 18 ? -1.649 9.151 -0.278 1.00 0.00 18 LEU A C 17
ATOM 9342 O O . LEU A 1 18 ? -1.352 10.343 -0.345 1.00 0.00 18 LEU A O 17
ATOM 9358 N N . ALA A 1 19 ? -2.601 8.687 0.516 1.00 0.00 19 ALA A N 17
ATOM 9359 C CA . ALA A 1 19 ? -3.403 9.552 1.357 1.00 0.00 19 ALA A CA 17
ATOM 9360 C C . ALA A 1 19 ? -2.617 10.004 2.580 1.00 0.00 19 ALA A C 17
ATOM 9361 O O . ALA A 1 19 ? -2.782 11.131 3.054 1.00 0.00 19 ALA A O 17
ATOM 9368 N N . LYS A 1 20 ? -1.770 9.127 3.100 1.00 0.00 20 LYS A N 17
ATOM 9369 C CA . LYS A 1 20 ? -0.939 9.455 4.258 1.00 0.00 20 LYS A CA 17
ATOM 9370 C C . LYS A 1 20 ? 0.180 10.414 3.887 1.00 0.00 20 LYS A C 17
ATOM 9371 O O . LYS A 1 20 ? 0.643 11.184 4.719 1.00 0.00 20 LYS A O 17
ATOM 9390 N N . GLY A 1 21 ? 0.624 10.337 2.655 1.00 0.00 21 GLY A N 17
ATOM 9391 C CA . GLY A 1 21 ? 1.664 11.230 2.196 1.00 0.00 21 GLY A CA 17
ATOM 9392 C C . GLY A 1 21 ? 2.882 10.476 1.751 1.00 0.00 21 GLY A C 17
ATOM 9393 O O . GLY A 1 21 ? 4.018 10.866 2.037 1.00 0.00 21 GLY A O 17
ATOM 9397 N N . PHE A 1 22 ? 2.649 9.384 1.094 1.00 0.00 22 PHE A N 17
ATOM 9398 C CA . PHE A 1 22 ? 3.679 8.540 0.577 1.00 0.00 22 PHE A CA 17
ATOM 9399 C C . PHE A 1 22 ? 3.596 8.469 -0.900 1.00 0.00 22 PHE A C 17
ATOM 9400 O O . PHE A 1 22 ? 2.531 8.697 -1.485 1.00 0.00 22 PHE A O 17
ATOM 9417 N N . ARG A 1 23 ? 4.706 8.153 -1.508 1.00 0.00 23 ARG A N 17
ATOM 9418 C CA . ARG A 1 23 ? 4.786 7.980 -2.931 1.00 0.00 23 ARG A CA 17
ATOM 9419 C C . ARG A 1 23 ? 4.197 6.642 -3.309 1.00 0.00 23 ARG A C 17
ATOM 9420 O O . ARG A 1 23 ? 3.895 6.385 -4.487 1.00 0.00 23 ARG A O 17
ATOM 9441 N N . GLY A 1 24 ? 3.999 5.791 -2.319 1.00 0.00 24 GLY A N 17
ATOM 9442 C CA . GLY A 1 24 ? 3.345 4.566 -2.596 1.00 0.00 24 GLY A CA 17
ATOM 9443 C C . GLY A 1 24 ? 3.527 3.516 -1.554 1.00 0.00 24 GLY A C 17
ATOM 9444 O O . GLY A 1 24 ? 4.470 3.552 -0.714 1.00 0.00 24 GLY A O 17
ATOM 9448 N N . GLY A 1 25 ? 2.604 2.606 -1.587 1.00 0.00 25 GLY A N 17
ATOM 9449 C CA . GLY A 1 25 ? 2.559 1.530 -0.688 1.00 0.00 25 GLY A CA 17
ATOM 9450 C C . GLY A 1 25 ? 2.395 0.280 -1.443 1.00 0.00 25 GLY A C 17
ATOM 9451 O O . GLY A 1 25 ? 1.772 0.282 -2.513 1.00 0.00 25 GLY A O 17
ATOM 9455 N N . TRP A 1 26 ? 2.919 -0.762 -0.930 1.00 0.00 26 TRP A N 17
ATOM 9456 C CA . TRP A 1 26 ? 2.949 -2.002 -1.628 1.00 0.00 26 TRP A CA 17
ATOM 9457 C C . TRP A 1 26 ? 2.894 -3.120 -0.614 1.00 0.00 26 TRP A C 17
ATOM 9458 O O . TRP A 1 26 ? 3.123 -2.901 0.592 1.00 0.00 26 TRP A O 17
ATOM 9479 N N . CYS A 1 27 ? 2.601 -4.271 -1.084 1.00 0.00 27 CYS A N 17
ATOM 9480 C CA . CYS A 1 27 ? 2.620 -5.443 -0.289 1.00 0.00 27 CYS A CA 17
ATOM 9481 C C . CYS A 1 27 ? 3.928 -6.165 -0.492 1.00 0.00 27 CYS A C 17
ATOM 9482 O O . CYS A 1 27 ? 4.272 -6.525 -1.624 1.00 0.00 27 CYS A O 17
ATOM 9489 N N . ASP A 1 28 ? 4.677 -6.338 0.577 1.00 0.00 28 ASP A N 17
ATOM 9490 C CA . ASP A 1 28 ? 5.935 -7.092 0.501 1.00 0.00 28 ASP A CA 17
ATOM 9491 C C . ASP A 1 28 ? 5.657 -8.570 0.339 1.00 0.00 28 ASP A C 17
ATOM 9492 O O . ASP A 1 28 ? 4.500 -8.998 0.366 1.00 0.00 28 ASP A O 17
ATOM 9501 N N . SER A 1 29 ? 6.714 -9.364 0.258 1.00 0.00 29 SER A N 17
ATOM 9502 C CA . SER A 1 29 ? 6.605 -10.810 0.145 1.00 0.00 29 SER A CA 17
ATOM 9503 C C . SER A 1 29 ? 6.068 -11.422 1.457 1.00 0.00 29 SER A C 17
ATOM 9504 O O . SER A 1 29 ? 5.711 -12.603 1.533 1.00 0.00 29 SER A O 17
ATOM 9512 N N . ARG A 1 30 ? 6.004 -10.581 2.481 1.00 0.00 30 ARG A N 17
ATOM 9513 C CA . ARG A 1 30 ? 5.413 -10.923 3.764 1.00 0.00 30 ARG A CA 17
ATOM 9514 C C . ARG A 1 30 ? 3.891 -10.738 3.710 1.00 0.00 30 ARG A C 17
ATOM 9515 O O . ARG A 1 30 ? 3.201 -11.018 4.679 1.00 0.00 30 ARG A O 17
ATOM 9536 N N . LYS A 1 31 ? 3.389 -10.224 2.566 1.00 0.00 31 LYS A N 17
ATOM 9537 C CA . LYS A 1 31 ? 1.953 -9.951 2.336 1.00 0.00 31 LYS A CA 17
ATOM 9538 C C . LYS A 1 31 ? 1.435 -8.846 3.236 1.00 0.00 31 LYS A C 17
ATOM 9539 O O . LYS A 1 31 ? 0.245 -8.752 3.510 1.00 0.00 31 LYS A O 17
ATOM 9558 N N . VAL A 1 32 ? 2.331 -7.986 3.638 1.00 0.00 32 VAL A N 17
ATOM 9559 C CA . VAL A 1 32 ? 1.994 -6.873 4.493 1.00 0.00 32 VAL A CA 17
ATOM 9560 C C . VAL A 1 32 ? 2.132 -5.604 3.701 1.00 0.00 32 VAL A C 17
ATOM 9561 O O . VAL A 1 32 ? 3.079 -5.471 2.898 1.00 0.00 32 VAL A O 17
ATOM 9574 N N . CYS A 1 33 ? 1.192 -4.727 3.883 1.00 0.00 33 CYS A N 17
ATOM 9575 C CA . CYS A 1 33 ? 1.232 -3.414 3.312 1.00 0.00 33 CYS A CA 17
ATOM 9576 C C . CYS A 1 33 ? 2.243 -2.546 4.027 1.00 0.00 33 CYS A C 17
ATOM 9577 O O . CYS A 1 33 ? 2.314 -2.533 5.267 1.00 0.00 33 CYS A O 17
ATOM 9584 N N . ASN A 1 34 ? 3.036 -1.859 3.263 1.00 0.00 34 ASN A N 17
ATOM 9585 C CA . ASN A 1 34 ? 4.014 -0.928 3.787 1.00 0.00 34 ASN A CA 17
ATOM 9586 C C . ASN A 1 34 ? 3.948 0.305 2.937 1.00 0.00 34 ASN A C 17
ATOM 9587 O O . ASN A 1 34 ? 3.610 0.212 1.755 1.00 0.00 34 ASN A O 17
ATOM 9598 N N . CYS A 1 35 ? 4.232 1.439 3.509 1.00 0.00 35 CYS A N 17
ATOM 9599 C CA . CYS A 1 35 ? 4.282 2.684 2.764 1.00 0.00 35 CYS A CA 17
ATOM 9600 C C . CYS A 1 35 ? 5.707 3.191 2.804 1.00 0.00 35 CYS A C 17
ATOM 9601 O O . CYS A 1 35 ? 6.230 3.426 3.908 1.00 0.00 35 CYS A O 17
ATOM 9608 N N . ARG A 1 36 ? 6.345 3.379 1.620 1.00 0.00 36 ARG A N 17
ATOM 9609 C CA . ARG A 1 36 ? 7.764 3.795 1.569 1.00 0.00 36 ARG A CA 17
ATOM 9610 C C . ARG A 1 36 ? 8.308 3.790 0.125 1.00 0.00 36 ARG A C 17
ATOM 9611 O O . ARG A 1 36 ? 9.353 4.371 -0.146 1.00 0.00 36 ARG A O 17
ATOM 9632 N N . ARG A 1 37 ? 7.622 3.133 -0.788 1.00 0.00 37 ARG A N 17
ATOM 9633 C CA . ARG A 1 37 ? 8.104 3.054 -2.152 1.00 0.00 37 ARG A CA 17
ATOM 9634 C C . ARG A 1 37 ? 7.245 3.904 -3.062 1.00 0.00 37 ARG A C 17
ATOM 9635 O O . ARG A 1 37 ? 7.412 5.136 -3.040 1.00 0.00 37 ARG A O 17
ATOM 9657 N N . GLY A 1 1 ? -9.752 -0.570 5.848 1.00 0.00 1 GLY A N 18
ATOM 9658 C CA . GLY A 1 1 ? -8.376 -0.842 6.240 1.00 0.00 1 GLY A CA 18
ATOM 9659 C C . GLY A 1 1 ? -7.599 -1.386 5.083 1.00 0.00 1 GLY A C 18
ATOM 9660 O O . GLY A 1 1 ? -8.167 -1.574 3.993 1.00 0.00 1 GLY A O 18
ATOM 9666 N N . ILE A 1 2 ? -6.321 -1.644 5.293 1.00 0.00 2 ILE A N 18
ATOM 9667 C CA . ILE A 1 2 ? -5.471 -2.162 4.270 1.00 0.00 2 ILE A CA 18
ATOM 9668 C C . ILE A 1 2 ? -5.744 -3.622 4.024 1.00 0.00 2 ILE A C 18
ATOM 9669 O O . ILE A 1 2 ? -6.035 -4.387 4.958 1.00 0.00 2 ILE A O 18
ATOM 9685 N N . THR A 1 3 ? -5.680 -3.987 2.796 1.00 0.00 3 THR A N 18
ATOM 9686 C CA . THR A 1 3 ? -5.925 -5.317 2.361 1.00 0.00 3 THR A CA 18
ATOM 9687 C C . THR A 1 3 ? -4.806 -5.666 1.410 1.00 0.00 3 THR A C 18
ATOM 9688 O O . THR A 1 3 ? -4.302 -4.777 0.736 1.00 0.00 3 THR A O 18
ATOM 9699 N N . CYS A 1 4 ? -4.376 -6.903 1.405 1.00 0.00 4 CYS A N 18
ATOM 9700 C CA . CYS A 1 4 ? -3.365 -7.332 0.485 1.00 0.00 4 CYS A CA 18
ATOM 9701 C C . CYS A 1 4 ? -3.735 -8.627 -0.143 1.00 0.00 4 CYS A C 18
ATOM 9702 O O . CYS A 1 4 ? -3.437 -9.697 0.389 1.00 0.00 4 CYS A O 18
ATOM 9709 N N . ASP A 1 5 ? -4.427 -8.549 -1.228 1.00 0.00 5 ASP A N 18
ATOM 9710 C CA . ASP A 1 5 ? -4.732 -9.731 -1.986 1.00 0.00 5 ASP A CA 18
ATOM 9711 C C . ASP A 1 5 ? -3.627 -9.900 -2.985 1.00 0.00 5 ASP A C 18
ATOM 9712 O O . ASP A 1 5 ? -3.165 -11.007 -3.276 1.00 0.00 5 ASP A O 18
ATOM 9721 N N . LEU A 1 6 ? -3.149 -8.772 -3.447 1.00 0.00 6 LEU A N 18
ATOM 9722 C CA . LEU A 1 6 ? -2.112 -8.720 -4.410 1.00 0.00 6 LEU A CA 18
ATOM 9723 C C . LEU A 1 6 ? -0.851 -8.122 -3.827 1.00 0.00 6 LEU A C 18
ATOM 9724 O O . LEU A 1 6 ? -0.878 -7.274 -2.942 1.00 0.00 6 LEU A O 18
ATOM 9740 N N . ILE A 1 7 ? 0.219 -8.615 -4.291 1.00 0.00 7 ILE A N 18
ATOM 9741 C CA . ILE A 1 7 ? 1.523 -8.093 -4.019 1.00 0.00 7 ILE A CA 18
ATOM 9742 C C . ILE A 1 7 ? 1.788 -6.983 -5.037 1.00 0.00 7 ILE A C 18
ATOM 9743 O O . ILE A 1 7 ? 1.600 -7.190 -6.233 1.00 0.00 7 ILE A O 18
ATOM 9759 N N . GLY A 1 8 ? 2.129 -5.801 -4.552 1.00 0.00 8 GLY A N 18
ATOM 9760 C CA . GLY A 1 8 ? 2.464 -4.662 -5.417 1.00 0.00 8 GLY A CA 18
ATOM 9761 C C . GLY A 1 8 ? 1.286 -4.003 -6.145 1.00 0.00 8 GLY A C 18
ATOM 9762 O O . GLY A 1 8 ? 1.136 -2.776 -6.130 1.00 0.00 8 GLY A O 18
ATOM 9766 N N . ASN A 1 9 ? 0.425 -4.810 -6.701 1.00 0.00 9 ASN A N 18
ATOM 9767 C CA . ASN A 1 9 ? -0.668 -4.362 -7.581 1.00 0.00 9 ASN A CA 18
ATOM 9768 C C . ASN A 1 9 ? -1.846 -3.943 -6.761 1.00 0.00 9 ASN A C 18
ATOM 9769 O O . ASN A 1 9 ? -2.820 -3.394 -7.263 1.00 0.00 9 ASN A O 18
ATOM 9780 N N . GLU A 1 10 ? -1.711 -4.157 -5.495 1.00 0.00 10 GLU A N 18
ATOM 9781 C CA . GLU A 1 10 ? -2.708 -3.929 -4.535 1.00 0.00 10 GLU A CA 18
ATOM 9782 C C . GLU A 1 10 ? -2.930 -2.443 -4.295 1.00 0.00 10 GLU A C 18
ATOM 9783 O O . GLU A 1 10 ? -2.331 -1.802 -3.402 1.00 0.00 10 GLU A O 18
ATOM 9795 N N . ARG A 1 11 ? -3.746 -1.923 -5.150 1.00 0.00 11 ARG A N 18
ATOM 9796 C CA . ARG A 1 11 ? -4.181 -0.531 -5.171 1.00 0.00 11 ARG A CA 18
ATOM 9797 C C . ARG A 1 11 ? -4.725 -0.086 -3.803 1.00 0.00 11 ARG A C 18
ATOM 9798 O O . ARG A 1 11 ? -4.543 1.066 -3.397 1.00 0.00 11 ARG A O 18
ATOM 9819 N N . LEU A 1 12 ? -5.351 -1.018 -3.081 1.00 0.00 12 LEU A N 18
ATOM 9820 C CA . LEU A 1 12 ? -5.960 -0.731 -1.784 1.00 0.00 12 LEU A CA 18
ATOM 9821 C C . LEU A 1 12 ? -4.925 -0.457 -0.710 1.00 0.00 12 LEU A C 18
ATOM 9822 O O . LEU A 1 12 ? -5.238 0.117 0.337 1.00 0.00 12 LEU A O 18
ATOM 9838 N N . CYS A 1 13 ? -3.716 -0.876 -0.949 1.00 0.00 13 CYS A N 18
ATOM 9839 C CA . CYS A 1 13 ? -2.637 -0.578 -0.045 1.00 0.00 13 CYS A CA 18
ATOM 9840 C C . CYS A 1 13 ? -2.057 0.773 -0.429 1.00 0.00 13 CYS A C 18
ATOM 9841 O O . CYS A 1 13 ? -1.884 1.660 0.413 1.00 0.00 13 CYS A O 18
ATOM 9848 N N . VAL A 1 14 ? -1.875 0.955 -1.736 1.00 0.00 14 VAL A N 18
ATOM 9849 C CA . VAL A 1 14 ? -1.306 2.173 -2.307 1.00 0.00 14 VAL A CA 18
ATOM 9850 C C . VAL A 1 14 ? -2.069 3.405 -1.828 1.00 0.00 14 VAL A C 18
ATOM 9851 O O . VAL A 1 14 ? -1.467 4.372 -1.351 1.00 0.00 14 VAL A O 18
ATOM 9864 N N . VAL A 1 15 ? -3.393 3.335 -1.911 1.00 0.00 15 VAL A N 18
ATOM 9865 C CA . VAL A 1 15 ? -4.270 4.439 -1.522 1.00 0.00 15 VAL A CA 18
ATOM 9866 C C . VAL A 1 15 ? -4.107 4.810 -0.025 1.00 0.00 15 VAL A C 18
ATOM 9867 O O . VAL A 1 15 ? -4.296 5.972 0.367 1.00 0.00 15 VAL A O 18
ATOM 9880 N N . HIS A 1 16 ? -3.700 3.848 0.789 1.00 0.00 16 HIS A N 18
ATOM 9881 C CA . HIS A 1 16 ? -3.481 4.099 2.213 1.00 0.00 16 HIS A CA 18
ATOM 9882 C C . HIS A 1 16 ? -2.234 4.947 2.377 1.00 0.00 16 HIS A C 18
ATOM 9883 O O . HIS A 1 16 ? -2.217 5.950 3.107 1.00 0.00 16 HIS A O 18
ATOM 9897 N N . CYS A 1 17 ? -1.226 4.581 1.646 1.00 0.00 17 CYS A N 18
ATOM 9898 C CA . CYS A 1 17 ? 0.027 5.263 1.678 1.00 0.00 17 CYS A CA 18
ATOM 9899 C C . CYS A 1 17 ? -0.123 6.643 1.057 1.00 0.00 17 CYS A C 18
ATOM 9900 O O . CYS A 1 17 ? 0.473 7.611 1.519 1.00 0.00 17 CYS A O 18
ATOM 9907 N N . LEU A 1 18 ? -0.974 6.747 0.055 1.00 0.00 18 LEU A N 18
ATOM 9908 C CA . LEU A 1 18 ? -1.248 8.024 -0.580 1.00 0.00 18 LEU A CA 18
ATOM 9909 C C . LEU A 1 18 ? -2.036 8.929 0.363 1.00 0.00 18 LEU A C 18
ATOM 9910 O O . LEU A 1 18 ? -1.876 10.144 0.340 1.00 0.00 18 LEU A O 18
ATOM 9926 N N . ALA A 1 19 ? -2.866 8.329 1.209 1.00 0.00 19 ALA A N 18
ATOM 9927 C CA . ALA A 1 19 ? -3.605 9.080 2.215 1.00 0.00 19 ALA A CA 18
ATOM 9928 C C . ALA A 1 19 ? -2.662 9.607 3.286 1.00 0.00 19 ALA A C 18
ATOM 9929 O O . ALA A 1 19 ? -2.805 10.732 3.748 1.00 0.00 19 ALA A O 18
ATOM 9936 N N . LYS A 1 20 ? -1.697 8.789 3.675 1.00 0.00 20 LYS A N 18
ATOM 9937 C CA . LYS A 1 20 ? -0.704 9.203 4.657 1.00 0.00 20 LYS A CA 18
ATOM 9938 C C . LYS A 1 20 ? 0.260 10.249 4.108 1.00 0.00 20 LYS A C 18
ATOM 9939 O O . LYS A 1 20 ? 0.716 11.121 4.836 1.00 0.00 20 LYS A O 18
ATOM 9958 N N . GLY A 1 21 ? 0.562 10.165 2.842 1.00 0.00 21 GLY A N 18
ATOM 9959 C CA . GLY A 1 21 ? 1.462 11.125 2.247 1.00 0.00 21 GLY A CA 18
ATOM 9960 C C . GLY A 1 21 ? 2.741 10.474 1.800 1.00 0.00 21 GLY A C 18
ATOM 9961 O O . GLY A 1 21 ? 3.846 10.976 2.034 1.00 0.00 21 GLY A O 18
ATOM 9965 N N . PHE A 1 22 ? 2.594 9.343 1.198 1.00 0.00 22 PHE A N 18
ATOM 9966 C CA . PHE A 1 22 ? 3.686 8.578 0.675 1.00 0.00 22 PHE A CA 18
ATOM 9967 C C . PHE A 1 22 ? 3.687 8.627 -0.817 1.00 0.00 22 PHE A C 18
ATOM 9968 O O . PHE A 1 22 ? 2.710 9.080 -1.430 1.00 0.00 22 PHE A O 18
ATOM 9985 N N . ARG A 1 23 ? 4.784 8.185 -1.401 1.00 0.00 23 ARG A N 18
ATOM 9986 C CA . ARG A 1 23 ? 4.867 8.008 -2.843 1.00 0.00 23 ARG A CA 18
ATOM 9987 C C . ARG A 1 23 ? 3.899 6.938 -3.262 1.00 0.00 23 ARG A C 18
ATOM 9988 O O . ARG A 1 23 ? 3.319 6.988 -4.357 1.00 0.00 23 ARG A O 18
ATOM 10009 N N . GLY A 1 24 ? 3.689 6.002 -2.372 1.00 0.00 24 GLY A N 18
ATOM 10010 C CA . GLY A 1 24 ? 2.795 4.937 -2.640 1.00 0.00 24 GLY A CA 18
ATOM 10011 C C . GLY A 1 24 ? 3.050 3.805 -1.722 1.00 0.00 24 GLY A C 18
ATOM 10012 O O . GLY A 1 24 ? 3.839 3.946 -0.756 1.00 0.00 24 GLY A O 18
ATOM 10016 N N . GLY A 1 25 ? 2.423 2.712 -1.982 1.00 0.00 25 GLY A N 18
ATOM 10017 C CA . GLY A 1 25 ? 2.515 1.601 -1.120 1.00 0.00 25 GLY A CA 18
ATOM 10018 C C . GLY A 1 25 ? 2.378 0.333 -1.860 1.00 0.00 25 GLY A C 18
ATOM 10019 O O . GLY A 1 25 ? 1.860 0.312 -2.975 1.00 0.00 25 GLY A O 18
ATOM 10023 N N . TRP A 1 26 ? 2.825 -0.718 -1.276 1.00 0.00 26 TRP A N 18
ATOM 10024 C CA . TRP A 1 26 ? 2.789 -1.984 -1.909 1.00 0.00 26 TRP A CA 18
ATOM 10025 C C . TRP A 1 26 ? 2.770 -3.072 -0.865 1.00 0.00 26 TRP A C 18
ATOM 10026 O O . TRP A 1 26 ? 3.490 -3.007 0.148 1.00 0.00 26 TRP A O 18
ATOM 10047 N N . CYS A 1 27 ? 1.918 -4.014 -1.052 1.00 0.00 27 CYS A N 18
ATOM 10048 C CA . CYS A 1 27 ? 1.944 -5.178 -0.244 1.00 0.00 27 CYS A CA 18
ATOM 10049 C C . CYS A 1 27 ? 3.032 -6.049 -0.768 1.00 0.00 27 CYS A C 18
ATOM 10050 O O . CYS A 1 27 ? 3.066 -6.317 -1.962 1.00 0.00 27 CYS A O 18
ATOM 10057 N N . ASP A 1 28 ? 3.951 -6.426 0.076 1.00 0.00 28 ASP A N 18
ATOM 10058 C CA . ASP A 1 28 ? 5.083 -7.240 -0.381 1.00 0.00 28 ASP A CA 18
ATOM 10059 C C . ASP A 1 28 ? 4.727 -8.723 -0.312 1.00 0.00 28 ASP A C 18
ATOM 10060 O O . ASP A 1 28 ? 3.564 -9.070 -0.084 1.00 0.00 28 ASP A O 18
ATOM 10069 N N . SER A 1 29 ? 5.710 -9.591 -0.502 1.00 0.00 29 SER A N 18
ATOM 10070 C CA . SER A 1 29 ? 5.505 -11.036 -0.523 1.00 0.00 29 SER A CA 18
ATOM 10071 C C . SER A 1 29 ? 4.983 -11.583 0.834 1.00 0.00 29 SER A C 18
ATOM 10072 O O . SER A 1 29 ? 4.402 -12.670 0.897 1.00 0.00 29 SER A O 18
ATOM 10080 N N . ARG A 1 30 ? 5.174 -10.814 1.906 1.00 0.00 30 ARG A N 18
ATOM 10081 C CA . ARG A 1 30 ? 4.653 -11.181 3.229 1.00 0.00 30 ARG A CA 18
ATOM 10082 C C . ARG A 1 30 ? 3.180 -10.766 3.349 1.00 0.00 30 ARG A C 18
ATOM 10083 O O . ARG A 1 30 ? 2.536 -11.024 4.375 1.00 0.00 30 ARG A O 18
ATOM 10104 N N . LYS A 1 31 ? 2.670 -10.094 2.301 1.00 0.00 31 LYS A N 18
ATOM 10105 C CA . LYS A 1 31 ? 1.300 -9.567 2.241 1.00 0.00 31 LYS A CA 18
ATOM 10106 C C . LYS A 1 31 ? 1.097 -8.447 3.259 1.00 0.00 31 LYS A C 18
ATOM 10107 O O . LYS A 1 31 ? -0.009 -8.221 3.757 1.00 0.00 31 LYS A O 18
ATOM 10126 N N . VAL A 1 32 ? 2.172 -7.737 3.524 1.00 0.00 32 VAL A N 18
ATOM 10127 C CA . VAL A 1 32 ? 2.165 -6.597 4.417 1.00 0.00 32 VAL A CA 18
ATOM 10128 C C . VAL A 1 32 ? 2.082 -5.341 3.568 1.00 0.00 32 VAL A C 18
ATOM 10129 O O . VAL A 1 32 ? 2.776 -5.254 2.544 1.00 0.00 32 VAL A O 18
ATOM 10142 N N . CYS A 1 33 ? 1.220 -4.414 3.947 1.00 0.00 33 CYS A N 18
ATOM 10143 C CA . CYS A 1 33 ? 1.095 -3.147 3.248 1.00 0.00 33 CYS A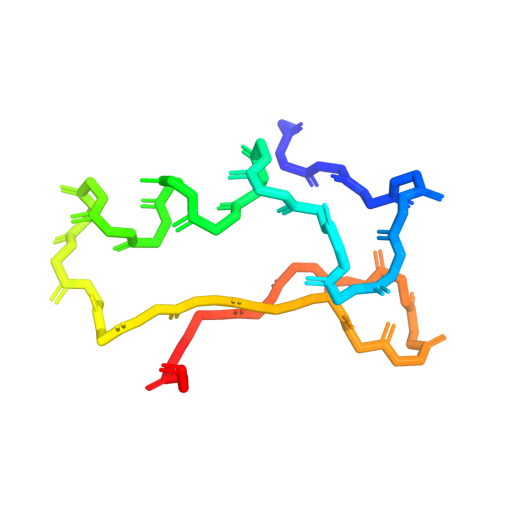 CA 18
ATOM 10144 C C . CYS A 1 33 ? 2.271 -2.264 3.661 1.00 0.00 33 CYS A C 18
ATOM 10145 O O . CYS A 1 33 ? 2.372 -1.862 4.826 1.00 0.00 33 CYS A O 18
ATOM 10152 N N . ASN A 1 34 ? 3.174 -2.003 2.754 1.00 0.00 34 ASN A N 18
ATOM 10153 C CA . ASN A 1 34 ? 4.338 -1.172 3.049 1.00 0.00 34 ASN A CA 18
ATOM 10154 C C . ASN A 1 34 ? 4.173 0.123 2.328 1.00 0.00 34 ASN A C 18
ATOM 10155 O O . ASN A 1 34 ? 3.656 0.136 1.229 1.00 0.00 34 ASN A O 18
ATOM 10166 N N . CYS A 1 35 ? 4.577 1.198 2.925 1.00 0.00 35 CYS A N 18
ATOM 10167 C CA . CYS A 1 35 ? 4.492 2.487 2.280 1.00 0.00 35 CYS A CA 18
ATOM 10168 C C . CYS A 1 35 ? 5.882 3.053 2.051 1.00 0.00 35 CYS A C 18
ATOM 10169 O O . CYS A 1 35 ? 6.699 3.069 2.975 1.00 0.00 35 CYS A O 18
ATOM 10176 N N . ARG A 1 36 ? 6.146 3.489 0.812 1.00 0.00 36 ARG A N 18
ATOM 10177 C CA . ARG A 1 36 ? 7.424 4.102 0.397 1.00 0.00 36 ARG A CA 18
ATOM 10178 C C . ARG A 1 36 ? 7.448 4.250 -1.111 1.00 0.00 36 ARG A C 18
ATOM 10179 O O . ARG A 1 36 ? 7.810 5.295 -1.638 1.00 0.00 36 ARG A O 18
ATOM 10200 N N . ARG A 1 37 ? 7.032 3.207 -1.785 1.00 0.00 37 ARG A N 18
ATOM 10201 C CA . ARG A 1 37 ? 7.188 3.093 -3.207 1.00 0.00 37 ARG A CA 18
ATOM 10202 C C . ARG A 1 37 ? 5.841 3.086 -3.871 1.00 0.00 37 ARG A C 18
ATOM 10203 O O . ARG A 1 37 ? 5.447 4.118 -4.421 1.00 0.00 37 ARG A O 18
ATOM 10225 N N . GLY A 1 1 ? -9.081 -1.585 6.429 1.00 0.00 1 GLY A N 19
ATOM 10226 C CA . GLY A 1 1 ? -8.270 -0.660 5.642 1.00 0.00 1 GLY A CA 19
ATOM 10227 C C . GLY A 1 1 ? -7.418 -1.385 4.635 1.00 0.00 1 GLY A C 19
ATOM 10228 O O . GLY A 1 1 ? -7.912 -1.785 3.578 1.00 0.00 1 GLY A O 19
ATOM 10234 N N . ILE A 1 2 ? -6.145 -1.578 4.953 1.00 0.00 2 ILE A N 19
ATOM 10235 C CA . ILE A 1 2 ? -5.210 -2.214 4.053 1.00 0.00 2 ILE A CA 19
ATOM 10236 C C . ILE A 1 2 ? -5.589 -3.658 3.771 1.00 0.00 2 ILE A C 19
ATOM 10237 O O . ILE A 1 2 ? -6.116 -4.364 4.631 1.00 0.00 2 ILE A O 19
ATOM 10253 N N . THR A 1 3 ? -5.390 -4.064 2.566 1.00 0.00 3 THR A N 19
ATOM 10254 C CA . THR A 1 3 ? -5.758 -5.370 2.122 1.00 0.00 3 THR A CA 19
ATOM 10255 C C . THR A 1 3 ? -4.701 -5.849 1.153 1.00 0.00 3 THR A C 19
ATOM 10256 O O . THR A 1 3 ? -3.996 -5.022 0.577 1.00 0.00 3 THR A O 19
ATOM 10267 N N . CYS A 1 4 ? -4.543 -7.145 1.024 1.00 0.00 4 CYS A N 19
ATOM 10268 C CA . CYS A 1 4 ? -3.664 -7.689 0.038 1.00 0.00 4 CYS A CA 19
ATOM 10269 C C . CYS A 1 4 ? -4.384 -8.737 -0.771 1.00 0.00 4 CYS A C 19
ATOM 10270 O O . CYS A 1 4 ? -4.524 -9.893 -0.356 1.00 0.00 4 CYS A O 19
ATOM 10277 N N . ASP A 1 5 ? -4.918 -8.321 -1.856 1.00 0.00 5 ASP A N 19
ATOM 10278 C CA . ASP A 1 5 ? -5.514 -9.203 -2.824 1.00 0.00 5 ASP A CA 19
ATOM 10279 C C . ASP A 1 5 ? -4.490 -9.358 -3.914 1.00 0.00 5 ASP A C 19
ATOM 10280 O O . ASP A 1 5 ? -4.369 -10.397 -4.564 1.00 0.00 5 ASP A O 19
ATOM 10289 N N . LEU A 1 6 ? -3.735 -8.300 -4.077 1.00 0.00 6 LEU A N 19
ATOM 10290 C CA . LEU A 1 6 ? -2.651 -8.233 -4.964 1.00 0.00 6 LEU A CA 19
ATOM 10291 C C . LEU A 1 6 ? -1.397 -8.002 -4.149 1.00 0.00 6 LEU A C 19
ATOM 10292 O O . LEU A 1 6 ? -1.448 -7.506 -3.024 1.00 0.00 6 LEU A O 19
ATOM 10308 N N . ILE A 1 7 ? -0.313 -8.393 -4.685 1.00 0.00 7 ILE A N 19
ATOM 10309 C CA . ILE A 1 7 ? 0.972 -8.183 -4.105 1.00 0.00 7 ILE A CA 19
ATOM 10310 C C . ILE A 1 7 ? 1.700 -7.223 -5.015 1.00 0.00 7 ILE A C 19
ATOM 10311 O O . ILE A 1 7 ? 1.699 -7.404 -6.234 1.00 0.00 7 ILE A O 19
ATOM 10327 N N . GLY A 1 8 ? 2.255 -6.185 -4.457 1.00 0.00 8 GLY A N 19
ATOM 10328 C CA . GLY A 1 8 ? 2.909 -5.176 -5.253 1.00 0.00 8 GLY A CA 19
ATOM 10329 C C . GLY A 1 8 ? 1.927 -4.180 -5.875 1.00 0.00 8 GLY A C 19
ATOM 10330 O O . GLY A 1 8 ? 1.982 -2.987 -5.606 1.00 0.00 8 GLY A O 19
ATOM 10334 N N . ASN A 1 9 ? 0.958 -4.703 -6.602 1.00 0.00 9 ASN A N 19
ATOM 10335 C CA . ASN A 1 9 ? 0.010 -3.963 -7.411 1.00 0.00 9 ASN A CA 19
ATOM 10336 C C . ASN A 1 9 ? -1.209 -3.621 -6.563 1.00 0.00 9 ASN A C 19
ATOM 10337 O O . ASN A 1 9 ? -2.288 -3.282 -7.045 1.00 0.00 9 ASN A O 19
ATOM 10348 N N . GLU A 1 10 ? -1.002 -3.645 -5.309 1.00 0.00 10 GLU A N 19
ATOM 10349 C CA . GLU A 1 10 ? -2.040 -3.589 -4.398 1.00 0.00 10 GLU A CA 19
ATOM 10350 C C . GLU A 1 10 ? -2.482 -2.181 -4.074 1.00 0.00 10 GLU A C 19
ATOM 10351 O O . GLU A 1 10 ? -2.022 -1.542 -3.115 1.00 0.00 10 GLU A O 19
ATOM 10363 N N . ARG A 1 11 ? -3.346 -1.720 -4.914 1.00 0.00 11 ARG A N 19
ATOM 10364 C CA . ARG A 1 11 ? -4.005 -0.427 -4.803 1.00 0.00 11 ARG A CA 19
ATOM 10365 C C . ARG A 1 11 ? -4.701 -0.215 -3.443 1.00 0.00 11 ARG A C 19
ATOM 10366 O O . ARG A 1 11 ? -4.793 0.921 -2.960 1.00 0.00 11 ARG A O 19
ATOM 10387 N N . LEU A 1 12 ? -5.160 -1.286 -2.809 1.00 0.00 12 LEU A N 19
ATOM 10388 C CA . LEU A 1 12 ? -5.827 -1.175 -1.506 1.00 0.00 12 LEU A CA 19
ATOM 10389 C C . LEU A 1 12 ? -4.815 -0.856 -0.421 1.00 0.00 12 LEU A C 19
ATOM 10390 O O . LEU A 1 12 ? -5.159 -0.377 0.660 1.00 0.00 12 LEU A O 19
ATOM 10406 N N . CYS A 1 13 ? -3.575 -1.135 -0.712 1.00 0.00 13 CYS A N 19
ATOM 10407 C CA . CYS A 1 13 ? -2.493 -0.775 0.152 1.00 0.00 13 CYS A CA 19
ATOM 10408 C C . CYS A 1 13 ? -2.042 0.640 -0.212 1.00 0.00 13 CYS A C 19
ATOM 10409 O O . CYS A 1 13 ? -1.906 1.507 0.650 1.00 0.00 13 CYS A O 19
ATOM 10416 N N . VAL A 1 14 ? -1.922 0.885 -1.527 1.00 0.00 14 VAL A N 19
ATOM 10417 C CA . VAL A 1 14 ? -1.472 2.173 -2.074 1.00 0.00 14 VAL A CA 19
ATOM 10418 C C . VAL A 1 14 ? -2.320 3.336 -1.551 1.00 0.00 14 VAL A C 19
ATOM 10419 O O . VAL A 1 14 ? -1.793 4.390 -1.229 1.00 0.00 14 VAL A O 19
ATOM 10432 N N . VAL A 1 15 ? -3.624 3.122 -1.431 1.00 0.00 15 VAL A N 19
ATOM 10433 C CA . VAL A 1 15 ? -4.534 4.162 -0.956 1.00 0.00 15 VAL A CA 19
ATOM 10434 C C . VAL A 1 15 ? -4.209 4.588 0.495 1.00 0.00 15 VAL A C 19
ATOM 10435 O O . VAL A 1 15 ? -4.351 5.761 0.853 1.00 0.00 15 VAL A O 19
ATOM 10448 N N . HIS A 1 16 ? -3.685 3.656 1.291 1.00 0.00 16 HIS A N 19
ATOM 10449 C CA . HIS A 1 16 ? -3.317 3.955 2.670 1.00 0.00 16 HIS A CA 19
ATOM 10450 C C . HIS A 1 16 ? -2.110 4.878 2.653 1.00 0.00 16 HIS A C 19
ATOM 10451 O O . HIS A 1 16 ? -2.018 5.857 3.416 1.00 0.00 16 HIS A O 19
ATOM 10465 N N . CYS A 1 17 ? -1.236 4.593 1.736 1.00 0.00 17 CYS A N 19
ATOM 10466 C CA . CYS A 1 17 ? -0.032 5.339 1.533 1.00 0.00 17 CYS A CA 19
ATOM 10467 C C . CYS A 1 17 ? -0.353 6.718 0.951 1.00 0.00 17 CYS A C 19
ATOM 10468 O O . CYS A 1 17 ? 0.230 7.723 1.356 1.00 0.00 17 CYS A O 19
ATOM 10475 N N . LEU A 1 18 ? -1.317 6.771 0.037 1.00 0.00 18 LEU A N 19
ATOM 10476 C CA . LEU A 1 18 ? -1.743 8.034 -0.565 1.00 0.00 18 LEU A CA 19
ATOM 10477 C C . LEU A 1 18 ? -2.403 8.923 0.480 1.00 0.00 18 LEU A C 19
ATOM 10478 O O . LEU A 1 18 ? -2.286 10.150 0.425 1.00 0.00 18 LEU A O 19
ATOM 10494 N N . ALA A 1 19 ? -3.064 8.299 1.441 1.00 0.00 19 ALA A N 19
ATOM 10495 C CA . ALA A 1 19 ? -3.678 9.018 2.539 1.00 0.00 19 ALA A CA 19
ATOM 10496 C C . ALA A 1 19 ? -2.611 9.557 3.490 1.00 0.00 19 ALA A C 19
ATOM 10497 O O . ALA A 1 19 ? -2.666 10.710 3.912 1.00 0.00 19 ALA A O 19
ATOM 10504 N N . LYS A 1 20 ? -1.622 8.725 3.806 1.00 0.00 20 LYS A N 19
ATOM 10505 C CA . LYS A 1 20 ? -0.530 9.136 4.695 1.00 0.00 20 LYS A CA 19
ATOM 10506 C C . LYS A 1 20 ? 0.411 10.152 4.050 1.00 0.00 20 LYS A C 19
ATOM 10507 O O . LYS A 1 20 ? 1.107 10.888 4.748 1.00 0.00 20 LYS A O 19
ATOM 10526 N N . GLY A 1 21 ? 0.449 10.173 2.742 1.00 0.00 21 GLY A N 19
ATOM 10527 C CA . GLY A 1 21 ? 1.280 11.129 2.049 1.00 0.00 21 GLY A CA 19
ATOM 10528 C C . GLY A 1 21 ? 2.557 10.504 1.558 1.00 0.00 21 GLY A C 19
ATOM 10529 O O . GLY A 1 21 ? 3.651 11.042 1.748 1.00 0.00 21 GLY A O 19
ATOM 10533 N N . PHE A 1 22 ? 2.422 9.363 0.957 1.00 0.00 22 PHE A N 19
ATOM 10534 C CA . PHE A 1 22 ? 3.532 8.628 0.411 1.00 0.00 22 PHE A CA 19
ATOM 10535 C C . PHE A 1 22 ? 3.536 8.691 -1.077 1.00 0.00 22 PHE A C 19
ATOM 10536 O O . PHE A 1 22 ? 2.528 9.047 -1.703 1.00 0.00 22 PHE A O 19
ATOM 10553 N N . ARG A 1 23 ? 4.667 8.339 -1.651 1.00 0.00 23 ARG A N 19
ATOM 10554 C CA . ARG A 1 23 ? 4.806 8.247 -3.084 1.00 0.00 23 ARG A CA 19
ATOM 10555 C C . ARG A 1 23 ? 4.045 7.044 -3.576 1.00 0.00 23 ARG A C 19
ATOM 10556 O O . ARG A 1 23 ? 3.682 6.957 -4.758 1.00 0.00 23 ARG A O 19
ATOM 10577 N N . GLY A 1 24 ? 3.775 6.129 -2.664 1.00 0.00 24 GLY A N 19
ATOM 10578 C CA . GLY A 1 24 ? 2.990 4.997 -3.000 1.00 0.00 24 GLY A CA 19
ATOM 10579 C C . GLY A 1 24 ? 3.177 3.902 -2.020 1.00 0.00 24 GLY A C 19
ATOM 10580 O O . GLY A 1 24 ? 3.873 4.081 -0.997 1.00 0.00 24 GLY A O 19
ATOM 10584 N N . GLY A 1 25 ? 2.583 2.794 -2.302 1.00 0.00 25 GLY A N 19
ATOM 10585 C CA . GLY A 1 25 ? 2.635 1.689 -1.425 1.00 0.00 25 GLY A CA 19
ATOM 10586 C C . GLY A 1 25 ? 2.530 0.421 -2.178 1.00 0.00 25 GLY A C 19
ATOM 10587 O O . GLY A 1 25 ? 2.264 0.442 -3.387 1.00 0.00 25 GLY A O 19
ATOM 10591 N N . TRP A 1 26 ? 2.765 -0.665 -1.508 1.00 0.00 26 TRP A N 19
ATOM 10592 C CA . TRP A 1 26 ? 2.715 -1.959 -2.109 1.00 0.00 26 TRP A CA 19
ATOM 10593 C C . TRP A 1 26 ? 2.627 -3.003 -1.008 1.00 0.00 26 TRP A C 19
ATOM 10594 O O . TRP A 1 26 ? 3.189 -2.821 0.080 1.00 0.00 26 TRP A O 19
ATOM 10615 N N . CYS A 1 27 ? 1.893 -4.041 -1.246 1.00 0.00 27 CYS A N 19
ATOM 10616 C CA . CYS A 1 27 ? 1.855 -5.133 -0.312 1.00 0.00 27 CYS A CA 19
ATOM 10617 C C . CYS A 1 27 ? 2.940 -6.086 -0.715 1.00 0.00 27 CYS A C 19
ATOM 10618 O O . CYS A 1 27 ? 3.025 -6.440 -1.887 1.00 0.00 27 CYS A O 19
ATOM 10625 N N . ASP A 1 28 ? 3.784 -6.463 0.202 1.00 0.00 28 ASP A N 19
ATOM 10626 C CA . ASP A 1 28 ? 4.898 -7.328 -0.141 1.00 0.00 28 ASP A CA 19
ATOM 10627 C C . ASP A 1 28 ? 4.517 -8.801 0.054 1.00 0.00 28 ASP A C 19
ATOM 10628 O O . ASP A 1 28 ? 3.369 -9.112 0.401 1.00 0.00 28 ASP A O 19
ATOM 10637 N N . SER A 1 29 ? 5.477 -9.691 -0.136 1.00 0.00 29 SER A N 19
ATOM 10638 C CA . SER A 1 29 ? 5.258 -11.124 -0.092 1.00 0.00 29 SER A CA 19
ATOM 10639 C C . SER A 1 29 ? 4.836 -11.630 1.302 1.00 0.00 29 SER A C 19
ATOM 10640 O O . SER A 1 29 ? 4.257 -12.706 1.431 1.00 0.00 29 SER A O 19
ATOM 10648 N N . ARG A 1 30 ? 5.110 -10.850 2.333 1.00 0.00 30 ARG A N 19
ATOM 10649 C CA . ARG A 1 30 ? 4.726 -11.214 3.695 1.00 0.00 30 ARG A CA 19
ATOM 10650 C C . ARG A 1 30 ? 3.272 -10.835 3.955 1.00 0.00 30 ARG A C 19
ATOM 10651 O O . ARG A 1 30 ? 2.739 -11.106 5.042 1.00 0.00 30 ARG A O 19
ATOM 10672 N N . LYS A 1 31 ? 2.644 -10.201 2.951 1.00 0.00 31 LYS A N 19
ATOM 10673 C CA . LYS A 1 31 ? 1.266 -9.700 3.014 1.00 0.00 31 LYS A CA 19
ATOM 10674 C C . LYS A 1 31 ? 1.189 -8.459 3.896 1.00 0.00 31 LYS A C 19
ATOM 10675 O O . LYS A 1 31 ? 0.147 -8.145 4.492 1.00 0.00 31 LYS A O 19
ATOM 10694 N N . VAL A 1 32 ? 2.276 -7.728 3.929 1.00 0.00 32 VAL A N 19
ATOM 10695 C CA . VAL A 1 32 ? 2.349 -6.514 4.690 1.00 0.00 32 VAL A CA 19
ATOM 10696 C C . VAL A 1 32 ? 2.204 -5.322 3.749 1.00 0.00 32 VAL A C 19
ATOM 10697 O O . VAL A 1 32 ? 2.803 -5.298 2.668 1.00 0.00 32 VAL A O 19
ATOM 10710 N N . CYS A 1 33 ? 1.365 -4.383 4.120 1.00 0.00 33 CYS A N 19
ATOM 10711 C CA . CYS A 1 33 ? 1.213 -3.163 3.362 1.00 0.00 33 CYS A CA 19
ATOM 10712 C C . CYS A 1 33 ? 2.381 -2.251 3.706 1.00 0.00 33 CYS A C 19
ATOM 10713 O O . CYS A 1 33 ? 2.562 -1.891 4.873 1.00 0.00 33 CYS A O 19
ATOM 10720 N N . ASN A 1 34 ? 3.183 -1.902 2.742 1.00 0.00 34 ASN A N 19
ATOM 10721 C CA . ASN A 1 34 ? 4.319 -1.036 2.991 1.00 0.00 34 ASN A CA 19
ATOM 10722 C C . ASN A 1 34 ? 4.143 0.210 2.177 1.00 0.00 34 ASN A C 19
ATOM 10723 O O . ASN A 1 34 ? 3.631 0.150 1.062 1.00 0.00 34 ASN A O 19
ATOM 10734 N N . CYS A 1 35 ? 4.508 1.325 2.724 1.00 0.00 35 CYS A N 19
ATOM 10735 C CA . CYS A 1 35 ? 4.429 2.575 2.011 1.00 0.00 35 CYS A CA 19
ATOM 10736 C C . CYS A 1 35 ? 5.826 3.142 1.810 1.00 0.00 35 CYS A C 19
ATOM 10737 O O . CYS A 1 35 ? 6.584 3.250 2.778 1.00 0.00 35 CYS A O 19
ATOM 10744 N N . ARG A 1 36 ? 6.165 3.487 0.553 1.00 0.00 36 ARG A N 19
ATOM 10745 C CA . ARG A 1 36 ? 7.473 4.059 0.183 1.00 0.00 36 ARG A CA 19
ATOM 10746 C C . ARG A 1 36 ? 7.565 4.189 -1.335 1.00 0.00 36 ARG A C 19
ATOM 10747 O O . ARG A 1 36 ? 7.923 5.230 -1.853 1.00 0.00 36 ARG A O 19
ATOM 10768 N N . ARG A 1 37 ? 7.213 3.119 -2.027 1.00 0.00 37 ARG A N 19
ATOM 10769 C CA . ARG A 1 37 ? 7.368 3.034 -3.474 1.00 0.00 37 ARG A CA 19
ATOM 10770 C C . ARG A 1 37 ? 6.270 3.758 -4.216 1.00 0.00 37 ARG A C 19
ATOM 10771 O O . ARG A 1 37 ? 5.181 3.194 -4.370 1.00 0.00 37 ARG A O 19
ATOM 10793 N N . GLY A 1 1 ? -9.411 -1.242 5.101 1.00 0.00 1 GLY A N 20
ATOM 10794 C CA . GLY A 1 1 ? -8.079 -0.680 5.253 1.00 0.00 1 GLY A CA 20
ATOM 10795 C C . GLY A 1 1 ? -7.093 -1.459 4.444 1.00 0.00 1 GLY A C 20
ATOM 10796 O O . GLY A 1 1 ? -7.436 -1.956 3.375 1.00 0.00 1 GLY A O 20
ATOM 10802 N N . ILE A 1 2 ? -5.880 -1.581 4.932 1.00 0.00 2 ILE A N 20
ATOM 10803 C CA . ILE A 1 2 ? -4.861 -2.305 4.234 1.00 0.00 2 ILE A CA 20
ATOM 10804 C C . ILE A 1 2 ? -5.070 -3.814 4.316 1.00 0.00 2 ILE A C 20
ATOM 10805 O O . ILE A 1 2 ? -5.100 -4.406 5.388 1.00 0.00 2 ILE A O 20
ATOM 10821 N N . THR A 1 3 ? -5.273 -4.401 3.192 1.00 0.00 3 THR A N 20
ATOM 10822 C CA . THR A 1 3 ? -5.439 -5.828 3.060 1.00 0.00 3 THR A CA 20
ATOM 10823 C C . THR A 1 3 ? -4.788 -6.215 1.757 1.00 0.00 3 THR A C 20
ATOM 10824 O O . THR A 1 3 ? -4.914 -5.475 0.784 1.00 0.00 3 THR A O 20
ATOM 10835 N N . CYS A 1 4 ? -4.101 -7.313 1.719 1.00 0.00 4 CYS A N 20
ATOM 10836 C CA . CYS A 1 4 ? -3.402 -7.679 0.523 1.00 0.00 4 CYS A CA 20
ATOM 10837 C C . CYS A 1 4 ? -3.936 -8.931 -0.110 1.00 0.00 4 CYS A C 20
ATOM 10838 O O . CYS A 1 4 ? -3.797 -10.035 0.442 1.00 0.00 4 CYS A O 20
ATOM 10845 N N . ASP A 1 5 ? -4.568 -8.762 -1.243 1.00 0.00 5 ASP A N 20
ATOM 10846 C CA . ASP A 1 5 ? -4.992 -9.873 -2.062 1.00 0.00 5 ASP A CA 20
ATOM 10847 C C . ASP A 1 5 ? -3.959 -10.006 -3.161 1.00 0.00 5 ASP A C 20
ATOM 10848 O O . ASP A 1 5 ? -3.543 -11.109 -3.539 1.00 0.00 5 ASP A O 20
ATOM 10857 N N . LEU A 1 6 ? -3.498 -8.857 -3.619 1.00 0.00 6 LEU A N 20
ATOM 10858 C CA . LEU A 1 6 ? -2.464 -8.764 -4.586 1.00 0.00 6 LEU A CA 20
ATOM 10859 C C . LEU A 1 6 ? -1.199 -8.248 -3.953 1.00 0.00 6 LEU A C 20
ATOM 10860 O O . LEU A 1 6 ? -1.208 -7.646 -2.879 1.00 0.00 6 LEU A O 20
ATOM 10876 N N . ILE A 1 7 ? -0.137 -8.505 -4.610 1.00 0.00 7 ILE A N 20
ATOM 10877 C CA . ILE A 1 7 ? 1.166 -8.047 -4.233 1.00 0.00 7 ILE A CA 20
ATOM 10878 C C . ILE A 1 7 ? 1.547 -6.923 -5.173 1.00 0.00 7 ILE A C 20
ATOM 10879 O O . ILE A 1 7 ? 1.528 -7.094 -6.391 1.00 0.00 7 ILE A O 20
ATOM 10895 N N . GLY A 1 8 ? 1.799 -5.764 -4.618 1.00 0.00 8 GLY A N 20
ATOM 10896 C CA . GLY A 1 8 ? 2.170 -4.597 -5.407 1.00 0.00 8 GLY A CA 20
ATOM 10897 C C . GLY A 1 8 ? 0.998 -3.91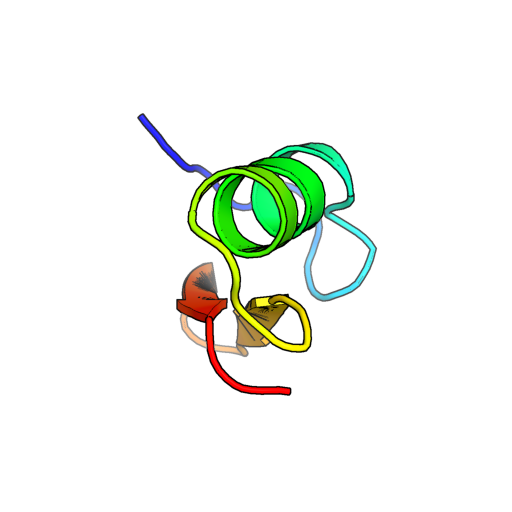7 -6.130 1.00 0.00 8 GLY A C 20
ATOM 10898 O O . GLY A 1 8 ? 0.921 -2.693 -6.170 1.00 0.00 8 GLY A O 20
ATOM 10902 N N . ASN A 1 9 ? 0.066 -4.706 -6.639 1.00 0.00 9 ASN A N 20
ATOM 10903 C CA . ASN A 1 9 ? -1.055 -4.197 -7.461 1.00 0.00 9 ASN A CA 20
ATOM 10904 C C . ASN A 1 9 ? -2.261 -3.941 -6.604 1.00 0.00 9 ASN A C 20
ATOM 10905 O O . ASN A 1 9 ? -3.347 -3.603 -7.086 1.00 0.00 9 ASN A O 20
ATOM 10916 N N . GLU A 1 10 ? -2.055 -4.056 -5.343 1.00 0.00 10 GLU A N 20
ATOM 10917 C CA . GLU A 1 10 ? -3.079 -3.953 -4.384 1.00 0.00 10 GLU A CA 20
ATOM 10918 C C . GLU A 1 10 ? -3.324 -2.489 -4.039 1.00 0.00 10 GLU A C 20
ATOM 10919 O O . GLU A 1 10 ? -2.849 -1.957 -3.028 1.00 0.00 10 GLU A O 20
ATOM 10931 N N . ARG A 1 11 ? -4.008 -1.847 -4.936 1.00 0.00 11 ARG A N 20
ATOM 10932 C CA . ARG A 1 11 ? -4.327 -0.428 -4.861 1.00 0.00 11 ARG A CA 20
ATOM 10933 C C . ARG A 1 11 ? -5.107 -0.045 -3.612 1.00 0.00 11 ARG A C 20
ATOM 10934 O O . ARG A 1 11 ? -4.951 1.062 -3.114 1.00 0.00 11 ARG A O 20
ATOM 10955 N N . LEU A 1 12 ? -5.910 -0.965 -3.086 1.00 0.00 12 LEU A N 20
ATOM 10956 C CA . LEU A 1 12 ? -6.656 -0.723 -1.843 1.00 0.00 12 LEU A CA 20
ATOM 10957 C C . LEU A 1 12 ? -5.699 -0.580 -0.664 1.00 0.00 12 LEU A C 20
ATOM 10958 O O . LEU A 1 12 ? -6.043 -0.010 0.377 1.00 0.00 12 LEU A O 20
ATOM 10974 N N . CYS A 1 13 ? -4.516 -1.110 -0.831 1.00 0.00 13 CYS A N 20
ATOM 10975 C CA . CYS A 1 13 ? -3.470 -0.948 0.128 1.00 0.00 13 CYS A CA 20
ATOM 10976 C C . CYS A 1 13 ? -2.698 0.332 -0.183 1.00 0.00 13 CYS A C 20
ATOM 10977 O O . CYS A 1 13 ? -2.528 1.197 0.676 1.00 0.00 13 CYS A O 20
ATOM 10984 N N . VAL A 1 14 ? -2.307 0.475 -1.457 1.00 0.00 14 VAL A N 20
ATOM 10985 C CA . VAL A 1 14 ? -1.511 1.616 -1.943 1.00 0.00 14 VAL A CA 20
ATOM 10986 C C . VAL A 1 14 ? -2.185 2.956 -1.606 1.00 0.00 14 VAL A C 20
ATOM 10987 O O . VAL A 1 14 ? -1.511 3.915 -1.206 1.00 0.00 14 VAL A O 20
ATOM 11000 N N . VAL A 1 15 ? -3.514 2.998 -1.729 1.00 0.00 15 VAL A N 20
ATOM 11001 C CA . VAL A 1 15 ? -4.306 4.198 -1.453 1.00 0.00 15 VAL A CA 20
ATOM 11002 C C . VAL A 1 15 ? -4.105 4.698 -0.015 1.00 0.00 15 VAL A C 20
ATOM 11003 O O . VAL A 1 15 ? -4.143 5.894 0.236 1.00 0.00 15 VAL A O 20
ATOM 11016 N N . HIS A 1 16 ? -3.822 3.785 0.902 1.00 0.00 16 HIS A N 20
ATOM 11017 C CA . HIS A 1 16 ? -3.594 4.141 2.295 1.00 0.00 16 HIS A CA 20
ATOM 11018 C C . HIS A 1 16 ? -2.337 5.006 2.395 1.00 0.00 16 HIS A C 20
ATOM 11019 O O . HIS A 1 16 ? -2.317 6.041 3.078 1.00 0.00 16 HIS A O 20
ATOM 11033 N N . CYS A 1 17 ? -1.332 4.615 1.652 1.00 0.00 17 CYS A N 20
ATOM 11034 C CA . CYS A 1 17 ? -0.064 5.312 1.607 1.00 0.00 17 CYS A CA 20
ATOM 11035 C C . CYS A 1 17 ? -0.221 6.623 0.855 1.00 0.00 17 CYS A C 20
ATOM 11036 O O . CYS A 1 17 ? 0.310 7.658 1.265 1.00 0.00 17 CYS A O 20
ATOM 11043 N N . LEU A 1 18 ? -1.003 6.593 -0.207 1.00 0.00 18 LEU A N 20
ATOM 11044 C CA . LEU A 1 18 ? -1.239 7.776 -1.016 1.00 0.00 18 LEU A CA 20
ATOM 11045 C C . LEU A 1 18 ? -2.037 8.808 -0.224 1.00 0.00 18 LEU A C 20
ATOM 11046 O O . LEU A 1 18 ? -1.864 10.004 -0.401 1.00 0.00 18 LEU A O 20
ATOM 11062 N N . ALA A 1 19 ? -2.890 8.330 0.666 1.00 0.00 19 ALA A N 20
ATOM 11063 C CA . ALA A 1 19 ? -3.654 9.194 1.542 1.00 0.00 19 ALA A CA 20
ATOM 11064 C C . ALA A 1 19 ? -2.757 9.784 2.621 1.00 0.00 19 ALA A C 20
ATOM 11065 O O . ALA A 1 19 ? -2.828 10.978 2.914 1.00 0.00 19 ALA A O 20
ATOM 11072 N N . LYS A 1 20 ? -1.889 8.946 3.195 1.00 0.00 20 LYS A N 20
ATOM 11073 C CA . LYS A 1 20 ? -0.936 9.397 4.219 1.00 0.00 20 LYS A CA 20
ATOM 11074 C C . LYS A 1 20 ? 0.064 10.406 3.670 1.00 0.00 20 LYS A C 20
ATOM 11075 O O . LYS A 1 20 ? 0.574 11.253 4.409 1.00 0.00 20 LYS A O 20
ATOM 11094 N N . GLY A 1 21 ? 0.354 10.302 2.404 1.00 0.00 21 GLY A N 20
ATOM 11095 C CA . GLY A 1 21 ? 1.273 11.219 1.789 1.00 0.00 21 GLY A CA 20
ATOM 11096 C C . GLY A 1 21 ? 2.576 10.543 1.519 1.00 0.00 21 GLY A C 20
ATOM 11097 O O . GLY A 1 21 ? 3.634 10.973 1.989 1.00 0.00 21 GLY A O 20
ATOM 11101 N N . PHE A 1 22 ? 2.489 9.452 0.824 1.00 0.00 22 PHE A N 20
ATOM 11102 C CA . PHE A 1 22 ? 3.623 8.667 0.453 1.00 0.00 22 PHE A CA 20
ATOM 11103 C C . PHE A 1 22 ? 3.791 8.646 -1.028 1.00 0.00 22 PHE A C 20
ATOM 11104 O O . PHE A 1 22 ? 2.829 8.860 -1.771 1.00 0.00 22 PHE A O 20
ATOM 11121 N N . ARG A 1 23 ? 5.007 8.378 -1.457 1.00 0.00 23 ARG A N 20
ATOM 11122 C CA . ARG A 1 23 ? 5.328 8.265 -2.871 1.00 0.00 23 ARG A CA 20
ATOM 11123 C C . ARG A 1 23 ? 4.778 6.964 -3.395 1.00 0.00 23 ARG A C 20
ATOM 11124 O O . ARG A 1 23 ? 4.674 6.756 -4.610 1.00 0.00 23 ARG A O 20
ATOM 11145 N N . GLY A 1 24 ? 4.404 6.094 -2.468 1.00 0.00 24 GLY A N 20
ATOM 11146 C CA . GLY A 1 24 ? 3.792 4.882 -2.843 1.00 0.00 24 GLY A CA 20
ATOM 11147 C C . GLY A 1 24 ? 3.839 3.854 -1.761 1.00 0.00 24 GLY A C 20
ATOM 11148 O O . GLY A 1 24 ? 4.704 3.890 -0.850 1.00 0.00 24 GLY A O 20
ATOM 11152 N N . GLY A 1 25 ? 2.897 2.974 -1.825 1.00 0.00 25 GLY A N 20
ATOM 11153 C CA . GLY A 1 25 ? 2.788 1.907 -0.906 1.00 0.00 25 GLY A CA 20
ATOM 11154 C C . GLY A 1 25 ? 2.602 0.654 -1.659 1.00 0.00 25 GLY A C 20
ATOM 11155 O O . GLY A 1 25 ? 2.257 0.711 -2.842 1.00 0.00 25 GLY A O 20
ATOM 11159 N N . TRP A 1 26 ? 2.832 -0.458 -1.040 1.00 0.00 26 TRP A N 20
ATOM 11160 C CA . TRP A 1 26 ? 2.740 -1.704 -1.731 1.00 0.00 26 TRP A CA 20
ATOM 11161 C C . TRP A 1 26 ? 2.617 -2.847 -0.756 1.00 0.00 26 TRP A C 20
ATOM 11162 O O . TRP A 1 26 ? 3.105 -2.772 0.386 1.00 0.00 26 TRP A O 20
ATOM 11183 N N . CYS A 1 27 ? 1.933 -3.860 -1.182 1.00 0.00 27 CYS A N 20
ATOM 11184 C CA . CYS A 1 27 ? 1.916 -5.101 -0.479 1.00 0.00 27 CYS A CA 20
ATOM 11185 C C . CYS A 1 27 ? 3.068 -5.887 -0.972 1.00 0.00 27 CYS A C 20
ATOM 11186 O O . CYS A 1 27 ? 3.181 -6.103 -2.180 1.00 0.00 27 CYS A O 20
ATOM 11193 N N . ASP A 1 28 ? 3.939 -6.272 -0.100 1.00 0.00 28 ASP A N 20
ATOM 11194 C CA . ASP A 1 28 ? 5.060 -7.074 -0.519 1.00 0.00 28 ASP A CA 20
ATOM 11195 C C . ASP A 1 28 ? 4.652 -8.547 -0.484 1.00 0.00 28 ASP A C 20
ATOM 11196 O O . ASP A 1 28 ? 3.497 -8.865 -0.148 1.00 0.00 28 ASP A O 20
ATOM 11205 N N . SER A 1 29 ? 5.574 -9.432 -0.812 1.00 0.00 29 SER A N 20
ATOM 11206 C CA . SER A 1 29 ? 5.313 -10.868 -0.891 1.00 0.00 29 SER A CA 20
ATOM 11207 C C . SER A 1 29 ? 4.791 -11.459 0.457 1.00 0.00 29 SER A C 20
ATOM 11208 O O . SER A 1 29 ? 4.064 -12.455 0.468 1.00 0.00 29 SER A O 20
ATOM 11216 N N . ARG A 1 30 ? 5.104 -10.805 1.571 1.00 0.00 30 ARG A N 20
ATOM 11217 C CA . ARG A 1 30 ? 4.667 -11.263 2.898 1.00 0.00 30 ARG A CA 20
ATOM 11218 C C . ARG A 1 30 ? 3.234 -10.802 3.198 1.00 0.00 30 ARG A C 20
ATOM 11219 O O . ARG A 1 30 ? 2.727 -11.026 4.305 1.00 0.00 30 ARG A O 20
ATOM 11240 N N . LYS A 1 31 ? 2.603 -10.130 2.211 1.00 0.00 31 LYS A N 20
ATOM 11241 C CA . LYS A 1 31 ? 1.213 -9.613 2.296 1.00 0.00 31 LYS A CA 20
ATOM 11242 C C . LYS A 1 31 ? 1.135 -8.430 3.274 1.00 0.00 31 LYS A C 20
ATOM 11243 O O . LYS A 1 31 ? 0.067 -8.104 3.826 1.00 0.00 31 LYS A O 20
ATOM 11262 N N . VAL A 1 32 ? 2.255 -7.774 3.456 1.00 0.00 32 VAL A N 20
ATOM 11263 C CA . VAL A 1 32 ? 2.347 -6.633 4.340 1.00 0.00 32 VAL A CA 20
ATOM 11264 C C . VAL A 1 32 ? 2.231 -5.365 3.535 1.00 0.00 32 VAL A C 20
ATOM 11265 O O . VAL A 1 32 ? 2.789 -5.263 2.434 1.00 0.00 32 VAL A O 20
ATOM 11278 N N . CYS A 1 33 ? 1.465 -4.442 4.057 1.00 0.00 33 CYS A N 20
ATOM 11279 C CA . CYS A 1 33 ? 1.321 -3.143 3.482 1.00 0.00 33 CYS A CA 20
ATOM 11280 C C . CYS A 1 33 ? 2.396 -2.218 3.982 1.00 0.00 33 CYS A C 20
ATOM 11281 O O . CYS A 1 33 ? 2.444 -1.870 5.176 1.00 0.00 33 CYS A O 20
ATOM 11288 N N . ASN A 1 34 ? 3.264 -1.846 3.096 1.00 0.00 34 ASN A N 20
ATOM 11289 C CA . ASN A 1 34 ? 4.371 -0.990 3.424 1.00 0.00 34 ASN A CA 20
ATOM 11290 C C . ASN A 1 34 ? 4.189 0.304 2.663 1.00 0.00 34 ASN A C 20
ATOM 11291 O O . ASN A 1 34 ? 3.752 0.277 1.517 1.00 0.00 34 ASN A O 20
ATOM 11302 N N . CYS A 1 35 ? 4.445 1.416 3.287 1.00 0.00 35 CYS A N 20
ATOM 11303 C CA . CYS A 1 35 ? 4.424 2.696 2.597 1.00 0.00 35 CYS A CA 20
ATOM 11304 C C . CYS A 1 35 ? 5.827 3.260 2.632 1.00 0.00 35 CYS A C 20
ATOM 11305 O O . CYS A 1 35 ? 6.333 3.512 3.729 1.00 0.00 35 CYS A O 20
ATOM 11312 N N . ARG A 1 36 ? 6.461 3.467 1.449 1.00 0.00 36 ARG A N 20
ATOM 11313 C CA . ARG A 1 36 ? 7.856 3.946 1.395 1.00 0.00 36 ARG A CA 20
ATOM 11314 C C . ARG A 1 36 ? 8.406 3.963 -0.044 1.00 0.00 36 ARG A C 20
ATOM 11315 O O . ARG A 1 36 ? 9.460 4.532 -0.287 1.00 0.00 36 ARG A O 20
ATOM 11336 N N . ARG A 1 37 ? 7.720 3.334 -0.989 1.00 0.00 37 ARG A N 20
ATOM 11337 C CA . ARG A 1 37 ? 8.227 3.292 -2.353 1.00 0.00 37 ARG A CA 20
ATOM 11338 C C . ARG A 1 37 ? 7.567 4.336 -3.205 1.00 0.00 37 ARG A C 20
ATOM 11339 O O . ARG A 1 37 ? 6.587 4.027 -3.902 1.00 0.00 37 ARG A O 20
#

Nearest PDB structures (foldseek):
  6px8-assembly1_A  TM=9.776E-01  e=1.016E-06  Dolopus genitalis
  1myn-assembly1_A  TM=7.700E-01  e=9.467E-01  Drosophila melanogaster
  6px8-assembly1_A  TM=9.957E-01  e=3.330E-07  Dolopus genitalis
  1ica-assembly1_A  TM=8.059E-01  e=2.332E-02  Protophormia terraenovae
  2lld-assembly1_A  TM=6.612E-01  e=2.003E-02  Lucilia sericata

GO terms:
  GO:0005576 extracellular region (C, EXP)

Radius of gyration: 8.3 Å; Cα contacts (8 Å, |Δi|>4): 71; chains: 1; bounding box: 16×22×15 Å

InterPro domains:
  IPR001542 Defensin, invertebrate/fungal [PF01097] (41-68)
  IPR001542 Defensin, invertebrate/fungal [PS51378] (33-69)
  IPR036574 Knottin, scorpion toxin-like superfamily [G3DSA:3.30.30.10] (34-69)
  IPR036574 Knottin, scorpion toxin-like superfamily [SSF57095] (34-69)

Foldseek 3Di:
DQWPPDWFVPVVLFVVLVVVPAPTWTQHPVRDIGGHD